Protein 3HNM (pdb70)

Foldseek 3Di:
DDPPPPDDFDQCPQKDFPDKDWFCCVDDCVVVVFQDPRQARPPWLQTKHWGNDVDDDADKIKIKMFGAKWWWFKKKFAQHDPVYVPLQQAFQAKWFKWFDAPVPDIGTFDIWGDPGRRDGMTMGTPGGMHGMMMTIRGDGDADPPGNIHMGRYMTTDGGGPDPD/DDDPPDDDWDQLPQKDFPDKDWFLCVDDCVSVVQLDPRQQRDPWLQGKHWTNDVDQDDDKIKIKMFGAKWFFFKKKFAAHDPPYVPLQAAFQAWWFKWFDAPVPDIGTWDIFGDDGRSGGMTMGTHRHMHGMMMTIRGDGDADPVGNIHMGRHITTDGGHDDPD/DDPPDWDFFDQCVQKDWPDKDWFCCVDDPVRVVFQDPVQQRPPWLQEKHWGNDVDDDDDKIKIKMFGAKFWFFKKKFAAHDPPYPPLQQAFQAWWFKWFDAPVPDIDTFTIFGADGRNGGMTMGGDGDIHGMMMTIGGDTDADPVGNIHMTRYMTTTGGHDDDD/DDPPPDDDWDQCPQKDWPDKDWFCCVDDCVSVPFQDPVQQRDPWLQRKTWGNDVDDDADKIKIKMFGAKWFFFKKKFAQHDPVYPCSQQAWQAWAFKWFAAPVPDIDTWGIFGDDGRNDGMDMGTDGGMGRMMMTIGNDTDADPVGNIHMGGYMTTDTGHDDDD

Structure (mmCIF, N/CA/C/O backbone):
data_3HNM
#
_entry.id   3HNM
#
_cell.length_a   141.520
_cell.length_b   141.520
_cell.length_c   232.366
_cell.angle_alpha   90.00
_cell.angle_beta   90.00
_cell.angle_gamma   90.00
#
_symmetry.space_group_name_H-M   'I 41 2 2'
#
loop_
_entity.id
_entity.type
_entity.pdbx_description
1 polymer 'Putative chitobiase'
2 non-polymer 'MAGNESIUM ION'
#
loop_
_atom_site.group_PDB
_atom_site.id
_atom_site.type_symbol
_atom_site.label_atom_id
_atom_site.label_alt_id
_atom_site.label_comp_id
_atom_site.label_asym_id
_atom_site.label_entity_id
_atom_site.label_seq_id
_atom_site.pdbx_PDB_ins_code
_atom_site.Cartn_x
_atom_site.Cartn_y
_atom_site.Cartn_z
_atom_site.occupancy
_atom_site.B_iso_or_equiv
_atom_site.auth_seq_id
_atom_site.auth_comp_id
_atom_site.auth_asym_id
_atom_site.auth_atom_id
_atom_site.pdbx_PDB_model_num
ATOM 1 N N . TYR A 1 4 ? 53.630 26.365 34.570 1.00 47.44 4 TYR A N 1
ATOM 2 C CA . TYR A 1 4 ? 52.441 25.713 35.196 1.00 50.16 4 TYR A CA 1
ATOM 3 C C . TYR A 1 4 ? 51.468 26.761 35.766 1.00 50.78 4 TYR A C 1
ATOM 4 O O . TYR A 1 4 ? 51.698 27.302 36.851 1.00 49.92 4 TYR A O 1
ATOM 13 N N . THR A 1 5 ? 50.377 27.030 35.049 1.00 52.11 5 THR A N 1
ATOM 14 C CA . THR A 1 5 ? 49.392 28.031 35.479 1.00 54.04 5 THR A CA 1
ATOM 15 C C . THR A 1 5 ? 48.075 27.421 36.019 1.00 55.46 5 THR A C 1
ATOM 16 O O . THR A 1 5 ? 47.829 26.223 35.840 1.00 57.31 5 THR A O 1
ATOM 20 N N . VAL A 1 6 ? 47.243 28.226 36.692 1.00 55.40 6 VAL A N 1
ATOM 21 C CA . VAL A 1 6 ? 45.965 27.724 37.237 1.00 55.86 6 VAL A CA 1
ATOM 22 C C . VAL A 1 6 ? 44.957 27.475 36.117 1.00 56.06 6 VAL A C 1
ATOM 23 O O . VAL A 1 6 ? 45.242 27.745 34.949 1.00 55.13 6 VAL A O 1
ATOM 27 N N . LYS A 1 7 ? 43.779 26.972 36.489 1.00 56.66 7 LYS A N 1
ATOM 28 C CA . LYS A 1 7 ? 42.720 26.662 35.526 1.00 57.54 7 LYS A CA 1
ATOM 29 C C . LYS A 1 7 ? 42.191 27.888 34.757 1.00 59.07 7 LYS A C 1
ATOM 30 O O . LYS A 1 7 ? 41.216 28.528 35.158 1.00 58.45 7 LYS A O 1
ATOM 36 N N . PHE A 1 8 ? 42.854 28.190 33.638 1.00 61.31 8 PHE A N 1
ATOM 37 C CA . PHE A 1 8 ? 42.505 29.301 32.752 1.00 62.25 8 PHE A CA 1
ATOM 38 C C . PHE A 1 8 ? 41.501 28.812 31.688 1.00 63.05 8 PHE A C 1
ATOM 39 O O . PHE A 1 8 ? 40.438 29.415 31.503 1.00 65.15 8 PHE A O 1
ATOM 47 N N . GLN A 1 9 ? 41.842 27.722 30.999 1.00 62.16 9 GLN A N 1
ATOM 48 C CA . GLN A 1 9 ? 40.983 27.129 29.964 1.00 61.84 9 GLN A CA 1
ATOM 49 C C . GLN A 1 9 ? 40.523 28.047 28.819 1.00 60.90 9 GLN A C 1
ATOM 50 O O . GLN A 1 9 ? 39.345 28.047 28.461 1.00 60.43 9 GLN A O 1
ATOM 56 N N . PRO A 1 10 ? 41.434 28.844 28.231 1.00 60.33 10 PRO A N 1
ATOM 57 C CA . PRO A 1 10 ? 40.987 29.711 27.135 1.00 59.63 10 PRO A CA 1
ATOM 58 C C . PRO A 1 10 ? 40.776 28.833 25.907 1.00 58.51 10 PRO A C 1
ATOM 59 O O . PRO A 1 10 ? 40.595 27.613 26.022 1.00 58.34 10 PRO A O 1
ATOM 63 N N . ASP A 1 11 ? 40.819 29.437 24.729 1.00 57.89 11 ASP A N 1
ATOM 64 C CA . ASP A 1 11 ? 40.617 28.658 23.518 1.00 57.68 11 ASP A CA 1
ATOM 65 C C . ASP A 1 11 ? 41.808 28.725 22.568 1.00 56.64 11 ASP A C 1
ATOM 66 O O . ASP A 1 11 ? 42.313 29.799 22.271 1.00 56.66 11 ASP A O 1
ATOM 71 N N . PRO A 1 12 ? 42.265 27.563 22.074 1.00 56.14 12 PRO A N 1
ATOM 72 C CA . PRO A 1 12 ? 43.397 27.412 21.148 1.00 55.34 12 PRO A CA 1
ATOM 73 C C . PRO A 1 12 ? 43.381 28.407 19.999 1.00 53.87 12 PRO A C 1
ATOM 74 O O . PRO A 1 12 ? 42.324 28.696 19.441 1.00 52.99 12 PRO A O 1
ATOM 78 N N . ILE A 1 13 ? 44.559 28.911 19.642 1.00 52.80 13 ILE A N 1
ATOM 79 C CA . ILE A 1 13 ? 44.690 29.861 18.542 1.00 53.36 13 ILE A CA 1
ATOM 80 C C . ILE A 1 13 ? 44.103 29.266 17.264 1.00 53.56 13 ILE A C 1
ATOM 81 O O . ILE A 1 13 ? 44.305 28.087 16.972 1.00 54.00 13 ILE A O 1
ATOM 86 N N . ASP A 1 14 ? 43.373 30.069 16.498 1.00 53.78 14 ASP A N 1
ATOM 87 C CA . ASP A 1 14 ? 42.815 29.545 15.261 1.00 54.86 14 ASP A CA 1
ATOM 88 C C . ASP A 1 14 ? 43.958 29.290 14.297 1.00 54.53 14 ASP A C 1
ATOM 89 O O . ASP A 1 14 ? 44.595 30.224 13.794 1.00 53.62 14 ASP A O 1
ATOM 94 N N . LYS A 1 15 ? 44.200 28.011 14.033 1.00 54.30 15 LYS A N 1
ATOM 95 C CA . LYS A 1 15 ? 45.283 27.586 13.153 1.00 53.93 15 LYS A CA 1
ATOM 96 C C . LYS A 1 15 ? 45.012 27.746 11.650 1.00 54.12 15 LYS A C 1
ATOM 97 O O . LYS A 1 15 ? 45.448 26.909 10.860 1.00 54.82 15 LYS A O 1
ATOM 103 N N . LYS A 1 16 ? 44.321 28.812 11.239 1.00 53.59 16 LYS A N 1
ATOM 104 C CA . LYS A 1 16 ? 44.034 28.980 9.808 1.00 53.47 16 LYS A CA 1
ATOM 105 C C . LYS A 1 16 ? 45.167 29.648 9.037 1.00 52.64 16 LYS A C 1
ATOM 106 O O . LYS A 1 16 ? 45.427 29.319 7.871 1.00 52.05 16 LYS A O 1
ATOM 112 N N . GLY A 1 17 ? 45.835 30.592 9.688 1.00 51.12 17 GLY A N 1
ATOM 113 C CA . GLY A 1 17 ? 46.959 31.255 9.058 1.00 49.39 17 GLY A CA 1
ATOM 114 C C . GLY A 1 17 ? 48.158 30.331 9.162 1.00 48.99 17 GLY A C 1
ATOM 115 O O . GLY A 1 17 ? 49.214 30.598 8.587 1.00 48.17 17 GLY A O 1
ATOM 116 N N . TRP A 1 18 ? 47.984 29.236 9.904 1.00 47.87 18 TRP A N 1
ATOM 117 C CA . TRP A 1 18 ? 49.040 28.244 10.111 1.00 47.06 18 TRP A CA 1
ATOM 118 C C . TRP A 1 18 ? 49.425 27.493 8.839 1.00 46.47 18 TRP A C 1
ATOM 119 O O . TRP A 1 18 ? 48.710 27.548 7.835 1.00 46.64 18 TRP A O 1
ATOM 130 N N . SER A 1 19 ? 50.552 26.782 8.899 1.00 44.48 19 SER A N 1
ATOM 131 C CA . SER A 1 19 ? 51.052 26.021 7.762 1.00 43.62 19 SER A CA 1
ATOM 132 C C . SER A 1 19 ? 52.412 25.366 8.039 1.00 42.28 19 SER A C 1
ATOM 133 O O . SER A 1 19 ? 53.399 26.066 8.250 1.00 43.65 19 SER A O 1
ATOM 136 N N . VAL A 1 20 ? 52.458 24.032 8.033 1.00 39.87 20 VAL A N 1
ATOM 137 C CA . VAL A 1 20 ? 53.694 23.302 8.289 1.00 37.48 20 VAL A CA 1
ATOM 138 C C . VAL A 1 20 ? 54.737 23.683 7.257 1.00 37.46 20 VAL A C 1
ATOM 139 O O . VAL A 1 20 ? 54.716 23.203 6.119 1.00 37.35 20 VAL A O 1
ATOM 143 N N . ILE A 1 21 ? 55.652 24.551 7.686 1.00 37.94 21 ILE A N 1
ATOM 144 C CA . ILE A 1 21 ? 56.719 25.077 6.846 1.00 36.86 21 ILE A CA 1
ATOM 145 C C . ILE A 1 21 ? 57.938 24.155 6.810 1.00 35.50 21 ILE A C 1
ATOM 146 O O . ILE A 1 21 ? 58.876 24.381 6.046 1.00 35.56 21 ILE A O 1
ATOM 151 N N . ASP A 1 22 ? 57.942 23.113 7.630 1.00 34.50 22 ASP A N 1
ATOM 152 C CA . ASP A 1 22 ? 59.064 22.188 7.592 1.00 33.77 22 ASP A CA 1
ATOM 153 C C . ASP A 1 22 ? 58.875 20.918 8.410 1.00 32.83 22 ASP A C 1
ATOM 154 O O . ASP A 1 22 ? 58.284 20.935 9.490 1.00 33.20 22 ASP A O 1
ATOM 159 N N . PHE A 1 23 ? 59.369 19.810 7.872 1.00 30.77 23 PHE A N 1
ATOM 160 C CA . PHE A 1 23 ? 59.282 18.532 8.558 1.00 30.54 23 PHE A CA 1
ATOM 161 C C . PHE A 1 23 ? 60.355 17.600 8.000 1.00 29.88 23 PHE A C 1
ATOM 162 O O . PHE A 1 23 ? 61.035 17.945 7.031 1.00 30.24 23 PHE A O 1
ATOM 170 N N . ASN A 1 24 ? 60.525 16.437 8.621 1.00 28.26 24 ASN A N 1
ATOM 171 C CA . ASN A 1 24 ? 61.533 15.489 8.162 1.00 27.69 24 ASN A CA 1
ATOM 172 C C . ASN A 1 24 ? 60.982 14.083 7.927 1.00 27.99 24 ASN A C 1
ATOM 173 O O . ASN A 1 24 ? 61.715 13.194 7.492 1.00 26.98 24 ASN A O 1
ATOM 178 N N . ASN A 1 25 ? 59.696 13.873 8.200 1.00 29.24 25 ASN A N 1
ATOM 179 C CA . ASN A 1 25 ? 59.127 12.540 8.016 1.00 30.90 25 ASN A CA 1
ATOM 180 C C . ASN A 1 25 ? 57.607 12.499 7.826 1.00 32.38 25 ASN A C 1
ATOM 181 O O . ASN A 1 25 ? 56.840 12.982 8.661 1.00 31.97 25 ASN A O 1
ATOM 186 N N . CYS A 1 26 ? 57.190 11.923 6.699 1.00 34.88 26 CYS A N 1
ATOM 187 C CA . CYS A 1 26 ? 55.771 11.750 6.358 1.00 35.64 26 CYS A CA 1
ATOM 188 C C . CYS A 1 26 ? 55.662 10.579 5.379 1.00 35.16 26 CYS A C 1
ATOM 189 O O . CYS A 1 26 ? 56.657 10.153 4.799 1.00 37.37 26 CYS A O 1
ATOM 192 N N . CYS A 1 27 ? 54.462 10.053 5.194 1.00 33.47 27 CYS A N 1
ATOM 193 C CA . CYS A 1 27 ? 54.279 8.940 4.279 1.00 32.84 27 CYS A CA 1
ATOM 194 C C . CYS A 1 27 ? 54.221 9.431 2.828 1.00 31.55 27 CYS A C 1
ATOM 195 O O . CYS A 1 27 ? 54.452 8.651 1.907 1.00 30.61 27 CYS A O 1
ATOM 198 N N . THR A 1 28 ? 53.920 10.723 2.645 1.00 31.05 28 THR A N 1
ATOM 199 C CA . THR A 1 28 ? 53.798 11.348 1.321 1.00 31.32 28 THR A CA 1
ATOM 200 C C . THR A 1 28 ? 55.119 11.428 0.553 1.00 33.87 28 THR A C 1
ATOM 201 O O . THR A 1 28 ? 55.140 11.602 -0.672 1.00 34.10 28 THR A O 1
ATOM 205 N N . GLN A 1 29 ? 56.228 11.300 1.266 1.00 35.76 29 GLN A N 1
ATOM 206 C CA . GLN A 1 29 ? 57.534 11.351 0.623 1.00 36.70 29 GLN A CA 1
ATOM 207 C C . GLN A 1 29 ? 57.596 10.373 -0.551 1.00 38.05 29 GLN A C 1
ATOM 208 O O . GLN A 1 29 ? 58.177 10.680 -1.592 1.00 38.38 29 GLN A O 1
ATOM 214 N N . ASP A 1 30 ? 56.982 9.204 -0.368 1.00 39.88 30 ASP A N 1
ATOM 215 C CA . ASP A 1 30 ? 56.966 8.156 -1.385 1.00 42.55 30 ASP A CA 1
ATOM 216 C C . ASP A 1 30 ? 55.862 8.307 -2.441 1.00 45.67 30 ASP A C 1
ATOM 217 O O . ASP A 1 30 ? 55.456 9.420 -2.790 1.00 46.30 30 ASP A O 1
ATOM 222 N N . GLY A 1 31 ? 55.388 7.168 -2.948 1.00 48.34 31 GLY A N 1
ATOM 223 C CA . GLY A 1 31 ? 54.341 7.152 -3.959 1.00 50.95 31 GLY A CA 1
ATOM 224 C C . GLY A 1 31 ? 53.312 8.255 -3.796 1.00 53.20 31 GLY A C 1
ATOM 225 O O . GLY A 1 31 ? 52.950 8.625 -2.678 1.00 53.39 31 GLY A O 1
ATOM 226 N N . GLY A 1 32 ? 52.852 8.799 -4.917 1.00 54.26 32 GLY A N 1
ATOM 227 C CA . GLY A 1 32 ? 51.855 9.846 -4.858 1.00 54.65 32 GLY A CA 1
ATOM 228 C C . GLY A 1 32 ? 50.511 9.296 -4.411 1.00 55.25 32 GLY A C 1
ATOM 229 O O . GLY A 1 32 ? 49.605 10.058 -4.061 1.00 55.50 32 GLY A O 1
ATOM 230 N N . TRP A 1 33 ? 50.359 7.975 -4.399 1.00 54.07 33 TRP A N 1
ATOM 231 C CA . TRP A 1 33 ? 49.075 7.436 -3.988 1.00 54.66 33 TRP A CA 1
ATOM 232 C C . TRP A 1 33 ? 48.765 7.700 -2.527 1.00 53.07 33 TRP A C 1
ATOM 233 O O . TRP A 1 33 ? 47.600 7.680 -2.130 1.00 54.47 33 TRP A O 1
ATOM 244 N N . TYR A 1 34 ? 49.808 7.926 -1.730 1.00 50.21 34 TYR A N 1
ATOM 245 C CA . TYR A 1 34 ? 49.645 8.232 -0.310 1.00 47.20 34 TYR A CA 1
ATOM 246 C C . TYR A 1 34 ? 49.074 9.640 -0.265 1.00 48.91 34 TYR A C 1
ATOM 247 O O . TYR A 1 34 ? 48.295 9.984 0.623 1.00 48.43 34 TYR A O 1
ATOM 256 N N . LEU A 1 35 ? 49.478 10.442 -1.247 1.00 51.49 35 LEU A N 1
ATOM 257 C CA . LEU A 1 35 ? 49.048 11.827 -1.364 1.00 55.01 35 LEU A CA 1
ATOM 258 C C . LEU A 1 35 ? 47.532 11.995 -1.323 1.00 57.44 35 LEU A C 1
ATOM 259 O O . LEU A 1 35 ? 47.001 12.818 -0.560 1.00 58.56 35 LEU A O 1
ATOM 264 N N . ASN A 1 36 ? 46.834 11.217 -2.142 1.00 58.10 36 ASN A N 1
ATOM 265 C CA . ASN A 1 36 ? 45.373 11.281 -2.210 1.00 59.12 36 ASN A CA 1
ATOM 266 C C . ASN A 1 36 ? 44.700 10.707 -0.961 1.00 58.96 36 ASN A C 1
ATOM 267 O O . ASN A 1 36 ? 43.474 10.624 -0.882 1.00 58.36 36 ASN A O 1
ATOM 280 N N . GLY A 1 38 ? 45.286 11.957 2.206 1.00 53.84 38 GLY A N 1
ATOM 281 C CA . GLY A 1 38 ? 45.153 12.966 3.238 1.00 50.87 38 GLY A CA 1
ATOM 282 C C . GLY A 1 38 ? 45.865 12.510 4.501 1.00 49.23 38 GLY A C 1
ATOM 283 O O . GLY A 1 38 ? 45.284 12.475 5.583 1.00 48.37 38 GLY A O 1
ATOM 284 N N . TRP A 1 39 ? 47.131 12.141 4.364 1.00 46.94 39 TRP A N 1
ATOM 285 C CA . TRP A 1 39 ? 47.884 11.693 5.512 1.00 45.90 39 TRP A CA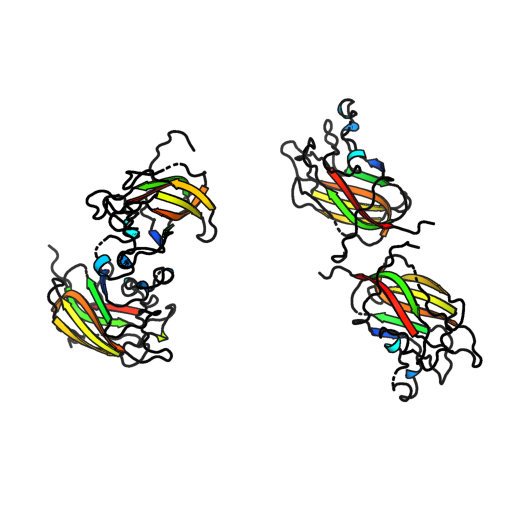 1
ATOM 286 C C . TRP A 1 39 ? 49.106 12.562 5.673 1.00 46.05 39 TRP A C 1
ATOM 287 O O . TRP A 1 39 ? 49.989 12.278 6.483 1.00 46.66 39 TRP A O 1
ATOM 298 N N . GLY A 1 40 ? 49.152 13.634 4.895 1.00 46.33 40 GLY A N 1
ATOM 299 C CA . GLY A 1 40 ? 50.293 14.533 4.945 1.00 45.39 40 GLY A CA 1
ATOM 300 C C . GLY A 1 40 ? 50.378 15.383 6.196 1.00 44.26 40 GLY A C 1
ATOM 301 O O . GLY A 1 40 ? 49.477 15.375 7.044 1.00 43.52 40 GLY A O 1
ATOM 302 N N . VAL A 1 41 ? 51.480 16.124 6.292 1.00 43.60 41 VAL A N 1
ATOM 303 C CA . VAL A 1 41 ? 51.727 17.010 7.419 1.00 41.99 41 VAL A CA 1
ATOM 304 C C . VAL A 1 41 ? 50.607 18.031 7.602 1.00 42.28 41 VAL A C 1
ATOM 305 O O . VAL A 1 41 ? 50.166 18.255 8.720 1.00 42.87 41 VAL A O 1
ATOM 309 N N . GLU A 1 42 ? 50.130 18.631 6.514 1.00 42.75 42 GLU A N 1
ATOM 310 C CA . GLU A 1 42 ? 49.056 19.625 6.603 1.00 43.45 42 GLU A CA 1
ATOM 311 C C . GLU A 1 42 ? 47.825 19.058 7.289 1.00 42.83 42 GLU A C 1
ATOM 312 O O . GLU A 1 42 ? 46.970 19.798 7.760 1.00 43.27 42 GLU A O 1
ATOM 318 N N . SER A 1 43 ? 47.749 17.738 7.351 1.00 41.92 43 SER A N 1
ATOM 319 C CA . SER A 1 43 ? 46.619 17.065 7.957 1.00 41.25 43 SER A CA 1
ATOM 320 C C . SER A 1 43 ? 46.740 17.099 9.459 1.00 40.82 43 SER A C 1
ATOM 321 O O . SER A 1 43 ? 46.043 16.382 10.166 1.00 40.67 43 SER A O 1
ATOM 324 N N . LEU A 1 44 ? 47.617 17.956 9.951 1.00 42.19 44 LEU A N 1
ATOM 325 C CA . LEU A 1 44 ? 47.872 18.022 11.389 1.00 44.63 44 LEU A CA 1
ATOM 326 C C . LEU A 1 44 ? 47.295 19.265 12.054 1.00 47.29 44 LEU A C 1
ATOM 327 O O . LEU A 1 44 ? 47.099 19.275 13.275 1.00 47.96 44 LEU A O 1
ATOM 332 N N . ILE A 1 45 ? 47.046 20.299 11.240 1.00 47.81 45 ILE A N 1
ATOM 333 C CA . ILE A 1 45 ? 46.474 21.571 11.690 1.00 47.92 45 ILE A CA 1
ATOM 334 C C . ILE A 1 45 ? 45.234 21.955 10.870 1.00 49.67 45 ILE A C 1
ATOM 335 O O . ILE A 1 45 ? 45.109 23.087 10.390 1.00 49.21 45 ILE A O 1
ATOM 340 N N . ASP A 1 46 ? 44.318 21.003 10.715 1.00 51.42 46 ASP A N 1
ATOM 341 C CA . ASP A 1 46 ? 43.084 21.252 9.974 1.00 54.17 46 ASP A CA 1
ATOM 342 C C . ASP A 1 46 ? 41.849 21.248 10.892 1.00 55.45 46 ASP A C 1
ATOM 343 O O . ASP A 1 46 ? 40.757 20.835 10.495 1.00 56.05 46 ASP A O 1
ATOM 348 N N . ASN A 1 47 ? 42.041 21.694 12.129 1.00 56.22 47 ASN A N 1
ATOM 349 C CA . ASN A 1 47 ? 40.961 21.780 13.116 1.00 56.23 47 ASN A CA 1
ATOM 350 C C . ASN A 1 47 ? 40.513 20.493 13.820 1.00 54.50 47 ASN A C 1
ATOM 351 O O . ASN A 1 47 ? 40.158 20.547 14.996 1.00 54.81 47 ASN A O 1
ATOM 356 N N . ASN A 1 48 ? 40.510 19.344 13.147 1.00 51.83 48 ASN A N 1
ATOM 357 C CA . ASN A 1 48 ? 40.077 18.141 13.860 1.00 52.09 48 ASN A CA 1
ATOM 358 C C . ASN A 1 48 ? 41.010 16.928 13.869 1.00 51.62 48 ASN A C 1
ATOM 359 O O . ASN A 1 48 ? 41.834 16.744 12.967 1.00 50.60 48 ASN A O 1
ATOM 364 N N . PRO A 1 49 ? 40.912 16.101 14.931 1.00 51.52 49 PRO A N 1
ATOM 365 C CA . PRO A 1 49 ? 41.734 14.893 15.074 1.00 51.83 49 PRO A CA 1
ATOM 366 C C . PRO A 1 49 ? 41.157 13.772 14.196 1.00 52.69 49 PRO A C 1
ATOM 367 O O . PRO A 1 49 ? 41.644 12.637 14.209 1.00 53.51 49 PRO A O 1
ATOM 371 N N . GLY A 1 50 ? 40.094 14.097 13.456 1.00 52.41 50 GLY A N 1
ATOM 372 C CA . GLY A 1 50 ? 39.463 13.124 12.571 1.00 50.47 50 GLY A CA 1
ATOM 373 C C . GLY A 1 50 ? 40.378 12.753 11.411 1.00 48.98 50 GLY A C 1
ATOM 374 O O . GLY A 1 50 ? 40.340 11.629 10.901 1.00 49.33 50 GLY A O 1
ATOM 375 N N . THR A 1 51 ? 41.185 13.724 10.990 1.00 46.24 51 THR A N 1
ATOM 376 C CA . THR A 1 51 ? 42.153 13.556 9.918 1.00 44.00 51 THR A CA 1
ATOM 377 C C . THR A 1 51 ? 43.469 13.330 10.644 1.00 43.07 51 THR A C 1
ATOM 378 O O . THR A 1 51 ? 43.682 13.891 11.727 1.00 43.66 51 THR A O 1
ATOM 382 N N . GLN A 1 52 ? 44.364 12.541 10.051 1.00 40.06 52 GLN A N 1
ATOM 383 C CA . GLN A 1 52 ? 45.644 12.239 10.701 1.00 36.18 52 GLN A CA 1
ATOM 384 C C . GLN A 1 52 ? 46.863 12.528 9.842 1.00 34.83 52 GLN A C 1
ATOM 385 O O . GLN A 1 52 ? 46.757 13.035 8.732 1.00 35.94 52 GLN A O 1
ATOM 391 N N . TRP A 1 53 ? 48.024 12.199 10.401 1.00 34.29 53 TRP A N 1
ATOM 392 C CA . TRP A 1 53 ? 49.321 12.339 9.742 1.00 32.21 53 TRP A CA 1
ATOM 393 C C . TRP A 1 53 ? 50.000 10.980 9.886 1.00 31.15 53 TRP A C 1
ATOM 394 O O . TRP A 1 53 ? 49.951 10.371 10.955 1.00 28.63 53 TRP A O 1
ATOM 405 N N . LEU A 1 54 ? 50.637 10.510 8.820 1.00 30.96 54 LEU A N 1
ATOM 406 C CA . LEU A 1 54 ? 51.306 9.224 8.872 1.00 31.56 54 LEU A CA 1
ATOM 407 C C . LEU A 1 54 ? 52.795 9.377 8.562 1.00 32.01 54 LEU A C 1
ATOM 408 O O . LEU A 1 54 ? 53.182 10.124 7.664 1.00 33.12 54 LEU A O 1
ATOM 413 N N . CYS A 1 55 ? 53.623 8.688 9.339 1.00 30.74 55 CYS A N 1
ATOM 414 C CA . CYS A 1 55 ? 55.071 8.721 9.156 1.00 31.12 55 CYS A CA 1
ATOM 415 C C . CYS A 1 55 ? 55.411 8.005 7.844 1.00 32.07 55 CYS A C 1
ATOM 416 O O . CYS A 1 55 ? 54.516 7.508 7.172 1.00 34.14 55 CYS A O 1
ATOM 419 N N . ARG A 1 56 ? 56.691 7.947 7.481 1.00 31.34 56 ARG A N 1
ATOM 420 C CA . ARG A 1 56 ? 57.080 7.256 6.259 1.00 30.61 56 ARG A CA 1
ATOM 421 C C . ARG A 1 56 ? 56.788 5.788 6.526 1.00 30.94 56 ARG A C 1
ATOM 422 O O . ARG A 1 56 ? 57.212 5.240 7.545 1.00 32.06 56 ARG A O 1
ATOM 430 N N . TRP A 1 57 ? 56.073 5.146 5.613 1.00 30.05 57 TRP A N 1
ATOM 431 C CA . TRP A 1 57 ? 55.695 3.770 5.835 1.00 29.28 57 TRP A CA 1
ATOM 432 C C . TRP A 1 57 ? 56.452 2.729 5.039 1.00 29.20 57 TRP A C 1
ATOM 433 O O . TRP A 1 57 ? 56.636 1.596 5.502 1.00 28.42 57 TRP A O 1
ATOM 444 N N . ASP A 1 58 ? 56.904 3.103 3.850 1.00 30.52 58 ASP A N 1
ATOM 445 C CA . ASP A 1 58 ? 57.623 2.154 2.999 1.00 31.92 58 ASP A CA 1
ATOM 446 C C . ASP A 1 58 ? 59.004 1.871 3.573 1.00 31.84 58 ASP A C 1
ATOM 447 O O . ASP A 1 58 ? 59.603 0.828 3.306 1.00 30.86 58 ASP A O 1
ATOM 452 N N . VAL A 1 59 ? 59.507 2.806 4.369 1.00 31.77 59 VAL A N 1
ATOM 453 C CA . VAL A 1 59 ? 60.817 2.642 4.979 1.00 31.10 59 VAL A CA 1
ATOM 454 C C . VAL A 1 59 ? 60.743 3.207 6.377 1.00 30.80 59 VAL A C 1
ATOM 455 O O . VAL A 1 59 ? 60.631 4.421 6.545 1.00 33.62 59 VAL A O 1
ATOM 459 N N . LYS A 1 60 ? 60.806 2.346 7.385 1.00 28.51 60 LYS A N 1
ATOM 460 C CA . LYS A 1 60 ? 60.734 2.838 8.754 1.00 24.86 60 LYS A CA 1
ATOM 461 C C . LYS A 1 60 ? 61.939 3.724 9.060 1.00 22.79 60 LYS A C 1
ATOM 462 O O . LYS A 1 60 ? 63.050 3.228 9.186 1.00 22.70 60 LYS A O 1
ATOM 468 N N . GLU A 1 61 ? 61.719 5.030 9.176 1.00 22.36 61 GLU A N 1
ATOM 469 C CA . GLU A 1 61 ? 62.803 5.970 9.485 1.00 21.75 61 GLU A CA 1
ATOM 470 C C . GLU A 1 61 ? 63.056 6.099 10.990 1.00 21.00 61 GLU A C 1
ATOM 471 O O . GLU A 1 61 ? 62.122 6.127 11.782 1.00 19.22 61 GLU A O 1
ATOM 477 N N . PRO A 1 62 ? 64.330 6.179 11.404 1.00 21.95 62 PRO A N 1
ATOM 478 C CA . PRO A 1 62 ? 64.662 6.305 12.828 1.00 21.85 62 PRO A CA 1
ATOM 479 C C . PRO A 1 62 ? 64.325 7.680 13.388 1.00 22.67 62 PRO A C 1
ATOM 480 O O . PRO A 1 62 ? 64.452 8.693 12.706 1.00 23.09 62 PRO A O 1
ATOM 484 N N . LEU A 1 63 ? 63.885 7.704 14.638 1.00 22.72 63 LEU A N 1
ATOM 485 C CA . LEU A 1 63 ? 63.512 8.951 15.292 1.00 21.71 63 LEU A CA 1
ATOM 486 C C . LEU A 1 63 ? 64.736 9.861 15.420 1.00 21.75 63 LEU A C 1
ATOM 487 O O . LEU A 1 63 ? 65.867 9.396 15.302 1.00 22.44 63 LEU A O 1
ATOM 492 N N . PRO A 1 64 ? 64.541 11.160 15.697 1.00 21.95 64 PRO A N 1
ATOM 493 C CA . PRO A 1 64 ? 63.308 11.910 15.904 1.00 22.36 64 PRO A CA 1
ATOM 494 C C . PRO A 1 64 ? 62.684 12.542 14.678 1.00 23.45 64 PRO A C 1
ATOM 495 O O . PRO A 1 64 ? 63.361 12.876 13.701 1.00 23.68 64 PRO A O 1
ATOM 499 N N . TYR A 1 65 ? 61.373 12.735 14.789 1.00 24.59 65 TYR A N 1
ATOM 500 C CA . TYR A 1 65 ? 60.536 13.348 13.768 1.00 24.24 65 TYR A CA 1
ATOM 501 C C . TYR A 1 65 ? 60.192 14.730 14.285 1.00 23.66 65 TYR A C 1
ATOM 502 O O . TYR A 1 65 ? 59.835 14.875 15.451 1.00 23.81 65 TYR A O 1
ATOM 511 N N . TYR A 1 66 ? 60.279 15.741 13.432 1.00 23.44 66 TYR A N 1
ATOM 512 C CA . TYR A 1 66 ? 59.982 17.092 13.879 1.00 23.46 66 TYR A CA 1
ATOM 513 C C . TYR A 1 66 ? 59.152 17.843 12.866 1.00 26.01 66 TYR A C 1
ATOM 514 O O . TYR A 1 66 ? 59.071 17.461 11.706 1.00 28.26 66 TYR A O 1
ATOM 523 N N . PHE A 1 67 ? 58.536 18.923 13.313 1.00 28.29 67 PHE A N 1
ATOM 524 C CA . PHE A 1 67 ? 57.692 19.711 12.446 1.00 30.09 67 PHE A CA 1
ATOM 525 C C . PHE A 1 67 ? 57.872 21.150 12.839 1.00 31.64 67 PHE A C 1
ATOM 526 O O . PHE A 1 67 ? 58.090 21.434 14.006 1.00 32.75 67 PHE A O 1
ATOM 534 N N . VAL A 1 68 ? 57.758 22.056 11.881 1.00 33.36 68 VAL A N 1
ATOM 535 C CA . VAL A 1 68 ? 57.920 23.471 12.170 1.00 35.38 68 VAL A CA 1
ATOM 536 C C . VAL A 1 68 ? 56.685 24.214 11.698 1.00 35.85 68 VAL A C 1
ATOM 537 O O . VAL A 1 68 ? 56.554 24.529 10.519 1.00 36.88 68 VAL A O 1
ATOM 541 N N . PHE A 1 69 ? 55.776 24.493 12.619 1.00 36.58 69 PHE A N 1
ATOM 542 C CA . PHE A 1 69 ? 54.538 25.180 12.273 1.00 37.02 69 PHE A CA 1
ATOM 543 C C . PHE A 1 69 ? 54.698 26.679 12.191 1.00 37.63 69 PHE A C 1
ATOM 544 O O . PHE A 1 69 ? 55.300 27.283 13.065 1.00 38.55 69 PHE A O 1
ATOM 552 N N . ASP A 1 70 ? 54.156 27.287 11.144 1.00 39.57 70 ASP A N 1
ATOM 553 C CA . ASP A 1 70 ? 54.234 28.740 11.008 1.00 41.18 70 ASP A CA 1
ATOM 554 C C . ASP A 1 70 ? 52.862 29.351 11.317 1.00 41.98 70 ASP A C 1
ATOM 555 O O . ASP A 1 70 ? 51.987 29.372 10.457 1.00 40.64 70 ASP A O 1
ATOM 568 N N . GLY A 1 72 ? 51.857 32.177 11.305 1.00 47.06 72 GLY A N 1
ATOM 569 C CA . GLY A 1 72 ? 51.557 33.364 10.522 1.00 48.41 72 GLY A CA 1
ATOM 570 C C . GLY A 1 72 ? 51.999 34.657 11.176 1.00 49.85 72 GLY A C 1
ATOM 571 O O . GLY A 1 72 ? 52.802 35.412 10.620 1.00 50.64 72 GLY A O 1
ATOM 572 N N . LYS A 1 73 ? 51.472 34.917 12.366 1.00 49.40 73 LYS A N 1
ATOM 573 C CA . LYS A 1 73 ? 51.811 36.126 13.092 1.00 48.80 73 LYS A CA 1
ATOM 574 C C . LYS A 1 73 ? 52.495 35.770 14.415 1.00 48.42 73 LYS A C 1
ATOM 575 O O . LYS A 1 73 ? 52.812 34.608 14.645 1.00 49.59 73 LYS A O 1
ATOM 581 N N . GLU A 1 74 ? 52.737 36.763 15.273 1.00 46.57 74 GLU A N 1
ATOM 582 C CA . GLU A 1 74 ? 53.393 36.531 16.558 1.00 43.82 74 GLU A CA 1
ATOM 583 C C . GLU A 1 74 ? 52.388 36.293 17.667 1.00 43.03 74 GLU A C 1
ATOM 584 O O . GLU A 1 74 ? 51.295 36.840 17.646 1.00 42.91 74 GLU A O 1
ATOM 590 N N . TYR A 1 75 ? 52.766 35.481 18.644 1.00 43.60 75 TYR A N 1
ATOM 591 C CA . TYR A 1 75 ? 51.893 35.169 19.772 1.00 43.41 75 TYR A CA 1
ATOM 592 C C . TYR A 1 75 ? 52.728 34.999 21.044 1.00 44.90 75 TYR A C 1
ATOM 593 O O . TYR A 1 75 ? 53.961 35.048 21.009 1.00 44.93 75 TYR A O 1
ATOM 602 N N . THR A 1 76 ? 52.059 34.783 22.169 1.00 45.41 76 THR A N 1
ATOM 603 C CA . THR A 1 76 ? 52.764 34.552 23.431 1.00 46.43 76 THR A CA 1
ATOM 604 C C . THR A 1 76 ? 52.200 33.236 23.979 1.00 47.44 76 THR A C 1
ATOM 605 O O . THR A 1 76 ? 51.245 33.244 24.747 1.00 48.71 76 THR A O 1
ATOM 609 N N . LEU A 1 77 ? 52.790 32.109 23.582 1.00 46.96 77 LEU A N 1
ATOM 610 C CA . LEU A 1 77 ? 52.292 30.792 23.999 1.00 46.78 77 LEU A CA 1
ATOM 611 C C . LEU A 1 77 ? 52.201 30.538 25.500 1.00 47.41 77 LEU A C 1
ATOM 612 O O . LEU A 1 77 ? 53.168 30.732 26.232 1.00 47.62 77 LEU A O 1
ATOM 617 N N . PHE A 1 78 ? 51.033 30.087 25.949 1.00 47.90 78 PHE A N 1
ATOM 618 C CA . PHE A 1 78 ? 50.828 29.769 27.360 1.00 48.91 78 PHE A CA 1
ATOM 619 C C . PHE A 1 78 ? 50.898 28.259 27.490 1.00 48.18 78 PHE A C 1
ATOM 620 O O . PHE A 1 78 ? 51.498 27.734 28.422 1.00 48.37 78 PHE A O 1
ATOM 628 N N . ARG A 1 79 ? 50.258 27.565 26.551 1.00 48.21 79 ARG A N 1
ATOM 629 C CA . ARG A 1 79 ? 50.253 26.106 26.541 1.00 48.43 79 ARG A CA 1
ATOM 630 C C . ARG A 1 79 ? 50.460 25.578 25.135 1.00 46.98 79 ARG A C 1
ATOM 631 O O . ARG A 1 79 ? 50.459 26.339 24.168 1.00 46.48 79 ARG A O 1
ATOM 639 N N . PHE A 1 80 ? 50.640 24.262 25.048 1.00 46.13 80 PHE A N 1
ATOM 640 C CA . PHE A 1 80 ? 50.844 23.552 23.789 1.00 43.83 80 PHE A CA 1
ATOM 641 C C . PHE A 1 80 ? 50.503 22.088 24.029 1.00 42.37 80 PHE A C 1
ATOM 642 O O . PHE A 1 80 ? 50.707 21.564 25.121 1.00 42.24 80 PHE A O 1
ATOM 650 N N . GLY A 1 81 ? 49.976 21.426 23.011 1.00 41.16 81 GLY A N 1
ATOM 651 C CA . GLY A 1 81 ? 49.638 20.026 23.170 1.00 39.59 81 GLY A CA 1
ATOM 652 C C . GLY A 1 81 ? 49.260 19.409 21.847 1.00 38.68 81 GLY A C 1
ATOM 653 O O . GLY A 1 81 ? 49.261 20.081 20.822 1.00 38.38 81 GLY A O 1
ATOM 654 N N . PHE A 1 82 ? 48.936 18.127 21.860 1.00 38.50 82 PHE A N 1
ATOM 655 C CA . PHE A 1 82 ? 48.545 17.445 20.633 1.00 39.13 82 PHE A CA 1
ATOM 656 C C . PHE A 1 82 ? 47.479 16.411 20.958 1.00 39.70 82 PHE A C 1
ATOM 657 O O . PHE A 1 82 ? 47.114 16.234 22.121 1.00 40.26 82 PHE A O 1
ATOM 665 N N . ALA A 1 83 ? 46.973 15.736 19.936 1.00 39.12 83 ALA A N 1
ATOM 666 C CA . ALA A 1 83 ? 45.956 14.714 20.144 1.00 40.56 83 ALA A CA 1
ATOM 667 C C . ALA A 1 83 ? 46.110 13.529 19.179 1.00 41.15 83 ALA A C 1
ATOM 668 O O . ALA A 1 83 ? 45.945 13.671 17.966 1.00 42.23 83 ALA A O 1
ATOM 670 N N . ASN A 1 84 ? 46.427 12.362 19.724 1.00 38.80 84 ASN A N 1
ATOM 671 C CA . ASN A 1 84 ? 46.575 11.176 18.912 1.00 38.66 84 ASN A CA 1
ATOM 672 C C . ASN A 1 84 ? 45.395 11.030 17.947 1.00 39.85 84 ASN A C 1
ATOM 673 O O . ASN A 1 84 ? 44.338 11.646 18.134 1.00 39.74 84 ASN A O 1
ATOM 678 N N . PRO A 1 85 ? 45.571 10.229 16.882 1.00 40.47 85 PRO A N 1
ATOM 679 C CA . PRO A 1 85 ? 44.514 10.018 15.894 1.00 40.80 85 PRO A CA 1
ATOM 680 C C . PRO A 1 85 ? 43.265 9.440 16.515 1.00 40.38 85 PRO A C 1
ATOM 681 O O . PRO A 1 85 ? 43.327 8.727 17.518 1.00 39.88 85 PRO A O 1
ATOM 685 N N . VAL A 1 86 ? 42.135 9.752 15.897 1.00 41.38 86 VAL A N 1
ATOM 686 C CA . VAL A 1 86 ? 40.838 9.281 16.354 1.00 43.36 86 VAL A CA 1
ATOM 687 C C . VAL A 1 86 ? 39.928 9.005 15.161 1.00 44.64 86 VAL A C 1
ATOM 688 O O . VAL A 1 86 ? 39.868 9.807 14.218 1.00 44.47 86 VAL A O 1
ATOM 692 N N . ALA A 1 87 ? 39.209 7.883 15.216 1.00 45.80 87 ALA A N 1
ATOM 693 C CA . ALA A 1 87 ? 38.287 7.475 14.144 1.00 45.97 87 ALA A CA 1
ATOM 694 C C . ALA A 1 87 ? 37.529 8.657 13.523 1.00 45.80 87 ALA A C 1
ATOM 695 O O . ALA A 1 87 ? 37.149 9.602 14.223 1.00 46.48 87 ALA A O 1
ATOM 697 N N . PRO A 1 88 ? 37.280 8.612 12.201 1.00 45.59 88 PRO A N 1
ATOM 698 C CA . PRO A 1 88 ? 37.618 7.578 11.217 1.00 45.39 88 PRO A CA 1
ATOM 699 C C . PRO A 1 88 ? 39.068 7.607 10.735 1.00 45.30 88 PRO A C 1
ATOM 700 O O . PRO A 1 88 ? 39.333 7.368 9.551 1.00 45.10 88 PRO A O 1
ATOM 704 N N . ALA A 1 89 ? 40.000 7.920 11.630 1.00 44.84 89 ALA A N 1
ATOM 705 C CA . ALA A 1 89 ? 41.410 7.963 11.260 1.00 43.46 89 ALA A CA 1
ATOM 706 C C . ALA A 1 89 ? 41.839 6.540 10.959 1.00 42.67 89 ALA A C 1
ATOM 707 O O . ALA A 1 89 ? 41.586 5.624 11.743 1.00 43.00 89 ALA A O 1
ATOM 709 N N . ALA A 1 90 ? 42.492 6.349 9.822 1.00 41.15 90 ALA A N 1
ATOM 710 C CA . ALA A 1 90 ? 42.915 5.009 9.430 1.00 40.15 90 ALA A CA 1
ATOM 711 C C . ALA A 1 90 ? 44.020 4.395 10.296 1.00 39.97 90 ALA A C 1
ATOM 712 O O . ALA A 1 90 ? 44.348 3.221 10.138 1.00 40.46 90 ALA A O 1
ATOM 714 N N . HIS A 1 91 ? 44.591 5.174 11.209 1.00 39.79 91 HIS A N 1
ATOM 715 C CA . HIS A 1 91 ? 45.667 4.656 12.040 1.00 40.01 91 HIS A CA 1
ATOM 716 C C . HIS A 1 91 ? 45.653 5.122 13.494 1.00 40.82 91 HIS A C 1
ATOM 717 O O . HIS A 1 91 ? 46.564 5.832 13.923 1.00 41.51 91 HIS A O 1
ATOM 724 N N . VAL A 1 92 ? 44.634 4.724 14.252 1.00 40.02 92 VAL A N 1
ATOM 725 C CA . VAL A 1 92 ? 44.560 5.113 15.657 1.00 37.45 92 VAL A CA 1
ATOM 726 C C . VAL A 1 92 ? 45.545 4.262 16.459 1.00 37.29 92 VAL A C 1
ATOM 727 O O . VAL A 1 92 ? 46.032 4.687 17.511 1.00 38.26 92 VAL A O 1
ATOM 731 N N . TRP A 1 93 ? 45.846 3.065 15.958 1.00 35.57 93 TRP A N 1
ATOM 732 C CA . TRP A 1 93 ? 46.791 2.185 16.643 1.00 35.68 93 TRP A CA 1
ATOM 733 C C . TRP A 1 93 ? 48.221 2.705 16.428 1.00 36.09 93 TRP A C 1
ATOM 734 O O . TRP A 1 93 ? 49.149 2.337 17.156 1.00 35.36 93 TRP A O 1
ATOM 745 N N . ALA A 1 94 ? 48.390 3.585 15.443 1.00 36.09 94 ALA A N 1
ATOM 746 C CA . ALA A 1 94 ? 49.705 4.134 15.125 1.00 35.82 94 ALA A CA 1
ATOM 747 C C . ALA A 1 94 ? 50.140 5.297 16.015 1.00 34.59 94 ALA A C 1
ATOM 748 O O . ALA A 1 94 ? 51.328 5.594 16.093 1.00 33.91 94 ALA A O 1
ATOM 750 N N . GLY A 1 95 ? 49.184 5.946 16.679 1.00 33.65 95 GLY A N 1
ATOM 751 C CA . GLY A 1 95 ? 49.515 7.056 17.559 1.00 33.01 95 GLY A CA 1
ATOM 752 C C . GLY A 1 95 ? 50.292 6.508 18.734 1.00 32.08 95 GLY A C 1
ATOM 753 O O . GLY A 1 95 ? 49.715 6.085 19.731 1.00 32.77 95 GLY A O 1
ATOM 754 N N . THR A 1 96 ? 51.613 6.522 18.623 1.00 30.94 96 THR A N 1
ATOM 755 C CA . THR A 1 96 ? 52.446 5.963 19.666 1.00 29.01 96 THR A CA 1
ATOM 756 C C . THR A 1 96 ? 53.452 6.929 20.265 1.00 27.13 96 THR A C 1
ATOM 757 O O . THR A 1 96 ? 54.443 6.510 20.866 1.00 26.67 96 THR A O 1
ATOM 761 N N . SER A 1 97 ? 53.197 8.224 20.110 1.00 25.62 97 SER A N 1
ATOM 762 C CA . SER A 1 97 ? 54.097 9.242 20.654 1.00 23.80 97 SER A CA 1
ATOM 763 C C . SER A 1 97 ? 54.275 8.969 22.144 1.00 24.44 97 SER A C 1
ATOM 764 O O . SER A 1 97 ? 53.297 8.870 22.883 1.00 24.49 97 SER A O 1
ATOM 767 N N . LYS A 1 98 ? 55.529 8.855 22.574 1.00 24.84 98 LYS A N 1
ATOM 768 C CA . LYS A 1 98 ? 55.850 8.550 23.961 1.00 24.67 98 LYS A CA 1
ATOM 769 C C . LYS A 1 98 ? 56.645 9.621 24.706 1.00 26.44 98 LYS A C 1
ATOM 770 O O . LYS A 1 98 ? 56.417 9.858 25.890 1.00 28.19 98 LYS A O 1
ATOM 776 N N . ALA A 1 99 ? 57.581 10.265 24.026 1.00 26.78 99 ALA A N 1
ATOM 777 C CA . ALA A 1 99 ? 58.379 11.300 24.656 1.00 26.79 99 ALA A CA 1
ATOM 778 C C . ALA A 1 99 ? 58.840 12.268 23.591 1.00 28.35 99 ALA A C 1
ATOM 779 O O . ALA A 1 99 ? 58.860 11.941 22.404 1.00 29.88 99 ALA A O 1
ATOM 781 N N . GLY A 1 100 ? 59.210 13.466 24.021 1.00 29.57 100 GLY A N 1
ATOM 782 C CA . GLY A 1 100 ? 59.660 14.480 23.085 1.00 30.16 100 GLY A CA 1
ATOM 783 C C . GLY A 1 100 ? 59.570 15.865 23.695 1.00 30.29 100 GLY A C 1
ATOM 784 O O . GLY A 1 100 ? 59.358 15.998 24.895 1.00 32.18 100 GLY A O 1
ATOM 785 N N . TYR A 1 101 ? 59.710 16.890 22.862 1.00 29.50 101 TYR A N 1
ATOM 786 C CA . TYR A 1 101 ? 59.674 18.257 23.330 1.00 28.23 101 TYR A CA 1
ATOM 787 C C . TYR A 1 101 ? 59.198 19.197 22.229 1.00 28.78 101 TYR A C 1
ATOM 788 O O . TYR A 1 101 ? 59.007 18.772 21.096 1.00 30.19 101 TYR A O 1
ATOM 797 N N . VAL A 1 102 ? 59.004 20.469 22.570 1.00 29.49 102 VAL A N 1
ATOM 798 C CA . VAL A 1 102 ? 58.542 21.476 21.615 1.00 30.40 102 VAL A CA 1
ATOM 799 C C . VAL A 1 102 ? 59.366 22.738 21.838 1.00 31.42 102 VAL A C 1
ATOM 800 O O . VAL A 1 102 ? 59.537 23.158 22.978 1.00 32.88 102 VAL A O 1
ATOM 804 N N . GLU A 1 103 ? 59.900 23.317 20.765 1.00 32.38 103 GLU A N 1
ATOM 805 C CA . GLU A 1 103 ? 60.708 24.538 20.866 1.00 33.93 103 GLU A CA 1
ATOM 806 C C . GLU A 1 103 ? 59.841 25.690 20.351 1.00 34.02 103 GLU A C 1
ATOM 807 O O . GLU A 1 103 ? 58.703 25.453 19.962 1.00 34.16 103 GLU A O 1
ATOM 813 N N . ALA A 1 104 ? 60.361 26.923 20.368 1.00 34.35 104 ALA A N 1
ATOM 814 C CA . ALA A 1 104 ? 59.628 28.109 19.885 1.00 33.91 104 ALA A CA 1
ATOM 815 C C . ALA A 1 104 ? 60.637 29.129 19.384 1.00 34.75 104 ALA A C 1
ATOM 816 O O . ALA A 1 104 ? 61.725 29.267 19.943 1.00 34.42 104 ALA A O 1
ATOM 818 N N . SER A 1 105 ? 60.269 29.827 18.318 1.00 36.05 105 SER A N 1
ATOM 819 C CA . SER A 1 105 ? 61.141 30.817 17.700 1.00 39.43 105 SER A CA 1
ATOM 820 C C . SER A 1 105 ? 60.329 31.979 17.203 1.00 40.90 105 SER A C 1
ATOM 821 O O . SER A 1 105 ? 59.114 31.877 17.062 1.00 41.53 105 SER A O 1
ATOM 824 N N . ILE A 1 106 ? 61.009 33.078 16.906 1.00 41.63 106 ILE A N 1
ATOM 825 C CA . ILE A 1 106 ? 60.338 34.268 16.413 1.00 42.66 106 ILE A CA 1
ATOM 826 C C . ILE A 1 106 ? 60.854 34.643 15.015 1.00 42.56 106 ILE A C 1
ATOM 827 O O . ILE A 1 106 ? 60.292 35.511 14.348 1.00 41.99 106 ILE A O 1
ATOM 832 N N . ASP A 1 107 ? 61.910 33.965 14.573 1.00 42.48 107 ASP A N 1
ATOM 833 C CA . ASP A 1 107 ? 62.514 34.236 13.267 1.00 43.69 107 ASP A CA 1
ATOM 834 C C . ASP A 1 107 ? 62.862 32.974 12.476 1.00 42.90 107 ASP A C 1
ATOM 835 O O . ASP A 1 107 ? 63.524 33.040 11.434 1.00 42.10 107 ASP A O 1
ATOM 840 N N . ASN A 1 108 ? 62.426 31.829 12.989 1.00 41.84 108 ASN A N 1
ATOM 841 C CA . ASN A 1 108 ? 62.694 30.537 12.366 1.00 41.85 108 ASN A CA 1
ATOM 842 C C . ASN A 1 108 ? 64.198 30.276 12.264 1.00 40.85 108 ASN A C 1
ATOM 843 O O . ASN A 1 108 ? 64.643 29.440 11.486 1.00 40.19 108 ASN A O 1
ATOM 848 N N . GLU A 1 109 ? 64.974 31.002 13.058 1.00 41.73 109 GLU A N 1
ATOM 849 C CA . GLU A 1 109 ? 66.414 30.821 13.073 1.00 42.55 109 GLU A CA 1
ATOM 850 C C . GLU A 1 109 ? 66.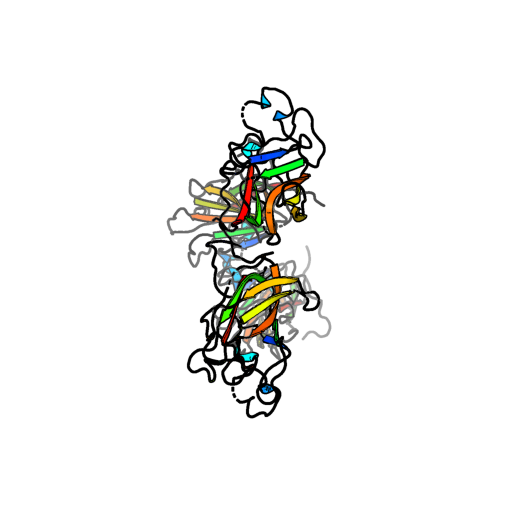883 30.492 14.493 1.00 40.91 109 GLU A C 1
ATOM 851 O O . GLU A 1 109 ? 67.645 29.539 14.711 1.00 39.58 109 GLU A O 1
ATOM 857 N N . ASN A 1 110 ? 66.403 31.271 15.458 1.00 38.73 110 ASN A N 1
ATOM 858 C CA . ASN A 1 110 ? 66.760 31.076 16.858 1.00 36.84 110 ASN A CA 1
ATOM 859 C C . ASN A 1 110 ? 65.616 30.440 17.603 1.00 34.91 110 ASN A C 1
ATOM 860 O O . ASN A 1 110 ? 64.507 30.949 17.594 1.00 35.77 110 ASN A O 1
ATOM 865 N N . TRP A 1 111 ? 65.897 29.334 18.269 1.00 32.50 111 TRP A N 1
ATOM 866 C CA . TRP A 1 111 ? 64.866 28.624 18.983 1.00 32.00 111 TRP A CA 1
ATOM 867 C C . TRP A 1 111 ? 65.153 28.551 20.467 1.00 32.39 111 TRP A C 1
ATOM 868 O O . TRP A 1 111 ? 66.302 28.667 20.880 1.00 32.77 111 TRP A O 1
ATOM 879 N N . VAL A 1 112 ? 64.105 28.356 21.264 1.00 32.87 112 VAL A N 1
ATOM 880 C CA . VAL A 1 112 ? 64.250 28.212 22.714 1.00 34.33 112 VAL A CA 1
ATOM 881 C C . VAL A 1 112 ? 63.308 27.115 23.192 1.00 35.58 112 VAL A C 1
ATOM 882 O O . VAL A 1 112 ? 62.125 27.160 22.866 1.00 36.40 112 VAL A O 1
ATOM 886 N N . LYS A 1 113 ? 63.807 26.146 23.968 1.00 35.89 113 LYS A N 1
ATOM 887 C CA . LYS A 1 113 ? 62.946 25.044 24.452 1.00 36.39 113 LYS A CA 1
ATOM 888 C C . LYS A 1 113 ? 61.832 25.522 25.381 1.00 35.56 113 LYS A C 1
ATOM 889 O O . LYS A 1 113 ? 62.021 26.429 26.172 1.00 35.76 113 LYS A O 1
ATOM 895 N N . LEU A 1 114 ? 60.671 24.894 25.271 1.00 35.68 114 LEU A N 1
ATOM 896 C CA . LEU A 1 114 ? 59.537 25.256 26.091 1.00 35.95 114 LEU A CA 1
ATOM 897 C C . LEU A 1 114 ? 59.234 24.204 27.141 1.00 38.27 114 LEU A C 1
ATOM 898 O O . LEU A 1 114 ? 59.109 24.508 28.332 1.00 40.10 114 LEU A O 1
ATOM 903 N N . LYS A 1 115 ? 59.127 22.954 26.709 1.00 38.72 115 LYS A N 1
ATOM 904 C CA . LYS A 1 115 ? 58.818 21.875 27.634 1.00 38.04 115 LYS A CA 1
ATOM 905 C C . LYS A 1 115 ? 59.202 20.522 27.059 1.00 36.83 115 LYS A C 1
ATOM 906 O O . LYS A 1 115 ? 59.596 20.407 25.904 1.00 35.96 115 LYS A O 1
ATOM 912 N N . ASP A 1 116 ? 59.088 19.506 27.897 1.00 36.87 116 ASP A N 1
ATOM 913 C CA . ASP A 1 116 ? 59.396 18.150 27.516 1.00 37.10 116 ASP A CA 1
ATOM 914 C C . ASP A 1 116 ? 58.200 17.273 27.857 1.00 37.90 116 ASP A C 1
ATOM 915 O O . ASP A 1 116 ? 58.084 16.764 28.972 1.00 38.87 116 ASP A O 1
ATOM 920 N N . TRP A 1 117 ? 57.310 17.102 26.889 1.00 36.22 117 TRP A N 1
ATOM 921 C CA . TRP A 1 117 ? 56.112 16.303 27.069 1.00 35.23 117 TRP A CA 1
ATOM 922 C C . TRP A 1 117 ? 56.402 14.796 27.100 1.00 34.22 117 TRP A C 1
ATOM 923 O O . TRP A 1 117 ? 57.488 14.359 26.736 1.00 34.47 117 TRP A O 1
ATOM 934 N N . THR A 1 118 ? 55.420 14.016 27.547 1.00 34.07 118 THR A N 1
ATOM 935 C CA . THR A 1 118 ? 55.506 12.555 27.614 1.00 34.02 118 THR A CA 1
ATOM 936 C C . THR A 1 118 ? 54.097 11.982 27.655 1.00 36.01 118 THR A C 1
ATOM 937 O O . THR A 1 118 ? 53.314 12.340 28.525 1.00 38.08 118 THR A O 1
ATOM 941 N N . SER A 1 119 ? 53.770 11.102 26.713 1.00 37.54 119 SER A N 1
ATOM 942 C CA . SER A 1 119 ? 52.451 10.476 26.676 1.00 37.72 119 SER A CA 1
ATOM 943 C C . SER A 1 119 ? 52.584 9.150 27.439 1.00 38.37 119 SER A C 1
ATOM 944 O O . SER A 1 119 ? 53.569 8.421 27.279 1.00 38.35 119 SER A O 1
ATOM 947 N N . PRO A 1 120 ? 51.599 8.834 28.291 1.00 38.93 120 PRO A N 1
ATOM 948 C CA . PRO A 1 120 ? 51.534 7.625 29.124 1.00 39.16 120 PRO A CA 1
ATOM 949 C C . PRO A 1 120 ? 51.164 6.322 28.412 1.00 38.59 120 PRO A C 1
ATOM 950 O O . PRO A 1 120 ? 51.528 5.242 28.881 1.00 39.52 120 PRO A O 1
ATOM 954 N N . LYS A 1 121 ? 50.444 6.414 27.293 1.00 37.25 121 LYS A N 1
ATOM 955 C CA . LYS A 1 121 ? 50.035 5.218 26.554 1.00 35.78 121 LYS A CA 1
ATOM 956 C C . LYS A 1 121 ? 49.819 5.438 25.059 1.00 35.65 121 LYS A C 1
ATOM 957 O O . LYS A 1 121 ? 49.747 6.571 24.568 1.00 36.06 121 LYS A O 1
ATOM 963 N N . ILE A 1 122 ? 49.704 4.334 24.335 1.00 34.28 122 ILE A N 1
ATOM 964 C CA . ILE A 1 122 ? 49.450 4.395 22.906 1.00 33.90 122 ILE A CA 1
ATOM 965 C C . ILE A 1 122 ? 48.059 5.012 22.715 1.00 34.93 122 ILE A C 1
ATOM 966 O O . ILE A 1 122 ? 47.152 4.776 23.515 1.00 33.25 122 ILE A O 1
ATOM 971 N N . GLY A 1 123 ? 47.895 5.820 21.676 1.00 37.02 123 GLY A N 1
ATOM 972 C CA . GLY A 1 123 ? 46.600 6.432 21.425 1.00 41.02 123 GLY A CA 1
ATOM 973 C C . GLY A 1 123 ? 45.977 7.141 22.619 1.00 43.94 123 GLY A C 1
ATOM 974 O O . GLY A 1 123 ? 4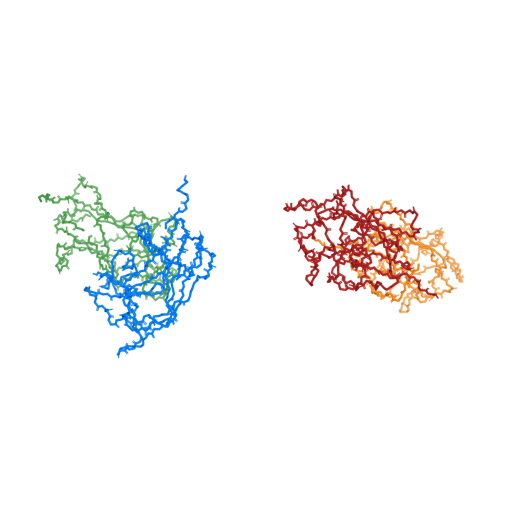4.842 6.859 23.017 1.00 44.83 123 GLY A O 1
ATOM 975 N N . GLU A 1 124 ? 46.739 8.063 23.203 1.00 45.92 124 GLU A N 1
ATOM 976 C CA . GLU A 1 124 ? 46.297 8.857 24.352 1.00 45.00 124 GLU A CA 1
ATOM 977 C C . GLU A 1 124 ? 45.481 10.002 23.797 1.00 43.76 124 GLU A C 1
ATOM 978 O O . GLU A 1 124 ? 45.950 10.755 22.966 1.00 42.60 124 GLU A O 1
ATOM 984 N N . PRO A 1 125 ? 44.247 10.155 24.262 1.00 44.39 125 PRO A N 1
ATOM 985 C CA . PRO A 1 125 ? 43.340 11.210 23.814 1.00 45.02 125 PRO A CA 1
ATOM 986 C C . PRO A 1 125 ? 44.015 12.549 23.504 1.00 45.55 125 PRO A C 1
ATOM 987 O O . PRO A 1 125 ? 44.174 12.926 22.331 1.00 45.54 125 PRO A O 1
ATOM 991 N N . ASN A 1 126 ? 44.396 13.281 24.547 1.00 43.97 126 ASN A N 1
ATOM 992 C CA . ASN A 1 126 ? 45.066 14.566 24.351 1.00 41.94 126 ASN A CA 1
ATOM 993 C C . ASN A 1 126 ? 46.239 14.633 25.304 1.00 42.31 126 ASN A C 1
ATOM 994 O O . ASN A 1 126 ? 46.252 13.956 26.329 1.00 42.72 126 ASN A O 1
ATOM 999 N N . VAL A 1 127 ? 47.235 15.433 24.942 1.00 43.24 127 VAL A N 1
ATOM 1000 C CA . VAL A 1 127 ? 48.421 15.630 25.768 1.00 43.61 127 VAL A CA 1
ATOM 1001 C C . VAL A 1 127 ? 48.825 17.088 25.656 1.00 45.02 127 VAL A C 1
ATOM 1002 O O . VAL A 1 127 ? 49.438 17.498 24.672 1.00 44.69 127 VAL A O 1
ATOM 1006 N N . ASN A 1 128 ? 48.442 17.865 26.667 1.00 47.14 128 ASN A N 1
ATOM 1007 C CA . ASN A 1 128 ? 48.739 19.294 26.729 1.00 47.62 128 ASN A CA 1
ATOM 1008 C C . ASN A 1 128 ? 49.782 19.525 27.824 1.00 48.20 128 ASN A C 1
ATOM 1009 O O . ASN A 1 128 ? 49.905 18.729 28.758 1.00 47.96 128 ASN A O 1
ATOM 1022 N N . ASP A 1 130 ? 51.947 22.819 30.165 1.00 46.76 130 ASP A N 1
ATOM 1023 C CA . ASP A 1 130 ? 52.084 24.234 30.451 1.00 45.90 130 ASP A CA 1
ATOM 1024 C C . ASP A 1 130 ? 53.479 24.678 30.009 1.00 44.75 130 ASP A C 1
ATOM 1025 O O . ASP A 1 130 ? 54.494 24.202 30.520 1.00 44.20 130 ASP A O 1
ATOM 1030 N N . VAL A 1 131 ? 53.506 25.591 29.044 1.00 43.50 131 VAL A N 1
ATOM 1031 C CA . VAL A 1 131 ? 54.739 26.115 28.472 1.00 43.24 131 VAL A CA 1
ATOM 1032 C C . VAL A 1 131 ? 55.057 27.534 28.955 1.00 42.51 131 VAL A C 1
ATOM 1033 O O . VAL A 1 131 ? 54.216 28.427 28.861 1.00 44.42 131 VAL A O 1
ATOM 1037 N N . PRO A 1 132 ? 56.288 27.766 29.452 1.00 41.28 132 PRO A N 1
ATOM 1038 C CA . PRO A 1 132 ? 56.718 29.081 29.946 1.00 40.74 132 PRO A CA 1
ATOM 1039 C C . PRO A 1 132 ? 56.341 30.243 29.028 1.00 40.78 132 PRO A C 1
ATOM 1040 O O . PRO A 1 132 ? 56.717 30.259 27.859 1.00 40.21 132 PRO A O 1
ATOM 1044 N N . ALA A 1 133 ? 55.612 31.217 29.569 1.00 42.74 133 ALA A N 1
ATOM 1045 C CA . ALA A 1 133 ? 55.182 32.391 28.801 1.00 44.38 133 ALA A CA 1
ATOM 1046 C C . ALA A 1 133 ? 56.290 32.891 27.876 1.00 45.35 133 ALA A C 1
ATOM 1047 O O . ALA A 1 133 ? 57.212 33.582 28.316 1.00 45.77 133 ALA A O 1
ATOM 1049 N N . THR A 1 134 ? 56.186 32.536 26.595 1.00 45.22 134 THR A N 1
ATOM 1050 C CA . THR A 1 134 ? 57.170 32.939 25.598 1.00 45.11 134 THR A CA 1
ATOM 1051 C C . THR A 1 134 ? 56.553 33.445 24.287 1.00 45.67 134 THR A C 1
ATOM 1052 O O . THR A 1 134 ? 55.509 32.959 23.828 1.00 44.36 134 THR A O 1
ATOM 1056 N N . GLN A 1 135 ? 57.214 34.449 23.710 1.00 45.96 135 GLN A N 1
ATOM 1057 C CA . GLN A 1 135 ? 56.801 35.063 22.456 1.00 46.75 135 GLN A CA 1
ATOM 1058 C C . GLN A 1 135 ? 57.291 34.212 21.305 1.00 45.63 135 GLN A C 1
ATOM 1059 O O . GLN A 1 135 ? 58.469 33.856 21.250 1.00 45.42 135 GLN A O 1
ATOM 1065 N N . ALA A 1 136 ? 56.388 33.897 20.380 1.00 44.03 136 ALA A N 1
ATOM 1066 C CA . ALA A 1 136 ? 56.749 33.076 19.234 1.00 42.80 136 ALA A CA 1
ATOM 1067 C C . ALA A 1 136 ? 55.874 33.255 17.997 1.00 41.63 136 ALA A C 1
ATOM 1068 O O . ALA A 1 136 ? 54.733 33.705 18.077 1.00 41.02 136 ALA A O 1
ATOM 1070 N N . ARG A 1 137 ? 56.453 32.898 16.853 1.00 41.47 137 ARG A N 1
ATOM 1071 C CA . ARG A 1 137 ? 55.807 32.945 15.546 1.00 40.66 137 ARG A CA 1
ATOM 1072 C C . ARG A 1 137 ? 55.806 31.519 15.013 1.00 40.08 137 ARG A C 1
ATOM 1073 O O . ARG A 1 137 ? 54.808 31.042 14.472 1.00 40.49 137 ARG A O 1
ATOM 1081 N N . TYR A 1 138 ? 56.944 30.848 15.175 1.00 38.33 138 TYR A N 1
ATOM 1082 C CA . TYR A 1 138 ? 57.122 29.469 14.717 1.00 38.12 138 TYR A CA 1
ATOM 1083 C C . TYR A 1 138 ? 57.221 28.481 15.876 1.00 36.39 138 TYR A C 1
ATOM 1084 O O . TYR A 1 138 ? 57.773 28.800 16.918 1.00 38.45 138 TYR A O 1
ATOM 1093 N N . ILE A 1 139 ? 56.689 27.284 15.687 1.00 33.07 139 ILE A N 1
ATOM 1094 C CA . ILE A 1 139 ? 56.740 26.261 16.712 1.00 30.64 139 ILE A CA 1
ATOM 1095 C C . ILE A 1 139 ? 57.460 25.063 16.134 1.00 31.30 139 ILE A C 1
ATOM 1096 O O . ILE A 1 139 ? 57.422 24.832 14.922 1.00 33.72 139 ILE A O 1
ATOM 1101 N N . ARG A 1 140 ? 58.122 24.297 16.989 1.00 28.26 140 ARG A N 1
ATOM 1102 C CA . ARG A 1 140 ? 58.832 23.131 16.514 1.00 24.61 140 ARG A CA 1
ATOM 1103 C C . ARG A 1 140 ? 58.520 21.963 17.423 1.00 23.77 140 ARG A C 1
ATOM 1104 O O . ARG A 1 140 ? 58.961 21.921 18.563 1.00 25.20 140 ARG A O 1
ATOM 1112 N N . PHE A 1 141 ? 57.731 21.026 16.915 1.00 21.94 141 PHE A N 1
ATOM 1113 C CA . PHE A 1 141 ? 57.339 19.856 17.678 1.00 19.81 141 PHE A CA 1
ATOM 1114 C C . PHE A 1 141 ? 58.324 18.739 17.316 1.00 20.02 141 PHE A C 1
ATOM 1115 O O . PHE A 1 141 ? 58.780 18.657 16.175 1.00 19.15 141 PHE A O 1
ATOM 1123 N N . VAL A 1 142 ? 58.681 17.900 18.285 1.00 20.11 142 VAL A N 1
ATOM 1124 C CA . VAL A 1 142 ? 59.648 16.830 18.029 1.00 20.23 142 VAL A CA 1
ATOM 1125 C C . VAL A 1 142 ? 59.309 15.540 18.778 1.00 23.08 142 VAL A C 1
ATOM 1126 O O . VAL A 1 142 ? 59.172 15.554 19.994 1.00 23.91 142 VAL A O 1
ATOM 1130 N N . ILE A 1 143 ? 59.158 14.434 18.048 1.00 24.67 143 ILE A N 1
ATOM 1131 C CA . ILE A 1 143 ? 58.863 13.139 18.664 1.00 25.77 143 ILE A CA 1
ATOM 1132 C C . ILE A 1 143 ? 60.226 12.495 18.840 1.00 28.31 143 ILE A C 1
ATOM 1133 O O . ILE A 1 143 ? 60.979 12.370 17.869 1.00 28.83 143 ILE A O 1
ATOM 1138 N N . THR A 1 144 ? 60.558 12.091 20.060 1.00 30.87 144 THR A N 1
ATOM 1139 C CA . THR A 1 144 ? 61.859 11.469 20.288 1.00 31.42 144 THR A CA 1
ATOM 1140 C C . THR A 1 144 ? 61.746 9.990 20.609 1.00 33.29 144 THR A C 1
ATOM 1141 O O . THR A 1 144 ? 62.640 9.221 20.277 1.00 34.88 144 THR A O 1
ATOM 1145 N N . ASP A 1 145 ? 60.668 9.578 21.262 1.00 33.37 145 ASP A N 1
ATOM 1146 C CA . ASP A 1 145 ? 60.523 8.163 21.509 1.00 34.34 145 ASP A CA 1
ATOM 1147 C C . ASP A 1 145 ? 59.106 7.752 21.194 1.00 34.30 145 ASP A C 1
ATOM 1148 O O . ASP A 1 145 ? 58.176 8.523 21.385 1.00 34.56 145 ASP A O 1
ATOM 1153 N N . THR A 1 146 ? 58.956 6.529 20.698 1.00 34.26 146 THR A N 1
ATOM 1154 C CA . THR A 1 146 ? 57.666 5.998 20.287 1.00 33.61 146 THR A CA 1
ATOM 1155 C C . THR A 1 146 ? 57.352 4.664 20.969 1.00 34.04 146 THR A C 1
ATOM 1156 O O . THR A 1 146 ? 58.250 3.868 21.232 1.00 35.58 146 THR A O 1
ATOM 1160 N N . TYR A 1 147 ? 56.082 4.430 21.287 1.00 33.77 147 TYR A N 1
ATOM 1161 C CA . TYR A 1 147 ? 55.688 3.160 21.891 1.00 33.50 147 TYR A CA 1
ATOM 1162 C C . TYR A 1 147 ? 55.723 2.153 20.760 1.00 33.00 147 TYR A C 1
ATOM 1163 O O . TYR A 1 147 ? 55.202 2.413 19.679 1.00 33.40 147 TYR A O 1
ATOM 1172 N N . PRO A 1 148 ? 56.330 0.988 20.996 1.00 31.82 148 PRO A N 1
ATOM 1173 C CA . PRO A 1 148 ? 56.444 -0.078 19.997 1.00 31.61 148 PRO A CA 1
ATOM 1174 C C . PRO A 1 148 ? 55.074 -0.586 19.585 1.00 29.97 148 PRO A C 1
ATOM 1175 O O . PRO A 1 148 ? 54.120 -0.464 20.345 1.00 31.25 148 PRO A O 1
ATOM 1179 N N . THR A 1 149 ? 54.979 -1.160 18.387 1.00 28.65 149 THR A N 1
ATOM 1180 C CA . THR A 1 149 ? 53.718 -1.693 17.861 1.00 27.09 149 THR A CA 1
ATOM 1181 C C . THR A 1 149 ? 53.849 -3.159 17.430 1.00 27.92 149 THR A C 1
ATOM 1182 O O . THR A 1 149 ? 54.938 -3.736 17.471 1.00 29.29 149 THR A O 1
ATOM 1186 N N . TYR A 1 150 ? 52.748 -3.776 17.015 1.00 27.94 150 TYR A N 1
ATOM 1187 C CA . TYR A 1 150 ? 52.831 -5.164 16.563 1.00 28.88 150 TYR A CA 1
ATOM 1188 C C . TYR A 1 150 ? 53.688 -5.158 15.310 1.00 28.70 150 TYR A C 1
ATOM 1189 O O . TYR A 1 150 ? 54.298 -6.161 14.952 1.00 30.82 150 TYR A O 1
ATOM 1198 N N . ASP A 1 151 ? 53.735 -4.013 14.645 1.00 27.20 151 ASP A N 1
ATOM 1199 C CA . ASP A 1 151 ? 54.524 -3.903 13.437 1.00 26.97 151 ASP A CA 1
ATOM 1200 C C . ASP A 1 151 ? 55.692 -2.949 13.624 1.00 26.87 151 ASP A C 1
ATOM 1201 O O . ASP A 1 151 ? 55.963 -2.109 12.772 1.00 26.26 151 ASP A O 1
ATOM 1206 N N . GLY A 1 152 ? 56.384 -3.102 14.747 1.00 27.20 152 GLY A N 1
ATOM 1207 C CA . GLY A 1 152 ? 57.523 -2.263 15.033 1.00 27.34 152 GLY A CA 1
ATOM 1208 C C . GLY A 1 152 ? 57.179 -0.791 15.120 1.00 27.42 152 GLY A C 1
ATOM 1209 O O . GLY A 1 152 ? 56.014 -0.420 15.263 1.00 26.94 152 GLY A O 1
ATOM 1210 N N . LEU A 1 153 ? 58.214 0.042 15.015 1.00 27.67 153 LEU A N 1
ATOM 1211 C CA . LEU A 1 153 ? 58.099 1.497 15.076 1.00 26.93 153 LEU A CA 1
ATOM 1212 C C . LEU A 1 153 ? 57.201 2.119 14.003 1.00 27.70 153 LEU A C 1
ATOM 1213 O O . LEU A 1 153 ? 57.635 2.368 12.875 1.00 27.45 153 LEU A O 1
ATOM 1218 N N . ARG A 1 154 ? 55.947 2.371 14.357 1.00 29.34 154 ARG A N 1
ATOM 1219 C CA . ARG A 1 154 ? 54.985 3.011 13.449 1.00 29.57 154 ARG A CA 1
ATOM 1220 C C . ARG A 1 154 ? 54.471 4.203 14.230 1.00 28.28 154 ARG A C 1
ATOM 1221 O O . ARG A 1 154 ? 54.493 4.190 15.455 1.00 29.39 154 ARG A O 1
ATOM 1229 N N . VAL A 1 155 ? 54.028 5.243 13.549 1.00 26.52 155 VAL A N 1
ATOM 1230 C CA . VAL A 1 155 ? 53.513 6.377 14.295 1.00 26.51 155 VAL A CA 1
ATOM 1231 C C . VAL A 1 155 ? 52.664 7.319 13.450 1.00 26.14 155 VAL A C 1
ATOM 1232 O O . VAL A 1 155 ? 53.021 7.658 12.317 1.00 25.20 155 VAL A O 1
ATOM 1236 N N . SER A 1 156 ? 51.498 7.669 13.993 1.00 25.68 156 SER A N 1
ATOM 1237 C CA . SER A 1 156 ? 50.588 8.590 13.336 1.00 28.07 156 SER A CA 1
ATOM 1238 C C . SER A 1 156 ? 50.122 9.605 14.373 1.00 30.25 156 SER A C 1
ATOM 1239 O O . SER A 1 156 ? 49.973 9.277 15.550 1.00 30.75 156 SER A O 1
ATOM 1242 N N . LEU A 1 157 ? 49.920 10.844 13.927 1.00 33.47 157 LEU A N 1
ATOM 1243 C CA . LEU A 1 157 ? 49.505 11.941 14.797 1.00 34.41 157 LEU A CA 1
ATOM 1244 C C . LEU A 1 157 ? 48.163 12.533 14.396 1.00 36.76 157 LEU A C 1
ATOM 1245 O O . LEU A 1 157 ? 47.902 12.754 13.213 1.00 37.68 157 LEU A O 1
ATOM 1250 N N . GLY A 1 158 ? 47.322 12.812 15.387 1.00 38.12 158 GLY A N 1
ATOM 1251 C CA . GLY A 1 158 ? 46.023 13.392 15.101 1.00 38.84 158 GLY A CA 1
ATOM 1252 C C . GLY A 1 158 ? 46.094 14.887 14.834 1.00 40.27 158 GLY A C 1
ATOM 1253 O O . GLY A 1 158 ? 45.758 15.345 13.739 1.00 40.45 158 GLY A O 1
ATOM 1254 N N . GLU A 1 159 ? 46.540 15.650 15.829 1.00 40.65 159 GLU A N 1
ATOM 1255 C CA . GLU A 1 159 ? 46.636 17.095 15.684 1.00 42.35 159 GLU A CA 1
ATOM 1256 C C . GLU A 1 159 ? 47.386 17.812 16.822 1.00 43.21 159 GLU A C 1
ATOM 1257 O O . GLU A 1 159 ? 47.530 17.278 17.927 1.00 42.86 159 GLU A O 1
ATOM 1263 N N . VAL A 1 160 ? 47.840 19.036 16.540 1.00 43.74 160 VAL A N 1
ATOM 1264 C CA . VAL A 1 160 ? 48.594 19.861 17.493 1.00 43.27 160 VAL A CA 1
ATOM 1265 C C . VAL A 1 160 ? 47.908 21.205 17.822 1.00 44.93 160 VAL A C 1
ATOM 1266 O O . VAL A 1 160 ? 47.613 21.992 16.927 1.00 46.00 160 VAL A O 1
ATOM 1270 N N . TYR A 1 161 ? 47.668 21.463 19.108 1.00 46.73 161 TYR A N 1
ATOM 1271 C CA . TYR A 1 161 ? 47.015 22.698 19.570 1.00 47.57 161 TYR A CA 1
ATOM 1272 C C . TYR A 1 161 ? 48.024 23.660 20.200 1.00 48.33 161 TYR A C 1
ATOM 1273 O O . TYR A 1 161 ? 49.067 23.233 20.705 1.00 48.39 161 TYR A O 1
ATOM 1282 N N . ALA A 1 162 ? 47.703 24.953 20.185 1.00 48.83 162 ALA A N 1
ATOM 1283 C CA . ALA A 1 162 ? 48.578 25.967 20.774 1.00 49.00 162 ALA A CA 1
ATOM 1284 C C . ALA A 1 162 ? 47.771 27.141 21.309 1.00 49.92 162 ALA A C 1
ATOM 1285 O O . ALA A 1 162 ? 46.970 27.724 20.579 1.00 52.00 162 ALA A O 1
ATOM 1287 N N . TRP A 1 163 ? 47.978 27.478 22.582 1.00 50.30 163 TRP A N 1
ATOM 1288 C CA . TRP A 1 163 ? 47.271 28.594 23.233 1.00 49.50 163 TRP A CA 1
ATOM 1289 C C . TRP A 1 163 ? 48.191 29.800 23.351 1.00 48.16 163 TRP A C 1
ATOM 1290 O O . TRP A 1 163 ? 49.407 29.664 23.297 1.00 48.23 163 TRP A O 1
ATOM 1301 N N . GLY A 1 164 ? 47.618 30.985 23.515 1.00 48.37 164 GLY A N 1
ATOM 1302 C CA . GLY A 1 164 ? 48.455 32.169 23.646 1.00 48.85 164 GLY A CA 1
ATOM 1303 C C . GLY A 1 164 ? 47.813 33.485 23.238 1.00 48.92 164 GLY A C 1
ATOM 1304 O O . GLY A 1 164 ? 46.811 33.504 22.534 1.00 48.10 164 GLY A O 1
ATOM 1305 N N . LEU A 1 165 ? 48.389 34.593 23.688 1.00 49.96 165 LEU A N 1
ATOM 1306 C CA . LEU A 1 165 ? 47.870 35.911 23.348 1.00 52.59 165 LEU A CA 1
ATOM 1307 C C . LEU A 1 165 ? 48.454 36.343 22.011 1.00 53.72 165 LEU A C 1
ATOM 1308 O O . LEU A 1 165 ? 49.609 36.023 21.696 1.00 55.08 165 LEU A O 1
ATOM 1313 N N . GLU A 1 166 ? 47.666 37.075 21.228 1.00 53.34 166 GLU A N 1
ATOM 1314 C CA . GLU A 1 166 ? 48.138 37.552 19.934 1.00 53.64 166 GLU A CA 1
ATOM 1315 C C . GLU A 1 166 ? 48.733 38.947 20.057 1.00 54.69 166 GLU A C 1
ATOM 1316 O O . GLU A 1 166 ? 48.069 39.863 20.532 1.00 54.85 166 GLU A O 1
ATOM 1322 N N . HIS A 1 167 ? 49.978 39.114 19.620 1.00 55.31 167 HIS A N 1
ATOM 1323 C CA . HIS A 1 167 ? 50.630 40.418 19.700 1.00 57.41 167 HIS A CA 1
ATOM 1324 C C . HIS A 1 167 ? 49.913 41.501 18.883 1.00 59.03 167 HIS A C 1
ATOM 1325 O O . HIS A 1 167 ? 49.150 41.190 17.966 1.00 59.16 167 HIS A O 1
ATOM 1332 N N . HIS A 1 168 ? 50.161 42.767 19.232 1.00 61.03 168 HIS A N 1
ATOM 1333 C CA . HIS A 1 168 ? 49.539 43.907 18.560 1.00 62.32 168 HIS A CA 1
ATOM 1334 C C . HIS A 1 168 ? 49.469 43.674 17.067 1.00 62.77 168 HIS A C 1
ATOM 1335 O O . HIS A 1 168 ? 50.484 43.382 16.419 1.00 61.13 168 HIS A O 1
ATOM 1342 N N . HIS A 1 169 ? 48.254 43.812 16.538 1.00 65.07 169 HIS A N 1
ATOM 1343 C CA . HIS A 1 169 ? 47.982 43.633 15.114 1.00 66.84 169 HIS A CA 1
ATOM 1344 C C . HIS A 1 169 ? 48.938 44.522 14.302 1.00 68.62 169 HIS A C 1
ATOM 1345 O O . HIS A 1 169 ? 49.427 44.122 13.239 1.00 69.32 169 HIS A O 1
ATOM 1352 N N . HIS A 1 170 ? 49.209 45.719 14.823 1.00 69.94 170 HIS A N 1
ATOM 1353 C CA . HIS A 1 170 ? 50.111 46.674 14.177 1.00 71.04 170 HIS A CA 1
ATOM 1354 C C . HIS A 1 170 ? 49.843 46.855 12.673 1.00 71.19 170 HIS A C 1
ATOM 1355 O O . HIS A 1 170 ? 49.841 47.978 12.154 1.00 71.36 170 HIS A O 1
ATOM 1362 N N . TYR B 1 4 ? 116.055 53.813 37.739 1.00 59.83 4 TYR B N 1
ATOM 1363 C CA . TYR B 1 4 ? 116.444 52.406 38.050 1.00 61.40 4 TYR B CA 1
ATOM 1364 C C . TYR B 1 4 ? 115.227 51.513 38.318 1.00 61.91 4 TYR B C 1
ATOM 1365 O O . TYR B 1 4 ? 114.252 51.927 38.961 1.00 61.01 4 TYR B O 1
ATOM 1374 N N . THR B 1 5 ? 115.291 50.280 37.823 1.00 61.72 5 THR B N 1
ATOM 1375 C CA . THR B 1 5 ? 114.197 49.331 38.012 1.00 62.77 5 THR B CA 1
ATOM 1376 C C . THR B 1 5 ? 114.726 48.128 38.820 1.00 62.32 5 THR B C 1
ATOM 1377 O O . THR B 1 5 ? 115.622 48.303 39.645 1.00 62.71 5 THR B O 1
ATOM 1381 N N . VAL B 1 6 ? 114.191 46.927 38.609 1.00 61.92 6 VAL B N 1
ATOM 1382 C CA . VAL B 1 6 ? 114.647 45.767 39.375 1.00 62.16 6 VAL B CA 1
ATOM 1383 C C . VAL B 1 6 ? 114.812 44.485 38.557 1.00 63.65 6 VAL B C 1
ATOM 1384 O O . VAL B 1 6 ? 115.100 44.527 37.357 1.00 63.84 6 VAL B O 1
ATOM 1388 N N . LYS B 1 7 ? 114.622 43.349 39.235 1.00 64.05 7 LYS B N 1
ATOM 1389 C CA . LYS B 1 7 ? 114.732 42.007 38.653 1.00 63.43 7 LYS B CA 1
ATOM 1390 C C . LYS B 1 7 ? 113.873 41.770 37.404 1.00 64.71 7 LYS B C 1
ATOM 1391 O O . LYS B 1 7 ? 114.010 40.726 36.757 1.00 65.62 7 LYS B O 1
ATOM 1397 N N . PHE B 1 8 ? 112.995 42.719 37.066 1.00 65.16 8 PHE B N 1
ATOM 1398 C CA . PHE B 1 8 ? 112.136 42.589 35.880 1.00 66.00 8 PHE B CA 1
ATOM 1399 C C . PHE B 1 8 ? 112.864 41.758 34.804 1.00 66.55 8 PHE B C 1
ATOM 1400 O O . PHE B 1 8 ? 112.597 40.559 34.639 1.00 67.21 8 PHE B O 1
ATOM 1408 N N . GLN B 1 9 ? 113.791 42.407 34.096 1.00 67.08 9 GLN B N 1
ATOM 1409 C CA . GLN B 1 9 ? 114.610 41.783 33.044 1.00 67.02 9 GLN B CA 1
ATOM 1410 C C . GLN B 1 9 ? 113.834 40.909 32.032 1.00 66.40 9 GLN B C 1
ATOM 1411 O O . GLN B 1 9 ? 113.812 39.671 32.142 1.00 65.71 9 GLN B O 1
ATOM 1417 N N . PRO B 1 10 ? 113.176 41.549 31.040 1.00 65.39 10 PRO B N 1
ATOM 1418 C CA . PRO B 1 10 ? 112.414 40.812 30.028 1.00 64.55 10 PRO B CA 1
ATOM 1419 C C . PRO B 1 10 ? 113.406 40.338 28.955 1.00 64.05 10 PRO B C 1
ATOM 1420 O O . PRO B 1 10 ? 114.531 39.932 29.277 1.00 62.76 10 PRO B O 1
ATOM 1424 N N . ASP B 1 11 ? 113.010 40.393 27.687 1.00 64.17 11 ASP B N 1
ATOM 1425 C CA . ASP B 1 11 ? 113.915 39.967 26.617 1.00 64.87 11 ASP B CA 1
ATOM 1426 C C . ASP B 1 11 ? 113.914 40.981 25.464 1.00 63.53 11 ASP B C 1
ATOM 1427 O O . ASP B 1 11 ? 112.861 41.511 25.089 1.00 63.77 11 ASP B O 1
ATOM 1432 N N . PRO B 1 12 ? 115.108 41.271 24.903 1.00 62.17 12 PRO B N 1
ATOM 1433 C CA . PRO B 1 12 ? 115.337 42.205 23.795 1.00 60.44 12 PRO B CA 1
ATOM 1434 C C . PRO B 1 12 ? 114.273 42.178 22.700 1.00 58.75 12 PRO B C 1
ATOM 1435 O O . PRO B 1 12 ? 113.710 41.128 22.359 1.00 58.21 12 PRO B O 1
ATOM 1439 N N . ILE B 1 13 ? 114.010 43.353 22.150 1.00 56.04 13 ILE B N 1
ATOM 1440 C CA . ILE B 1 13 ? 113.046 43.478 21.081 1.00 54.06 13 ILE B CA 1
ATOM 1441 C C . ILE B 1 13 ? 113.607 42.711 19.895 1.00 55.46 13 ILE B C 1
ATOM 1442 O O . ILE B 1 13 ? 114.814 42.471 19.812 1.00 55.75 13 ILE B O 1
ATOM 1447 N N . ASP B 1 14 ? 112.735 42.330 18.973 1.00 56.48 14 ASP B N 1
ATOM 1448 C CA . ASP B 1 14 ? 113.186 41.609 17.800 1.00 56.62 14 ASP B CA 1
ATOM 1449 C C . ASP B 1 14 ? 113.543 42.627 16.721 1.00 56.71 14 ASP B C 1
ATOM 1450 O O . ASP B 1 14 ? 112.681 43.333 16.176 1.00 55.60 14 ASP B O 1
ATOM 1455 N N . LYS B 1 15 ? 114.842 42.695 16.445 1.00 57.38 15 LYS B N 1
ATOM 1456 C CA . LYS B 1 15 ? 115.401 43.611 15.458 1.00 58.66 15 LYS B CA 1
ATOM 1457 C C . LYS B 1 15 ? 115.129 43.166 14.018 1.00 59.04 15 LYS B C 1
ATOM 1458 O O . LYS B 1 15 ? 116.058 43.001 13.227 1.00 59.71 15 LYS B O 1
ATOM 1464 N N . LYS B 1 16 ? 113.860 42.968 13.679 1.00 58.74 16 LYS B N 1
ATOM 1465 C CA . LYS B 1 16 ? 113.511 42.561 12.324 1.00 59.19 16 LYS B CA 1
ATOM 1466 C C . LYS B 1 16 ? 113.041 43.777 11.531 1.00 58.75 16 LYS B C 1
ATOM 1467 O O . LYS B 1 16 ? 113.652 44.139 10.522 1.00 58.28 16 LYS B O 1
ATOM 1473 N N . GLY B 1 17 ? 111.976 44.421 12.012 1.00 57.44 17 GLY B N 1
ATOM 1474 C CA . GLY B 1 17 ? 111.422 45.592 11.344 1.00 54.60 17 GLY B CA 1
ATOM 1475 C C . GLY B 1 17 ? 112.230 46.854 11.567 1.00 53.05 17 GLY B C 1
ATOM 1476 O O . GLY B 1 17 ? 111.806 47.951 11.203 1.00 53.31 17 GLY B O 1
ATOM 1477 N N . TRP B 1 18 ? 113.401 46.687 12.172 1.00 50.31 18 TRP B N 1
ATOM 1478 C CA . TRP B 1 18 ? 114.302 47.790 12.447 1.00 46.53 18 TRP B CA 1
ATOM 1479 C C . TRP B 1 18 ? 114.981 48.261 11.185 1.00 44.61 18 TRP B C 1
ATOM 1480 O O . TRP B 1 18 ? 114.921 47.582 10.162 1.00 45.46 18 TRP B O 1
ATOM 1491 N N . SER B 1 19 ? 115.623 49.425 11.264 1.00 41.68 19 SER B N 1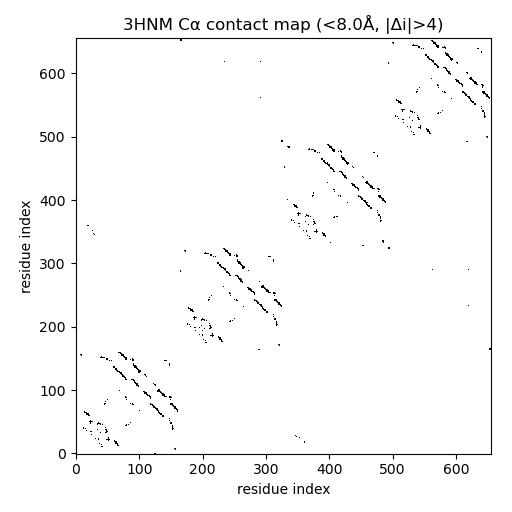
ATOM 1492 C CA . SER B 1 19 ? 116.362 49.993 10.134 1.00 39.48 19 SER B CA 1
ATOM 1493 C C . SER B 1 19 ? 117.020 51.322 10.482 1.00 37.62 19 SER B C 1
ATOM 1494 O O . SER B 1 19 ? 116.339 52.270 10.856 1.00 39.61 19 SER B O 1
ATOM 1497 N N . VAL B 1 20 ? 118.342 51.400 10.369 1.00 34.70 20 VAL B N 1
ATOM 1498 C CA . VAL B 1 20 ? 119.013 52.658 10.670 1.00 33.03 20 VAL B CA 1
ATOM 1499 C C . VAL B 1 20 ? 118.541 53.722 9.674 1.00 32.74 20 VAL B C 1
ATOM 1500 O O . VAL B 1 20 ? 118.978 53.759 8.526 1.00 30.27 20 VAL B O 1
ATOM 1504 N N . ILE B 1 21 ? 117.637 54.579 10.143 1.00 33.81 21 ILE B N 1
ATOM 1505 C CA . ILE B 1 21 ? 117.046 55.634 9.343 1.00 35.82 21 ILE B CA 1
ATOM 1506 C C . ILE B 1 21 ? 117.916 56.882 9.211 1.00 36.02 21 ILE B C 1
ATOM 1507 O O . ILE B 1 21 ? 117.648 57.747 8.377 1.00 35.36 21 ILE B O 1
ATOM 1512 N N . ASP B 1 22 ? 118.961 56.993 10.023 1.00 36.52 22 ASP B N 1
ATOM 1513 C CA . ASP B 1 22 ? 119.858 58.146 9.913 1.00 36.49 22 ASP B CA 1
ATOM 1514 C C . ASP B 1 22 ? 121.084 58.094 10.808 1.00 34.95 22 ASP B C 1
ATOM 1515 O O . ASP B 1 22 ? 121.064 57.470 11.867 1.00 35.38 22 ASP B O 1
ATOM 1520 N N . PHE B 1 23 ? 122.147 58.757 10.370 1.00 32.20 23 PHE B N 1
ATOM 1521 C CA . PHE B 1 23 ? 123.374 58.801 11.139 1.00 32.08 23 PHE B CA 1
ATOM 1522 C C . PHE B 1 23 ? 124.344 59.828 10.579 1.00 32.15 23 PHE B C 1
ATOM 1523 O O . PHE B 1 23 ? 124.015 60.550 9.632 1.00 31.22 23 PHE B O 1
ATOM 1531 N N . ASN B 1 24 ? 125.539 59.893 11.165 1.00 31.39 24 ASN B N 1
ATOM 1532 C CA . ASN B 1 24 ? 126.515 60.876 10.731 1.00 31.48 24 ASN B CA 1
ATOM 1533 C C . ASN B 1 24 ? 127.929 60.369 10.492 1.00 32.62 24 ASN B C 1
ATOM 1534 O O . ASN B 1 24 ? 128.792 61.113 10.012 1.00 34.43 24 ASN B O 1
ATOM 1539 N N . ASN B 1 25 ? 128.177 59.100 10.784 1.00 32.67 25 ASN B N 1
ATOM 1540 C CA . ASN B 1 25 ? 129.522 58.595 10.590 1.00 32.00 25 ASN B CA 1
ATOM 1541 C C . ASN B 1 25 ? 129.596 57.098 10.380 1.00 31.18 25 ASN B C 1
ATOM 1542 O O . ASN B 1 25 ? 129.019 56.314 11.132 1.00 30.68 25 ASN B O 1
ATOM 1547 N N . CYS B 1 26 ? 130.296 56.729 9.311 1.00 31.80 26 CYS B N 1
ATOM 1548 C CA . CYS B 1 26 ? 130.532 55.340 8.934 1.00 31.12 26 CYS B CA 1
ATOM 1549 C C . CYS B 1 26 ? 131.651 55.300 7.894 1.00 31.58 26 CYS B C 1
ATOM 1550 O O . CYS B 1 26 ? 131.876 56.270 7.173 1.00 33.39 26 CYS B O 1
ATOM 1553 N N . CYS B 1 27 ? 132.349 54.174 7.829 1.00 31.08 27 CYS B N 1
ATOM 1554 C CA . CYS B 1 27 ? 133.436 53.980 6.882 1.00 31.07 27 CYS B CA 1
ATOM 1555 C C . CYS B 1 27 ? 132.875 53.781 5.474 1.00 30.98 27 CYS B C 1
ATOM 1556 O O . CYS B 1 27 ? 133.595 53.915 4.491 1.00 30.90 27 CYS B O 1
ATOM 1559 N N . THR B 1 28 ? 131.590 53.454 5.385 1.00 31.35 28 THR B N 1
ATOM 1560 C CA . THR B 1 28 ? 130.963 53.229 4.097 1.00 32.82 28 THR B CA 1
ATOM 1561 C C . THR B 1 28 ? 130.797 54.523 3.317 1.00 35.08 28 THR B C 1
ATOM 1562 O O . THR B 1 28 ? 130.432 54.499 2.146 1.00 35.45 28 THR B O 1
ATOM 1566 N N . GLN B 1 29 ? 131.062 55.657 3.956 1.00 37.88 29 GLN B N 1
ATOM 1567 C CA . GLN B 1 29 ? 130.917 56.954 3.290 1.00 39.26 29 GLN B CA 1
ATOM 1568 C C . GLN B 1 29 ? 131.875 57.116 2.116 1.00 40.87 29 GLN B C 1
ATOM 1569 O O . GLN B 1 29 ? 131.522 57.735 1.111 1.00 41.30 29 GLN B O 1
ATOM 1575 N N . ASP B 1 30 ? 133.083 56.569 2.256 1.00 42.46 30 ASP B N 1
ATOM 1576 C CA . ASP B 1 30 ? 134.112 56.650 1.213 1.00 45.77 30 ASP B CA 1
ATOM 1577 C C . ASP B 1 30 ? 133.992 55.490 0.186 1.00 47.72 30 ASP B C 1
ATOM 1578 O O . ASP B 1 30 ? 132.884 55.061 -0.172 1.00 47.97 30 ASP B O 1
ATOM 1583 N N . GLY B 1 31 ? 135.141 54.994 -0.276 1.00 49.65 31 GLY B N 1
ATOM 1584 C CA . GLY B 1 31 ? 135.181 53.893 -1.237 1.00 51.11 31 GLY B CA 1
ATOM 1585 C C . GLY B 1 31 ? 134.107 52.821 -1.083 1.00 51.64 31 GLY B C 1
ATOM 1586 O O . GLY B 1 31 ? 133.635 52.542 0.020 1.00 51.60 31 GLY B O 1
ATOM 1587 N N . GLY B 1 32 ? 133.709 52.224 -2.201 1.00 52.09 32 GLY B N 1
ATOM 1588 C CA . GLY B 1 32 ? 132.697 51.189 -2.157 1.00 51.62 32 GLY B CA 1
ATOM 1589 C C . GLY B 1 32 ? 133.286 49.885 -1.663 1.00 51.88 32 GLY B C 1
ATOM 1590 O O . GLY B 1 32 ? 132.553 48.933 -1.379 1.00 51.36 32 GLY B O 1
ATOM 1591 N N . TRP B 1 33 ? 134.614 49.839 -1.552 1.00 52.33 33 TRP B N 1
ATOM 1592 C CA . TRP B 1 33 ? 135.272 48.623 -1.091 1.00 52.23 33 TRP B CA 1
ATOM 1593 C C . TRP B 1 33 ? 135.033 48.434 0.391 1.00 51.22 33 TRP B C 1
ATOM 1594 O O . TRP B 1 33 ? 135.361 47.388 0.955 1.00 52.07 33 TRP B O 1
ATOM 1605 N N . TYR B 1 34 ? 134.484 49.463 1.024 1.00 48.20 34 TYR B N 1
ATOM 1606 C CA . TYR B 1 34 ? 134.148 49.382 2.436 1.00 46.66 34 TYR B CA 1
ATOM 1607 C C . TYR B 1 34 ? 132.734 48.832 2.459 1.00 47.87 34 TYR B C 1
ATOM 1608 O O . TYR B 1 34 ? 132.357 48.077 3.352 1.00 47.18 34 TYR B O 1
ATOM 1617 N N . LEU B 1 35 ? 131.965 49.223 1.446 1.00 50.56 35 LEU B N 1
ATOM 1618 C CA . LEU B 1 35 ? 130.569 48.827 1.321 1.00 53.00 35 LEU B CA 1
ATOM 1619 C C . LEU B 1 35 ? 130.394 47.322 1.197 1.00 54.08 35 LEU B C 1
ATOM 1620 O O . LEU B 1 35 ? 129.343 46.777 1.553 1.00 53.41 35 LEU B O 1
ATOM 1625 N N . ASN B 1 36 ? 131.421 46.642 0.700 1.00 55.22 36 ASN B N 1
ATOM 1626 C CA . ASN B 1 36 ? 131.341 45.195 0.568 1.00 56.37 36 ASN B CA 1
ATOM 1627 C C . ASN B 1 36 ? 132.136 44.467 1.642 1.00 57.65 36 ASN B C 1
ATOM 1628 O O . ASN B 1 36 ? 132.820 43.489 1.351 1.00 58.49 36 ASN B O 1
ATOM 1641 N N . GLY B 1 38 ? 130.603 44.709 5.159 1.00 55.60 38 GLY B N 1
ATOM 1642 C CA . GLY B 1 38 ? 129.639 44.520 6.225 1.00 53.15 38 GLY B CA 1
ATOM 1643 C C . GLY B 1 38 ? 129.794 45.553 7.325 1.00 52.18 38 GLY B C 1
ATOM 1644 O O . GLY B 1 38 ? 129.034 45.569 8.289 1.00 52.65 38 GLY B O 1
ATOM 1645 N N . TRP B 1 39 ? 130.779 46.426 7.172 1.00 49.91 39 TRP B N 1
ATOM 1646 C CA . TRP B 1 39 ? 131.046 47.459 8.151 1.00 48.06 39 TRP B CA 1
ATOM 1647 C C . TRP B 1 39 ? 130.019 48.588 8.107 1.00 48.67 39 TRP B C 1
ATOM 1648 O O . TRP B 1 39 ? 130.227 49.653 8.694 1.00 49.58 39 TRP B O 1
ATOM 1659 N N . GLY B 1 40 ? 128.914 48.362 7.407 1.00 48.63 40 GLY B N 1
ATOM 1660 C CA . GLY B 1 40 ? 127.885 49.384 7.317 1.00 48.48 40 GLY B CA 1
ATOM 1661 C C . GLY B 1 40 ? 127.116 49.577 8.620 1.00 47.78 40 GLY B C 1
ATOM 1662 O O . GLY B 1 40 ? 127.163 48.712 9.502 1.00 48.03 40 GLY B O 1
ATOM 1663 N N . VAL B 1 41 ? 126.414 50.703 8.758 1.00 45.89 41 VAL B N 1
ATOM 1664 C CA . VAL B 1 41 ? 125.643 50.948 9.972 1.00 44.35 41 VAL B CA 1
ATOM 1665 C C . VAL B 1 41 ? 124.515 49.955 10.088 1.00 44.02 41 VAL B C 1
ATOM 1666 O O . VAL B 1 41 ? 123.808 49.962 11.086 1.00 44.31 41 VAL B O 1
ATOM 1670 N N . GLU B 1 42 ? 124.324 49.122 9.067 1.00 43.67 42 GLU B N 1
ATOM 1671 C CA . GLU B 1 42 ? 123.257 48.122 9.115 1.00 44.14 42 GLU B CA 1
ATOM 1672 C C . GLU B 1 42 ? 123.738 46.909 9.898 1.00 42.86 42 GLU B C 1
ATOM 1673 O O . GLU B 1 42 ? 122.985 45.973 10.137 1.00 42.34 42 GLU B O 1
ATOM 1679 N N . SER B 1 43 ? 124.992 46.956 10.326 1.00 42.13 43 SER B N 1
ATOM 1680 C CA . SER B 1 43 ? 125.580 45.864 11.076 1.00 43.75 43 SER B CA 1
ATOM 1681 C C . SER B 1 43 ? 125.200 45.827 12.550 1.00 44.74 43 SER B C 1
ATOM 1682 O O . SER B 1 43 ? 125.296 44.778 13.195 1.00 43.25 43 SER B O 1
ATOM 1685 N N . LEU B 1 44 ? 124.783 46.975 13.081 1.00 45.84 44 LEU B N 1
ATOM 1686 C CA . LEU B 1 44 ? 124.395 47.092 14.492 1.00 46.65 44 LEU B CA 1
ATOM 1687 C C . LEU B 1 44 ? 123.061 46.447 14.832 1.00 47.71 44 LEU B C 1
ATOM 1688 O O . LEU B 1 44 ? 122.660 46.453 15.997 1.00 46.70 44 LEU B O 1
ATOM 1693 N N . ILE B 1 45 ? 122.372 45.908 13.826 1.00 49.01 45 ILE B N 1
ATOM 1694 C CA . ILE B 1 45 ? 121.070 45.291 14.055 1.00 50.84 45 ILE B CA 1
ATOM 1695 C C . ILE B 1 45 ? 120.824 43.938 13.387 1.00 53.38 45 ILE B C 1
ATOM 1696 O O . ILE B 1 45 ? 119.764 43.726 12.792 1.00 54.08 45 ILE B O 1
ATOM 1701 N N . ASP B 1 46 ? 121.782 43.019 13.498 1.00 54.94 46 ASP B N 1
ATOM 1702 C CA . ASP B 1 46 ? 121.636 41.691 12.889 1.00 56.19 46 ASP B CA 1
ATOM 1703 C C . ASP B 1 46 ? 121.880 40.544 13.872 1.00 56.86 46 ASP B C 1
ATOM 1704 O O . ASP B 1 46 ? 122.554 39.565 13.549 1.00 56.49 46 ASP B O 1
ATOM 1709 N N . ASN B 1 47 ? 121.325 40.692 15.073 1.00 57.34 47 ASN B N 1
ATOM 1710 C CA . ASN B 1 47 ? 121.423 39.704 16.147 1.00 58.53 47 ASN B CA 1
ATOM 1711 C C . ASN B 1 47 ? 122.791 39.394 16.768 1.00 58.39 47 ASN B C 1
ATOM 1712 O O . ASN B 1 47 ? 122.916 39.400 17.995 1.00 58.07 47 ASN B O 1
ATOM 1717 N N . ASN B 1 48 ? 123.808 39.109 15.954 1.00 57.94 48 ASN B N 1
ATOM 1718 C CA . ASN B 1 48 ? 125.127 38.778 16.512 1.00 58.31 48 ASN B CA 1
ATOM 1719 C C . ASN B 1 48 ? 126.136 39.935 16.564 1.00 57.76 48 ASN B C 1
ATOM 1720 O O . ASN B 1 48 ? 126.123 40.826 15.719 1.00 57.00 48 ASN B O 1
ATOM 1725 N N . PRO B 1 49 ? 127.003 39.947 17.595 1.00 57.71 49 PRO B N 1
ATOM 1726 C CA . PRO B 1 49 ? 128.020 40.992 17.761 1.00 57.57 49 PRO B CA 1
ATOM 1727 C C . PRO B 1 49 ? 129.207 40.723 16.829 1.00 57.26 49 PRO B C 1
ATOM 1728 O O . PRO B 1 49 ? 130.147 41.520 16.739 1.00 58.22 49 PRO B O 1
ATOM 1732 N N . GLY B 1 50 ? 129.158 39.585 16.143 1.00 55.95 50 GLY B N 1
ATOM 1733 C CA . GLY B 1 50 ? 130.225 39.224 15.224 1.00 53.52 50 GLY B CA 1
ATOM 1734 C C . GLY B 1 50 ? 130.438 40.291 14.176 1.00 51.27 50 GLY B C 1
ATOM 1735 O O . GLY B 1 50 ? 131.542 40.792 14.030 1.00 51.22 50 GLY B O 1
ATOM 1736 N N . THR B 1 51 ? 129.381 40.617 13.439 1.00 49.85 51 THR B N 1
ATOM 1737 C CA . THR B 1 51 ? 129.426 41.650 12.408 1.00 48.80 51 THR B CA 1
ATOM 1738 C C . THR B 1 51 ? 129.558 42.990 13.145 1.00 48.25 51 THR B C 1
ATOM 1739 O O . THR B 1 51 ? 128.869 43.215 14.137 1.00 48.86 51 THR B O 1
ATOM 1743 N N . GLN B 1 52 ? 130.413 43.884 12.653 1.00 46.02 52 GLN B N 1
ATOM 1744 C CA . GLN B 1 52 ? 130.634 45.167 13.321 1.00 43.38 52 GLN B CA 1
ATOM 1745 C C . GLN B 1 52 ? 130.400 46.389 12.428 1.00 41.95 52 GLN B C 1
ATOM 1746 O O . GLN B 1 52 ? 130.277 46.277 11.214 1.00 43.75 52 GLN B O 1
ATOM 1752 N N . TRP B 1 53 ? 130.354 47.560 13.052 1.00 38.43 53 TRP B N 1
ATOM 1753 C CA . TRP B 1 53 ? 130.207 48.819 12.341 1.00 34.51 53 TRP B CA 1
ATOM 1754 C C . TRP B 1 53 ? 131.549 49.512 12.492 1.00 33.65 53 TRP B C 1
ATOM 1755 O O . TRP B 1 53 ? 132.146 49.452 13.565 1.00 32.25 53 TRP B O 1
ATOM 1766 N N . LEU B 1 54 ? 132.024 50.188 11.449 1.00 33.64 54 LEU B N 1
ATOM 1767 C CA . LEU B 1 54 ? 133.312 50.878 11.552 1.00 33.83 54 LEU B CA 1
ATOM 1768 C C . LEU B 1 54 ? 133.161 52.364 11.273 1.00 33.54 54 LEU B C 1
ATOM 1769 O O . LEU B 1 54 ? 132.385 52.751 10.415 1.00 34.56 54 LEU B O 1
ATOM 1774 N N . CYS B 1 55 ? 133.888 53.201 12.000 1.00 31.89 55 CYS B N 1
ATOM 1775 C CA . CYS B 1 55 ? 133.776 54.643 11.782 1.00 33.62 55 CYS B CA 1
ATOM 1776 C C . CYS B 1 55 ? 134.466 55.056 10.482 1.00 35.20 55 CYS B C 1
ATOM 1777 O O . CYS B 1 55 ? 135.240 54.288 9.920 1.00 35.49 55 CYS B O 1
ATOM 1780 N N . ARG B 1 56 ? 134.192 56.262 9.996 1.00 35.61 56 ARG B N 1
ATOM 1781 C CA . ARG B 1 56 ? 134.851 56.698 8.779 1.00 37.25 56 ARG B CA 1
ATOM 1782 C C . ARG B 1 56 ? 136.337 56.485 9.052 1.00 38.16 56 ARG B C 1
ATOM 1783 O O . ARG B 1 56 ? 136.858 56.947 10.077 1.00 39.00 56 ARG B O 1
ATOM 1791 N N . TRP B 1 57 ? 137.023 55.785 8.152 1.00 37.81 57 TRP B N 1
ATOM 1792 C CA . TRP B 1 57 ? 138.433 55.483 8.387 1.00 37.74 57 TRP B CA 1
ATOM 1793 C C . TRP B 1 57 ? 139.437 56.320 7.610 1.00 36.53 57 TRP B C 1
ATOM 1794 O O . TRP B 1 57 ? 140.549 56.553 8.089 1.00 37.10 57 TRP B O 1
ATOM 1805 N N . ASP B 1 58 ? 139.054 56.770 6.420 1.00 35.67 58 ASP B N 1
ATOM 1806 C CA . ASP B 1 58 ? 139.947 57.579 5.599 1.00 34.47 58 ASP B CA 1
ATOM 1807 C C . ASP B 1 58 ? 140.141 58.964 6.234 1.00 33.65 58 ASP B C 1
ATOM 1808 O O . ASP B 1 58 ? 141.234 59.533 6.228 1.00 32.73 58 ASP B O 1
ATOM 1813 N N . VAL B 1 59 ? 139.072 59.499 6.797 1.00 33.55 59 VAL B N 1
ATOM 1814 C CA . VAL B 1 59 ? 139.130 60.810 7.418 1.00 34.15 59 VAL B CA 1
ATOM 1815 C C . VAL B 1 59 ? 138.599 60.708 8.843 1.00 33.77 59 VAL B C 1
ATOM 1816 O O . VAL B 1 59 ? 137.394 60.587 9.044 1.00 35.40 59 VAL B O 1
ATOM 1820 N N . LY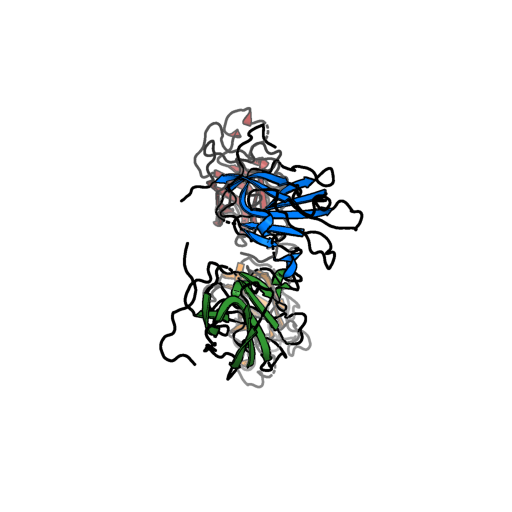S B 1 60 ? 139.484 60.754 9.834 1.00 31.60 60 LYS B N 1
ATOM 1821 C CA . LYS B 1 60 ? 139.020 60.652 11.213 1.00 29.47 60 LYS B CA 1
ATOM 1822 C C . LYS B 1 60 ? 138.109 61.829 11.576 1.00 27.58 60 LYS B C 1
ATOM 1823 O O . LYS B 1 60 ? 138.589 62.924 11.862 1.00 26.23 60 LYS B O 1
ATOM 1829 N N . GLU B 1 61 ? 136.797 61.605 11.572 1.00 26.22 61 GLU B N 1
ATOM 1830 C CA . GLU B 1 61 ? 135.852 62.669 11.908 1.00 26.16 61 GLU B CA 1
ATOM 1831 C C . GLU B 1 61 ? 135.772 62.858 13.439 1.00 24.52 61 GLU B C 1
ATOM 1832 O O . GLU B 1 61 ? 135.881 61.897 14.199 1.00 25.45 61 GLU B O 1
ATOM 1838 N N . PRO B 1 62 ? 135.620 64.105 13.912 1.00 22.51 62 PRO B N 1
ATOM 1839 C CA . PRO B 1 62 ? 135.534 64.349 15.349 1.00 22.42 62 PRO B CA 1
ATOM 1840 C C . PRO B 1 62 ? 134.180 63.957 15.896 1.00 23.54 62 PRO B C 1
ATOM 1841 O O . PRO B 1 62 ? 133.150 64.086 15.216 1.00 23.44 62 PRO B O 1
ATOM 1845 N N . LEU B 1 63 ? 134.192 63.481 17.140 1.00 24.91 63 LEU B N 1
ATOM 1846 C CA . LEU B 1 63 ? 132.965 63.058 17.831 1.00 24.76 63 LEU B CA 1
ATOM 1847 C C . LEU B 1 63 ? 132.029 64.264 17.934 1.00 24.81 63 LEU B C 1
ATOM 1848 O O . LEU B 1 63 ? 132.469 65.406 17.799 1.00 27.02 63 LEU B O 1
ATOM 1853 N N . PRO B 1 64 ? 130.741 64.034 18.204 1.00 22.71 64 PRO B N 1
ATOM 1854 C CA . PRO B 1 64 ? 130.063 62.765 18.428 1.00 22.60 64 PRO B CA 1
ATOM 1855 C C . PRO B 1 64 ? 129.494 62.069 17.203 1.00 22.98 64 PRO B C 1
ATOM 1856 O O . PRO B 1 64 ? 129.239 62.685 16.175 1.00 23.27 64 PRO B O 1
ATOM 1860 N N . TYR B 1 65 ? 129.264 60.772 17.348 1.00 23.38 65 TYR B N 1
ATOM 1861 C CA . TYR B 1 65 ? 128.662 59.960 16.306 1.00 24.29 65 TYR B CA 1
ATOM 1862 C C . TYR B 1 65 ? 127.269 59.622 16.806 1.00 26.09 65 TYR B C 1
ATOM 1863 O O . TYR B 1 65 ? 127.098 59.297 17.981 1.00 28.19 65 TYR B O 1
ATOM 1872 N N . TYR B 1 66 ? 126.265 59.692 15.944 1.00 26.44 66 TYR B N 1
ATOM 1873 C CA . TYR B 1 66 ? 124.927 59.344 16.394 1.00 25.93 66 TYR B CA 1
ATOM 1874 C C . TYR B 1 66 ? 124.301 58.394 15.411 1.00 26.97 66 TYR B C 1
ATOM 1875 O O . TYR B 1 66 ? 124.731 58.300 14.271 1.00 28.74 66 TYR B O 1
ATOM 1884 N N . PHE B 1 67 ? 123.296 57.667 15.862 1.00 27.54 67 PHE B N 1
ATOM 1885 C CA . PHE B 1 67 ? 122.620 56.725 14.997 1.00 28.55 67 PHE B CA 1
ATOM 1886 C C . PHE B 1 67 ? 121.142 56.811 15.306 1.00 30.01 67 PHE B C 1
ATOM 1887 O O . PHE B 1 67 ? 120.752 56.777 16.466 1.00 31.46 67 PHE B O 1
ATOM 1895 N N . VAL B 1 68 ? 120.306 56.920 14.290 1.00 29.78 68 VAL B N 1
ATOM 1896 C CA . VAL B 1 68 ? 118.891 56.957 14.570 1.00 31.08 68 VAL B CA 1
ATOM 1897 C C . VAL B 1 68 ? 118.263 55.660 14.090 1.00 33.29 68 VAL B C 1
ATOM 1898 O O . VAL B 1 68 ? 118.256 55.374 12.900 1.00 34.39 68 VAL B O 1
ATOM 1902 N N . PHE B 1 69 ? 117.753 54.868 15.024 1.00 34.59 69 PHE B N 1
ATOM 1903 C CA . PHE B 1 69 ? 117.118 53.592 14.703 1.00 35.48 69 PHE B CA 1
ATOM 1904 C C . PHE B 1 69 ? 115.592 53.731 14.511 1.00 36.61 69 PHE B C 1
ATOM 1905 O O . PHE B 1 69 ? 114.975 54.655 15.033 1.00 37.65 69 PHE B O 1
ATOM 1913 N N . ASP B 1 70 ? 114.986 52.814 13.766 1.00 37.16 70 ASP B N 1
ATOM 1914 C CA . ASP B 1 70 ? 113.543 52.836 13.558 1.00 38.33 70 ASP B CA 1
ATOM 1915 C C . ASP B 1 70 ? 113.039 51.421 13.797 1.00 41.27 70 ASP B C 1
ATOM 1916 O O . ASP B 1 70 ? 113.148 50.559 12.926 1.00 41.85 70 ASP B O 1
ATOM 1929 N N . GLY B 1 72 ? 110.335 50.181 13.589 1.00 47.31 72 GLY B N 1
ATOM 1930 C CA . GLY B 1 72 ? 109.158 49.847 12.805 1.00 48.79 72 GLY B CA 1
ATOM 1931 C C . GLY B 1 72 ? 107.842 50.191 13.484 1.00 49.77 72 GLY B C 1
ATOM 1932 O O . GLY B 1 72 ? 106.975 50.816 12.879 1.00 49.63 72 GLY B O 1
ATOM 1933 N N . LYS B 1 73 ? 107.706 49.780 14.742 1.00 50.17 73 LYS B N 1
ATOM 1934 C CA . LYS B 1 73 ? 106.506 50.005 15.539 1.00 50.77 73 LYS B CA 1
ATOM 1935 C C . LYS B 1 73 ? 106.862 50.650 16.880 1.00 50.65 73 LYS B C 1
ATOM 1936 O O . LYS B 1 73 ? 108.041 50.820 17.195 1.00 52.13 73 LYS B O 1
ATOM 1942 N N . GLU B 1 74 ? 105.854 50.996 17.679 1.00 49.09 74 GLU B N 1
ATOM 1943 C CA . GLU B 1 74 ? 106.112 51.641 18.966 1.00 46.24 74 GLU B CA 1
ATOM 1944 C C . GLU B 1 74 ? 106.279 50.699 20.136 1.00 43.83 74 GLU B C 1
ATOM 1945 O O . GLU B 1 74 ? 105.697 49.629 20.167 1.00 42.83 74 GLU B O 1
ATOM 1951 N N . TYR B 1 75 ? 107.082 51.115 21.102 1.00 43.49 75 TYR B N 1
ATOM 1952 C CA . TYR B 1 75 ? 107.344 50.305 22.281 1.00 45.13 75 TYR B CA 1
ATOM 1953 C C . TYR B 1 75 ? 107.465 51.200 23.500 1.00 46.94 75 TYR B C 1
ATOM 1954 O O . TYR B 1 75 ? 107.413 52.428 23.393 1.00 46.87 75 TYR B O 1
ATOM 1963 N N . THR B 1 76 ? 107.629 50.563 24.658 1.00 48.31 76 THR B N 1
ATOM 1964 C CA . THR B 1 76 ? 107.828 51.272 25.917 1.00 49.49 76 THR B CA 1
ATOM 1965 C C . THR B 1 76 ? 109.181 50.825 26.447 1.00 50.83 76 THR B C 1
ATOM 1966 O O . THR B 1 76 ? 109.285 49.933 27.290 1.00 52.33 76 THR B O 1
ATOM 1970 N N . LEU B 1 77 ? 110.222 51.449 25.912 1.00 50.82 77 LEU B N 1
ATOM 1971 C CA . LEU B 1 77 ? 111.588 51.158 26.296 1.00 50.66 77 LEU B CA 1
ATOM 1972 C C . LEU B 1 77 ? 111.782 51.169 27.816 1.00 51.66 77 LEU B C 1
ATOM 1973 O O . LEU B 1 77 ? 111.328 52.086 28.510 1.00 51.37 77 LEU B O 1
ATOM 1978 N N . PHE B 1 78 ? 112.454 50.134 28.314 1.00 52.36 78 PHE B N 1
ATOM 1979 C CA . PHE B 1 78 ? 112.764 49.989 29.733 1.00 53.59 78 PHE B CA 1
ATOM 1980 C C . PHE B 1 78 ? 114.267 50.110 29.885 1.00 53.48 78 PHE B C 1
ATOM 1981 O O . PHE B 1 78 ? 114.776 51.064 30.466 1.00 53.07 78 PHE B O 1
ATOM 1989 N N . ARG B 1 79 ? 114.972 49.122 29.349 1.00 53.71 79 ARG B N 1
ATOM 1990 C CA . ARG B 1 79 ? 116.424 49.103 29.415 1.00 54.51 79 ARG B CA 1
ATOM 1991 C C . ARG B 1 79 ? 117.023 49.212 28.000 1.00 53.28 79 ARG B C 1
ATOM 1992 O O . ARG B 1 79 ? 116.395 48.801 27.021 1.00 52.75 79 ARG B O 1
ATOM 2000 N N . PHE B 1 80 ? 118.225 49.783 27.902 1.00 52.93 80 PHE B N 1
ATOM 2001 C CA . PHE B 1 80 ? 118.929 49.947 26.622 1.00 52.33 80 PHE B CA 1
ATOM 2002 C C . PHE B 1 80 ? 120.422 49.684 26.767 1.00 52.26 80 PHE B C 1
ATOM 2003 O O . PHE B 1 80 ? 121.020 49.997 27.796 1.00 53.34 80 PHE B O 1
ATOM 2011 N N . GLY B 1 81 ? 121.031 49.130 25.728 1.00 51.04 81 GLY B N 1
ATOM 2012 C CA . GLY B 1 81 ? 122.458 48.867 25.796 1.00 49.78 81 GLY B CA 1
ATOM 2013 C C . GLY B 1 81 ? 123.069 48.545 24.453 1.00 47.97 81 GLY B C 1
ATOM 2014 O O . GLY B 1 81 ? 122.416 48.677 23.419 1.00 47.91 81 GLY B O 1
ATOM 2015 N N . PHE B 1 82 ? 124.330 48.125 24.470 1.00 46.29 82 PHE B N 1
ATOM 2016 C CA . PHE B 1 82 ? 125.035 47.767 23.238 1.00 44.90 82 PHE B CA 1
ATOM 2017 C C . PHE B 1 82 ? 126.121 46.749 23.496 1.00 43.61 82 PHE B C 1
ATOM 2018 O O . PHE B 1 82 ? 126.324 46.328 24.630 1.00 43.78 82 PHE B O 1
ATOM 2026 N N . ALA B 1 83 ? 126.805 46.349 22.433 1.00 42.39 83 ALA B N 1
ATOM 2027 C CA . ALA B 1 83 ? 127.886 45.383 22.539 1.00 43.02 83 ALA B CA 1
ATOM 2028 C C . ALA B 1 83 ? 129.063 45.744 21.615 1.00 43.25 83 ALA B C 1
ATOM 2029 O O . ALA B 1 83 ? 128.877 46.188 20.480 1.00 43.39 83 ALA B O 1
ATOM 2031 N N . ASN B 1 84 ? 130.277 45.561 22.117 1.00 41.79 84 ASN B N 1
ATOM 2032 C CA . ASN B 1 84 ? 131.458 45.851 21.334 1.00 41.63 84 ASN B CA 1
ATOM 2033 C C . ASN B 1 84 ? 131.696 44.722 20.336 1.00 41.26 84 ASN B C 1
ATOM 2034 O O . ASN B 1 84 ? 131.161 43.618 20.474 1.00 39.72 84 ASN B O 1
ATOM 2039 N N . PRO B 1 85 ? 132.480 44.996 19.289 1.00 41.84 85 PRO B N 1
ATOM 2040 C CA . PRO B 1 85 ? 132.757 43.965 18.289 1.00 43.03 85 PRO B CA 1
ATOM 2041 C C . PRO B 1 85 ? 133.389 42.772 18.975 1.00 43.63 85 PRO B C 1
ATOM 2042 O O . PRO B 1 85 ? 134.021 42.912 20.028 1.00 44.29 85 PRO B O 1
ATOM 2046 N N . VAL B 1 86 ? 133.208 41.605 18.364 1.00 43.49 86 VAL B N 1
ATOM 2047 C CA . VAL B 1 86 ? 133.736 40.346 18.874 1.00 42.86 86 VAL B CA 1
ATOM 2048 C C . VAL B 1 86 ? 134.133 39.486 17.683 1.00 43.53 86 VAL B C 1
ATOM 2049 O O . VAL B 1 86 ? 133.519 39.579 16.619 1.00 44.11 86 VAL B O 1
ATOM 2053 N N . ALA B 1 87 ? 135.158 38.658 17.863 1.00 44.42 87 ALA B N 1
ATOM 2054 C CA . ALA B 1 87 ? 135.637 37.761 16.806 1.00 45.67 87 ALA B CA 1
ATOM 2055 C C . ALA B 1 87 ? 134.458 37.091 16.090 1.00 46.05 87 ALA B C 1
ATOM 2056 O O . ALA B 1 87 ? 133.521 36.621 16.742 1.00 46.68 87 ALA B O 1
ATOM 2058 N N . PRO B 1 88 ? 134.511 36.982 14.747 1.00 45.84 88 PRO B N 1
ATOM 2059 C CA . PRO B 1 88 ? 135.557 37.431 13.826 1.00 45.78 88 PRO B CA 1
ATOM 2060 C C . PRO B 1 88 ? 135.433 38.864 13.300 1.00 46.10 88 PRO B C 1
ATOM 2061 O O . PRO B 1 88 ? 135.760 39.131 12.136 1.00 46.06 88 PRO B O 1
ATOM 2065 N N . ALA B 1 89 ? 134.955 39.783 14.129 1.00 46.40 89 ALA B N 1
ATOM 2066 C CA . ALA B 1 89 ? 134.813 41.172 13.698 1.00 45.91 89 ALA B CA 1
ATOM 2067 C C . ALA B 1 89 ? 136.167 41.742 13.312 1.00 45.48 89 ALA B C 1
ATOM 2068 O O . ALA B 1 89 ? 137.137 41.647 14.076 1.00 46.27 89 ALA B O 1
ATOM 2070 N N . ALA B 1 90 ? 136.234 42.349 12.133 1.00 43.72 90 ALA B N 1
ATOM 2071 C CA . ALA B 1 90 ? 137.496 42.917 11.649 1.00 41.61 90 ALA B CA 1
ATOM 2072 C C . ALA B 1 90 ? 138.200 43.889 12.604 1.00 41.09 90 ALA B C 1
ATOM 2073 O O . ALA B 1 90 ? 139.379 44.166 12.415 1.00 40.97 90 ALA B O 1
ATOM 2075 N N . HIS B 1 91 ? 137.500 44.396 13.624 1.00 40.50 91 HIS B N 1
ATOM 2076 C CA . HIS B 1 91 ? 138.117 45.338 14.558 1.00 40.09 91 HIS B CA 1
ATOM 2077 C C . HIS B 1 91 ? 137.682 45.241 16.012 1.00 39.08 91 HIS B C 1
ATOM 2078 O O . HIS B 1 91 ? 137.075 46.169 16.538 1.00 39.39 91 HIS B O 1
ATOM 2085 N N . VAL B 1 92 ? 137.999 44.143 16.682 1.00 38.31 92 VAL B N 1
ATOM 2086 C CA . VAL B 1 92 ? 137.590 44.030 18.074 1.00 37.21 92 VAL B CA 1
ATOM 2087 C C . VAL B 1 92 ? 138.420 44.939 18.958 1.00 37.09 92 VAL B C 1
ATOM 2088 O O . VAL B 1 92 ? 138.106 45.108 20.133 1.00 37.87 92 VAL B O 1
ATOM 2092 N N . TRP B 1 93 ? 139.475 45.525 18.393 1.00 36.29 93 TRP B N 1
ATOM 2093 C CA . TRP B 1 93 ? 140.361 46.418 19.149 1.00 35.90 93 TRP B CA 1
ATOM 2094 C C . TRP B 1 93 ? 139.862 47.857 19.067 1.00 35.97 93 TRP B C 1
ATOM 2095 O O . TRP B 1 93 ? 140.278 48.719 19.844 1.00 35.13 93 TRP B O 1
ATOM 2106 N N . ALA B 1 94 ? 138.960 48.096 18.119 1.00 35.78 94 ALA B N 1
ATOM 2107 C CA . ALA B 1 94 ? 138.410 49.416 17.880 1.00 35.25 94 ALA B CA 1
ATOM 2108 C C . ALA B 1 94 ? 137.291 49.807 18.836 1.00 35.59 94 ALA B C 1
ATOM 2109 O O . ALA B 1 94 ? 137.245 50.953 19.271 1.00 37.07 94 ALA B O 1
ATOM 2111 N N . GLY B 1 95 ? 136.401 48.869 19.166 1.00 34.66 95 GLY B N 1
ATOM 2112 C CA . GLY B 1 95 ? 135.300 49.155 20.090 1.00 32.82 95 GLY B CA 1
ATOM 2113 C C . GLY B 1 95 ? 135.811 49.869 21.332 1.00 31.02 95 GLY B C 1
ATOM 2114 O O . GLY B 1 95 ? 136.177 49.241 22.329 1.00 30.23 95 GLY B O 1
ATOM 2115 N N . THR B 1 96 ? 135.798 51.198 21.269 1.00 28.96 96 THR B N 1
ATOM 2116 C CA . THR B 1 96 ? 136.342 52.031 22.330 1.00 26.86 96 THR B CA 1
ATOM 2117 C C . THR B 1 96 ? 135.415 53.079 22.938 1.00 27.00 96 THR B C 1
ATOM 2118 O O . THR B 1 96 ? 135.881 54.049 23.561 1.00 26.17 96 THR B O 1
ATOM 2122 N N . SER B 1 97 ? 134.106 52.872 22.766 1.00 26.94 97 SER B N 1
ATOM 2123 C CA . SER B 1 97 ? 133.089 53.788 23.297 1.00 27.13 97 SER B CA 1
ATOM 2124 C C . SER B 1 97 ? 133.303 53.962 24.802 1.00 28.80 97 SER B C 1
ATOM 2125 O O . SER B 1 97 ? 133.238 52.998 25.561 1.00 29.63 97 SER B O 1
ATOM 2128 N N . LYS B 1 98 ? 133.558 55.200 25.218 1.00 30.80 98 LYS B N 1
ATOM 2129 C CA . LYS B 1 98 ? 133.813 55.515 26.622 1.00 32.08 98 LYS B CA 1
ATOM 2130 C C . LYS B 1 98 ? 132.647 56.173 27.350 1.00 33.42 98 LYS B C 1
ATOM 2131 O O . LYS B 1 98 ? 132.411 55.909 28.529 1.00 33.82 98 LYS B O 1
ATOM 2137 N N . ALA B 1 99 ? 131.928 57.036 26.644 1.00 33.02 99 ALA B N 1
ATOM 2138 C CA . ALA B 1 99 ? 130.815 57.750 27.227 1.00 31.39 99 ALA B CA 1
ATOM 2139 C C . ALA B 1 99 ? 129.856 58.230 26.158 1.00 32.23 99 ALA B C 1
ATOM 2140 O O . ALA B 1 99 ? 130.252 58.487 25.023 1.00 33.34 99 ALA B O 1
ATOM 2142 N N . GLY B 1 100 ? 128.587 58.352 26.526 1.00 33.06 100 GLY B N 1
ATOM 2143 C CA . GLY B 1 100 ? 127.588 58.831 25.587 1.00 32.99 100 GLY B CA 1
ATOM 2144 C C . GLY B 1 100 ? 126.201 58.630 26.161 1.00 32.99 100 GLY B C 1
ATOM 2145 O O . GLY B 1 100 ? 126.065 58.057 27.236 1.00 34.37 100 GLY B O 1
ATOM 2146 N N . TYR B 1 101 ? 125.174 59.082 25.451 1.00 31.70 101 TYR B N 1
ATOM 2147 C CA . TYR B 1 101 ? 123.810 58.934 25.925 1.00 28.94 101 TYR B CA 1
ATOM 2148 C C . TYR B 1 101 ? 122.905 58.359 24.846 1.00 29.30 101 TYR B C 1
ATOM 2149 O O . TYR B 1 101 ? 123.376 57.929 23.794 1.00 29.23 101 TYR B O 1
ATOM 2158 N N . VAL B 1 102 ? 121.601 58.359 25.118 1.00 29.76 102 VAL B N 1
ATOM 2159 C CA . VAL B 1 102 ? 120.612 57.817 24.193 1.00 30.61 102 VAL B CA 1
ATOM 2160 C C . VAL B 1 102 ? 119.270 58.496 24.373 1.00 31.37 102 VAL B C 1
ATOM 2161 O O . VAL B 1 102 ? 118.799 58.619 25.483 1.00 33.19 102 VAL B O 1
ATOM 2165 N N . GLU B 1 103 ? 118.660 58.933 23.274 1.00 32.29 103 GLU B N 1
ATOM 2166 C CA . GLU B 1 103 ? 117.369 59.600 23.337 1.00 31.18 103 GLU B CA 1
ATOM 2167 C C . GLU B 1 103 ? 116.293 58.682 22.761 1.00 31.15 103 GLU B C 1
ATOM 2168 O O . GLU B 1 103 ? 116.604 57.590 22.291 1.00 31.02 103 GLU B O 1
ATOM 2174 N N . ALA B 1 104 ? 115.035 59.120 22.817 1.00 31.58 104 ALA B N 1
ATOM 2175 C CA . ALA B 1 104 ? 113.910 58.354 22.292 1.00 31.61 104 ALA B CA 1
ATOM 2176 C C . ALA B 1 104 ? 112.845 59.318 21.798 1.00 32.89 104 ALA B C 1
ATOM 2177 O O . ALA B 1 104 ? 112.741 60.443 22.288 1.00 33.03 104 ALA B O 1
ATOM 2179 N N . SER B 1 105 ? 112.072 58.865 20.814 1.00 34.30 105 SER B N 1
ATOM 2180 C CA . SER B 1 105 ? 111.019 59.666 20.193 1.00 36.29 105 SER B CA 1
ATOM 2181 C C . SER B 1 105 ? 109.931 58.774 19.661 1.00 37.83 105 SER B C 1
ATOM 2182 O O . SER B 1 105 ? 110.080 57.558 19.604 1.00 38.03 105 SER B O 1
ATOM 2185 N N . ILE B 1 106 ? 108.839 59.391 19.244 1.00 40.44 106 ILE B N 1
ATOM 2186 C CA . ILE B 1 106 ? 107.713 58.639 18.718 1.00 42.48 106 ILE B CA 1
ATOM 2187 C C . ILE B 1 106 ? 107.273 59.219 17.359 1.00 43.29 106 ILE B C 1
ATOM 2188 O O . ILE B 1 106 ? 106.494 58.600 16.631 1.00 43.08 106 ILE B O 1
ATOM 2193 N N . ASP B 1 107 ? 107.807 60.397 17.025 1.00 43.25 107 ASP B N 1
ATOM 2194 C CA . ASP B 1 107 ? 107.506 61.083 15.769 1.00 43.58 107 ASP B CA 1
ATOM 2195 C C . ASP B 1 107 ? 108.770 61.478 14.991 1.00 41.89 107 ASP B C 1
ATOM 2196 O O . ASP B 1 107 ? 108.698 62.168 13.966 1.00 40.63 107 ASP B O 1
ATOM 2201 N N . ASN B 1 108 ? 109.922 61.051 15.499 1.00 40.63 108 ASN B N 1
ATOM 2202 C CA . ASN B 1 108 ? 111.207 61.323 14.864 1.00 40.39 108 ASN B CA 1
ATOM 2203 C C . ASN B 1 108 ? 111.484 62.817 14.740 1.00 41.32 108 ASN B C 1
ATOM 2204 O O . ASN B 1 108 ? 112.354 63.248 13.979 1.00 41.39 108 ASN B O 1
ATOM 2209 N N . GLU B 1 109 ? 110.740 63.620 15.481 1.00 42.64 109 GLU B N 1
ATOM 2210 C CA . GLU B 1 109 ? 110.986 65.045 15.424 1.00 43.71 109 GLU B CA 1
ATOM 2211 C C . GLU B 1 109 ? 111.213 65.601 16.825 1.00 42.04 109 GLU B C 1
ATOM 2212 O O . GLU B 1 109 ? 112.013 66.513 17.015 1.00 41.84 109 GLU B O 1
ATOM 2218 N N . ASN B 1 110 ? 110.522 65.040 17.808 1.00 39.80 110 ASN B N 1
ATOM 2219 C CA . ASN B 1 110 ? 110.692 65.485 19.181 1.00 38.41 110 ASN B CA 1
ATOM 2220 C C . ASN B 1 110 ? 111.346 64.391 19.957 1.00 37.58 110 ASN B C 1
ATOM 2221 O O . ASN B 1 110 ? 110.780 63.315 20.120 1.00 37.86 110 ASN B O 1
ATOM 2226 N N . TRP B 1 111 ? 112.536 64.669 20.460 1.00 35.45 111 TRP B N 1
ATOM 2227 C CA . TRP B 1 111 ? 113.254 63.659 21.198 1.00 34.78 111 TRP B CA 1
ATOM 2228 C C . TRP B 1 111 ? 113.276 63.905 22.688 1.00 34.50 111 TRP B C 1
ATOM 2229 O O . TRP B 1 111 ? 113.235 65.046 23.126 1.00 33.93 111 TRP B O 1
ATOM 2240 N N . VAL B 1 112 ? 113.336 62.819 23.456 1.00 34.61 112 VAL B N 1
ATOM 2241 C CA . VAL B 1 112 ? 113.397 62.883 24.915 1.00 36.19 112 VAL B CA 1
ATOM 2242 C C . VAL B 1 112 ? 114.587 62.082 25.441 1.00 36.64 112 VAL B C 1
ATOM 2243 O O . VAL B 1 112 ? 114.591 60.851 25.384 1.00 36.91 112 VAL B O 1
ATOM 2247 N N . LYS B 1 113 ? 115.588 62.781 25.968 1.00 36.53 113 LYS B N 1
ATOM 2248 C CA . LYS B 1 113 ? 116.797 62.135 26.497 1.00 36.50 113 LYS B CA 1
ATOM 2249 C C . LYS B 1 113 ? 116.400 61.047 27.515 1.00 35.39 113 LYS B C 1
ATOM 2250 O O . LYS B 1 113 ? 115.628 61.313 28.411 1.00 36.25 113 LYS B O 1
ATOM 2256 N N . LEU B 1 114 ? 116.923 59.837 27.356 1.00 35.12 114 LEU B N 1
ATOM 2257 C CA . LEU B 1 114 ? 116.623 58.724 28.239 1.00 37.27 114 LEU B CA 1
ATOM 2258 C C . LEU B 1 114 ? 117.657 58.417 29.318 1.00 40.38 114 LEU B C 1
ATOM 2259 O O . LEU B 1 114 ? 117.295 58.087 30.441 1.00 42.86 114 LEU B O 1
ATOM 2264 N N . LYS B 1 115 ? 118.942 58.472 28.986 1.00 42.49 115 LYS B N 1
ATOM 2265 C CA . LYS B 1 115 ? 119.988 58.178 29.966 1.00 43.39 115 LYS B CA 1
ATOM 2266 C C . LYS B 1 115 ? 121.384 58.401 29.385 1.00 42.78 115 LYS B C 1
ATOM 2267 O O . LYS B 1 115 ? 121.603 58.233 28.187 1.00 43.64 115 LYS B O 1
ATOM 2273 N N . ASP B 1 116 ? 122.314 58.797 30.248 1.00 42.33 116 ASP B N 1
ATOM 2274 C CA . ASP B 1 116 ? 123.700 59.035 29.866 1.00 40.71 116 ASP B CA 1
ATOM 2275 C C . ASP B 1 116 ? 124.490 57.807 30.291 1.00 41.36 116 ASP B C 1
ATOM 2276 O O . ASP B 1 116 ? 124.628 57.534 31.486 1.00 42.91 116 ASP B O 1
ATOM 2281 N N . TRP B 1 117 ? 125.019 57.072 29.318 1.00 40.54 117 TRP B N 1
ATOM 2282 C CA . TRP B 1 117 ? 125.790 55.865 29.600 1.00 38.68 117 TRP B CA 1
ATOM 2283 C C . TRP B 1 117 ? 127.289 56.120 29.559 1.00 37.19 117 TRP B C 1
ATOM 2284 O O . TRP B 1 117 ? 127.736 57.181 29.128 1.00 37.19 117 TRP B O 1
ATOM 2295 N N . THR B 1 118 ? 128.053 55.133 30.021 1.00 35.79 118 THR B N 1
ATOM 2296 C CA . THR B 1 118 ? 129.517 55.189 30.025 1.00 34.92 118 THR B CA 1
ATOM 2297 C C . THR B 1 118 ? 130.053 53.759 29.993 1.00 36.47 118 THR B C 1
ATOM 2298 O O . THR B 1 118 ? 129.352 52.820 30.374 1.00 36.53 118 THR B O 1
ATOM 2302 N N . SER B 1 119 ? 131.287 53.598 29.520 1.00 37.38 119 SER B N 1
ATOM 2303 C CA . SER B 1 119 ? 131.928 52.287 29.464 1.00 38.87 119 SER B CA 1
ATOM 2304 C C . SER B 1 119 ? 133.292 52.364 30.164 1.00 40.44 119 SER B C 1
ATOM 2305 O O . SER B 1 119 ? 134.052 53.313 29.975 1.00 41.53 119 SER B O 1
ATOM 2308 N N . PRO B 1 120 ? 133.612 51.367 30.994 1.00 41.08 120 PRO B N 1
ATOM 2309 C CA . PRO B 1 120 ? 134.877 51.314 31.733 1.00 41.75 120 PRO B CA 1
ATOM 2310 C C . PRO B 1 120 ? 136.153 50.984 30.956 1.00 42.23 120 PRO B C 1
ATOM 2311 O O . PRO B 1 120 ? 137.196 51.588 31.201 1.00 43.67 120 PRO B O 1
ATOM 2315 N N . LYS B 1 121 ? 136.081 50.020 30.043 1.00 42.85 121 LYS B N 1
ATOM 2316 C CA . LYS B 1 121 ? 137.254 49.619 29.276 1.00 42.08 121 LYS B CA 1
ATOM 2317 C C . LYS B 1 121 ? 136.981 49.338 27.800 1.00 42.01 121 LYS B C 1
ATOM 2318 O O . LYS B 1 121 ? 135.843 49.109 27.381 1.00 43.21 121 LYS B O 1
ATOM 2324 N N . ILE B 1 122 ? 138.052 49.344 27.019 1.00 40.89 122 ILE B N 1
ATOM 2325 C CA . ILE B 1 122 ? 137.962 49.080 25.599 1.00 38.61 122 ILE B CA 1
ATOM 2326 C C . ILE B 1 122 ? 137.545 47.635 25.431 1.00 39.37 122 ILE B C 1
ATOM 2327 O O . ILE B 1 122 ? 137.924 46.785 26.232 1.00 38.36 122 ILE B O 1
ATOM 2332 N N . GLY B 1 123 ? 136.759 47.354 24.398 1.00 40.82 123 GLY B N 1
ATOM 2333 C CA . GLY B 1 123 ? 136.322 45.988 24.167 1.00 42.42 123 GLY B CA 1
ATOM 2334 C C . GLY B 1 123 ? 135.300 45.468 25.168 1.00 44.05 123 GLY B C 1
ATOM 2335 O O . GLY B 1 123 ? 134.982 44.279 25.157 1.00 44.04 123 GLY B O 1
ATOM 2336 N N . GLU B 1 124 ? 134.792 46.350 26.032 1.00 45.03 124 GLU B N 1
ATOM 2337 C CA . GLU B 1 124 ? 133.786 45.993 27.037 1.00 45.30 124 GLU B CA 1
ATOM 2338 C C . GLU B 1 124 ? 132.678 45.172 26.366 1.00 44.86 124 GLU B C 1
ATOM 2339 O O . GLU B 1 124 ? 131.951 45.679 25.521 1.00 45.18 124 GLU B O 1
ATOM 2345 N N . PRO B 1 125 ? 132.530 43.896 26.745 1.00 44.32 125 PRO B N 1
ATOM 2346 C CA . PRO B 1 125 ? 131.522 42.990 26.183 1.00 43.94 125 PRO B CA 1
ATOM 2347 C C . PRO B 1 125 ? 130.141 43.590 25.940 1.00 43.86 125 PRO B C 1
ATOM 2348 O O . PRO B 1 125 ? 129.677 43.665 24.795 1.00 42.32 125 PRO B O 1
ATOM 2352 N N . ASN B 1 126 ? 129.482 43.990 27.026 1.00 44.25 126 ASN B N 1
ATOM 2353 C CA . ASN B 1 126 ? 128.144 44.593 26.972 1.00 44.55 126 ASN B CA 1
ATOM 2354 C C . ASN B 1 126 ? 128.045 45.771 27.925 1.00 45.27 126 ASN B C 1
ATOM 2355 O O . ASN B 1 126 ? 128.744 45.824 28.933 1.00 46.40 126 ASN B O 1
ATOM 2360 N N . VAL B 1 127 ? 127.172 46.713 27.589 1.00 46.09 127 VAL B N 1
ATOM 2361 C CA . VAL B 1 127 ? 126.936 47.895 28.408 1.00 47.56 127 VAL B CA 1
ATOM 2362 C C . VAL B 1 127 ? 125.458 48.203 28.286 1.00 49.17 127 VAL B C 1
ATOM 2363 O O . VAL B 1 127 ? 125.011 48.761 27.280 1.00 49.11 127 VAL B O 1
ATOM 2367 N N . ASN B 1 128 ? 124.713 47.809 29.321 1.00 50.03 128 ASN B N 1
ATOM 2368 C CA . ASN B 1 128 ? 123.261 47.980 29.396 1.00 49.78 128 ASN B CA 1
ATOM 2369 C C . ASN B 1 128 ? 122.901 49.002 30.480 1.00 51.28 128 ASN B C 1
ATOM 2370 O O . ASN B 1 128 ? 123.663 49.205 31.426 1.00 49.88 128 ASN B O 1
ATOM 2383 N N . ASP B 1 130 ? 119.248 50.842 32.623 1.00 54.69 130 ASP B N 1
ATOM 2384 C CA . ASP B 1 130 ? 117.807 50.968 32.800 1.00 52.07 130 ASP B CA 1
ATOM 2385 C C . ASP B 1 130 ? 117.442 52.369 32.380 1.00 50.67 130 ASP B C 1
ATOM 2386 O O . ASP B 1 130 ? 118.245 53.297 32.505 1.00 49.55 130 ASP B O 1
ATOM 2391 N N . VAL B 1 131 ? 116.221 52.523 31.898 1.00 49.16 131 VAL B N 1
ATOM 2392 C CA . VAL B 1 131 ? 115.757 53.818 31.434 1.00 48.95 131 VAL B CA 1
ATOM 2393 C C . VAL B 1 131 ? 114.266 54.064 31.767 1.00 48.47 131 VAL B C 1
ATOM 2394 O O . VAL B 1 131 ? 113.492 53.124 31.956 1.00 49.13 131 VAL B O 1
ATOM 2398 N N . PRO B 1 132 ? 113.858 55.336 31.873 1.00 47.43 132 PRO B N 1
ATOM 2399 C CA . PRO B 1 132 ? 112.467 55.688 32.178 1.00 47.14 132 PRO B CA 1
ATOM 2400 C C . PRO B 1 132 ? 111.462 55.112 31.180 1.00 47.64 132 PRO B C 1
ATOM 2401 O O . PRO B 1 132 ? 111.385 55.579 30.045 1.00 47.53 132 PRO B O 1
ATOM 2405 N N . ALA B 1 133 ? 110.691 54.112 31.607 1.00 48.10 133 ALA B N 1
ATOM 2406 C CA . ALA B 1 133 ? 109.677 53.493 30.746 1.00 47.87 133 ALA B CA 1
ATOM 2407 C C . ALA B 1 133 ? 109.040 54.536 29.826 1.00 47.55 133 ALA B C 1
ATOM 2408 O O . ALA B 1 133 ? 108.007 55.113 30.172 1.00 48.43 133 ALA B O 1
ATOM 2410 N N . THR B 1 134 ? 109.653 54.773 28.662 1.00 46.39 134 THR B N 1
ATOM 2411 C CA . THR B 1 134 ? 109.134 55.754 27.701 1.00 45.98 134 THR B CA 1
ATOM 2412 C C . THR B 1 134 ? 108.612 55.101 26.423 1.00 45.70 134 THR B C 1
ATOM 2413 O O . THR B 1 134 ? 109.098 54.049 26.009 1.00 45.54 134 THR B O 1
ATOM 2417 N N . GLN B 1 135 ? 107.602 55.721 25.817 1.00 45.76 135 GLN B N 1
ATOM 2418 C CA . GLN B 1 135 ? 107.006 55.212 24.585 1.00 46.22 135 GLN B CA 1
ATOM 2419 C C . GLN B 1 135 ? 107.847 55.679 23.415 1.00 45.92 135 GLN B C 1
ATOM 2420 O O . GLN B 1 135 ? 107.981 56.884 23.184 1.00 45.98 135 GLN B O 1
ATOM 2426 N N . ALA B 1 136 ? 108.408 54.733 22.670 1.00 45.33 136 ALA B N 1
ATOM 2427 C CA . ALA B 1 136 ? 109.233 55.098 21.536 1.00 45.63 136 ALA B CA 1
ATOM 2428 C C . ALA B 1 136 ? 109.037 54.257 20.285 1.00 45.98 136 ALA B C 1
ATOM 2429 O O . ALA B 1 136 ? 108.507 53.146 20.328 1.00 46.18 136 ALA B O 1
ATOM 2431 N N . ARG B 1 137 ? 109.475 54.830 19.169 1.00 46.74 137 ARG B N 1
ATOM 2432 C CA . ARG B 1 137 ? 109.426 54.212 17.848 1.00 45.93 137 ARG B CA 1
ATOM 2433 C C . ARG B 1 137 ? 110.787 54.421 17.191 1.00 43.75 137 ARG B C 1
ATOM 2434 O O . ARG B 1 137 ? 111.161 53.697 16.274 1.00 44.62 137 ARG B O 1
ATOM 2442 N N . TYR B 1 138 ? 111.513 55.428 17.666 1.00 40.96 138 TYR B N 1
ATOM 2443 C CA . TYR B 1 138 ? 112.832 55.755 17.138 1.00 39.18 138 TYR B CA 1
ATOM 2444 C C . TYR B 1 138 ? 113.831 55.907 18.287 1.00 36.80 138 TYR B C 1
ATOM 2445 O O . TYR B 1 138 ? 113.595 56.684 19.203 1.00 36.94 138 TYR B O 1
ATOM 2454 N N . ILE B 1 139 ? 114.931 55.156 18.251 1.00 34.53 139 ILE B N 1
ATOM 2455 C CA . ILE B 1 139 ? 115.956 55.256 19.292 1.00 33.16 139 ILE B CA 1
ATOM 2456 C C . ILE B 1 139 ? 117.146 55.997 18.689 1.00 32.03 139 ILE B C 1
ATOM 2457 O O . ILE B 1 139 ? 117.523 55.717 17.552 1.00 34.54 139 ILE B O 1
ATOM 2462 N N . ARG B 1 140 ? 117.726 56.948 19.419 1.00 28.75 140 ARG B N 1
ATOM 2463 C CA . ARG B 1 140 ? 118.890 57.663 18.898 1.00 25.86 140 ARG B CA 1
ATOM 2464 C C . ARG B 1 140 ? 120.098 57.495 19.793 1.00 25.62 140 ARG B C 1
ATOM 2465 O O . ARG B 1 140 ? 120.187 58.126 20.834 1.00 26.26 140 ARG B O 1
ATOM 2473 N N . PHE B 1 141 ? 121.038 56.657 19.370 1.00 25.10 141 PHE B N 1
ATOM 2474 C CA . PHE B 1 141 ? 122.244 56.418 20.141 1.00 24.34 141 PHE B CA 1
ATOM 2475 C C . PHE B 1 141 ? 123.265 57.519 19.815 1.00 25.09 141 PHE B C 1
ATOM 2476 O O . PHE B 1 141 ? 123.296 58.034 18.696 1.00 25.68 141 PHE B O 1
ATOM 2484 N N . VAL B 1 142 ? 124.077 57.911 20.793 1.00 23.73 142 VAL B N 1
ATOM 2485 C CA . VAL B 1 142 ? 125.063 58.969 20.556 1.00 21.92 142 VAL B CA 1
ATOM 2486 C C . VAL B 1 142 ? 126.375 58.713 21.305 1.00 23.09 142 VAL B C 1
ATOM 2487 O O . VAL B 1 142 ? 126.416 58.763 22.530 1.00 23.18 142 VAL B O 1
ATOM 2491 N N . ILE B 1 143 ? 127.442 58.418 20.568 1.00 24.02 143 ILE B N 1
ATOM 2492 C CA . ILE B 1 143 ? 128.750 58.196 21.183 1.00 24.78 143 ILE B CA 1
ATOM 2493 C C . ILE B 1 143 ? 129.301 59.589 21.462 1.00 27.79 143 ILE B C 1
ATOM 2494 O O . ILE B 1 143 ? 129.361 60.425 20.560 1.00 28.19 143 ILE B O 1
ATOM 2499 N N . THR B 1 144 ? 129.693 59.851 22.704 1.00 30.86 144 THR B N 1
ATOM 2500 C CA . THR B 1 144 ? 130.206 61.175 23.058 1.00 32.81 144 THR B CA 1
ATOM 2501 C C . THR B 1 144 ? 131.698 61.210 23.350 1.00 34.28 144 THR B C 1
ATOM 2502 O O . THR B 1 144 ? 132.367 62.197 23.057 1.00 35.66 144 THR B O 1
ATOM 2506 N N . ASP B 1 145 ? 132.214 60.152 23.955 1.00 34.41 145 ASP B N 1
ATOM 2507 C CA . ASP B 1 145 ? 133.630 60.107 24.250 1.00 35.82 145 ASP B CA 1
ATOM 2508 C C . ASP B 1 145 ? 134.124 58.716 23.882 1.00 36.17 145 ASP B C 1
ATOM 2509 O O . ASP B 1 145 ? 133.393 57.732 24.007 1.00 35.56 145 ASP B O 1
ATOM 2514 N N . THR B 1 146 ? 135.364 58.639 23.417 1.00 36.22 146 THR B N 1
ATOM 2515 C CA . THR B 1 146 ? 135.938 57.375 22.986 1.00 35.73 146 THR B CA 1
ATOM 2516 C C . THR B 1 146 ? 137.286 57.155 23.640 1.00 35.45 146 THR B C 1
ATOM 2517 O O . THR B 1 146 ? 137.978 58.117 23.947 1.00 35.59 146 THR B O 1
ATOM 2521 N N . TYR B 1 147 ? 137.655 55.895 23.871 1.00 35.93 147 TYR B N 1
ATOM 2522 C CA . TYR B 1 147 ? 138.972 55.601 24.444 1.00 36.00 147 TYR B CA 1
ATOM 2523 C C . TYR B 1 147 ? 139.985 55.637 23.304 1.00 34.47 147 TYR B C 1
ATOM 2524 O O . TYR B 1 147 ? 139.781 55.022 22.260 1.00 32.84 147 TYR B O 1
ATOM 2533 N N . PRO B 1 148 ? 141.094 56.361 23.494 1.00 33.42 148 PRO B N 1
ATOM 2534 C CA . PRO B 1 148 ? 142.172 56.510 22.511 1.00 33.08 148 PRO B CA 1
ATOM 2535 C C . PRO B 1 148 ? 142.831 55.174 22.250 1.00 31.72 148 PRO B C 1
ATOM 2536 O O . PRO B 1 148 ? 142.958 54.381 23.168 1.00 33.77 148 PRO B O 1
ATOM 2540 N N . THR B 1 149 ? 143.225 54.923 21.003 1.00 29.45 149 THR B N 1
ATOM 2541 C CA . THR B 1 149 ? 143.870 53.668 20.620 1.00 28.23 149 THR B CA 1
ATOM 2542 C C . THR B 1 149 ? 145.286 54.015 20.181 1.00 28.88 149 THR B C 1
ATOM 2543 O O . THR B 1 149 ? 145.676 55.182 20.269 1.00 29.08 149 THR B O 1
ATOM 2547 N N . TYR B 1 150 ? 146.054 53.023 19.719 1.00 29.44 150 TYR B N 1
ATOM 2548 C CA . TYR B 1 150 ? 147.428 53.269 19.257 1.00 29.82 150 TYR B CA 1
ATOM 2549 C C . TYR B 1 150 ? 147.359 54.085 17.978 1.00 30.09 150 TYR B C 1
ATOM 2550 O O . TYR B 1 150 ? 148.308 54.771 17.604 1.00 32.06 150 TYR B O 1
ATOM 2559 N N . ASP B 1 151 ? 146.225 54.014 17.305 1.00 28.53 151 ASP B N 1
ATOM 2560 C CA . ASP B 1 151 ? 146.079 54.769 16.090 1.00 28.48 151 ASP B CA 1
ATOM 2561 C C . ASP B 1 151 ? 145.131 55.952 16.283 1.00 28.69 151 ASP B C 1
ATOM 2562 O O . ASP B 1 151 ? 144.500 56.413 15.335 1.00 29.19 151 ASP B O 1
ATOM 2567 N N . GLY B 1 152 ? 145.041 56.437 17.522 1.00 27.43 152 GLY B N 1
ATOM 2568 C CA . GLY B 1 152 ? 144.198 57.579 17.834 1.00 26.91 152 GLY B CA 1
ATOM 2569 C C . GLY B 1 152 ? 142.700 57.337 17.897 1.00 26.89 152 GLY B C 1
ATOM 2570 O O . GLY B 1 152 ? 142.258 56.257 18.268 1.00 26.60 152 GLY B O 1
ATOM 2571 N N . LEU B 1 153 ? 141.911 58.343 17.526 1.00 28.02 153 LEU B N 1
ATOM 2572 C CA . LEU B 1 153 ? 140.455 58.227 17.561 1.00 29.51 153 LEU B CA 1
ATOM 2573 C C . LEU B 1 153 ? 139.856 57.239 16.572 1.00 30.79 153 LEU B C 1
ATOM 2574 O O . LEU B 1 153 ? 139.481 57.593 15.446 1.00 30.56 153 LEU B O 1
ATOM 2579 N N . ARG B 1 154 ? 139.760 55.990 17.008 1.00 32.47 154 ARG B N 1
ATOM 2580 C CA . ARG B 1 154 ? 139.175 54.934 16.191 1.00 33.20 154 ARG B CA 1
ATOM 2581 C C . ARG B 1 154 ? 138.019 54.371 17.002 1.00 32.21 154 ARG B C 1
ATOM 2582 O O . ARG B 1 154 ? 137.968 54.546 18.217 1.00 32.72 154 ARG B O 1
ATOM 2590 N N . VAL B 1 155 ? 137.088 53.708 16.336 1.00 30.24 155 VAL B N 1
ATOM 2591 C CA . VAL B 1 155 ? 135.953 53.162 17.044 1.00 30.17 155 VAL B CA 1
ATOM 2592 C C . VAL B 1 155 ? 135.083 52.273 16.173 1.00 31.15 155 VAL B C 1
ATOM 2593 O O . VAL B 1 155 ? 134.780 52.606 15.024 1.00 31.51 155 VAL B O 1
ATOM 2597 N N . SER B 1 156 ? 134.723 51.115 16.718 1.00 30.31 156 SER B N 1
ATOM 2598 C CA . SER B 1 156 ? 133.864 50.164 16.016 1.00 32.93 156 SER B CA 1
ATOM 2599 C C . SER B 1 156 ? 132.774 49.728 16.983 1.00 34.25 156 SER B C 1
ATOM 2600 O O . SER B 1 156 ? 132.937 49.850 18.190 1.00 35.82 156 SER B O 1
ATOM 2603 N N . LEU B 1 157 ? 131.662 49.226 16.464 1.00 35.67 157 LEU B N 1
ATOM 2604 C CA . LEU B 1 157 ? 130.572 48.817 17.333 1.00 36.68 157 LEU B CA 1
ATOM 2605 C C . LEU B 1 157 ? 130.021 47.454 16.959 1.00 39.13 157 LEU B C 1
ATOM 2606 O O . LEU B 1 157 ? 129.831 47.140 15.778 1.00 39.81 157 LEU B O 1
ATOM 2611 N N . GLY B 1 158 ? 129.752 46.646 17.977 1.00 40.48 158 GLY B N 1
ATOM 2612 C CA . GLY B 1 158 ? 129.222 45.321 17.728 1.00 41.46 158 GLY B CA 1
ATOM 2613 C C . GLY B 1 158 ? 127.743 45.378 17.422 1.00 42.56 158 GLY B C 1
ATOM 2614 O O . GLY B 1 158 ? 127.319 45.070 16.309 1.00 43.10 158 GLY B O 1
ATOM 2615 N N . GLU B 1 159 ? 126.951 45.790 18.406 1.00 43.66 159 GLU B N 1
ATOM 2616 C CA . GLU B 1 159 ? 125.516 45.857 18.208 1.00 45.48 159 GLU B CA 1
ATOM 2617 C C . GLU B 1 159 ? 124.770 46.617 19.307 1.00 46.04 159 GLU B C 1
ATOM 2618 O O . GLU B 1 159 ? 125.299 46.863 20.393 1.00 44.41 159 GLU B O 1
ATOM 2624 N N . VAL B 1 160 ? 123.526 46.975 19.003 1.00 46.96 160 VAL B N 1
ATOM 2625 C CA . VAL B 1 160 ? 122.685 47.730 19.917 1.00 47.60 160 VAL B CA 1
ATOM 2626 C C . VAL B 1 160 ? 121.427 46.945 20.319 1.00 49.87 160 VAL B C 1
ATOM 2627 O O . VAL B 1 160 ? 120.565 46.640 19.490 1.00 49.97 160 VAL B O 1
ATOM 2631 N N . TYR B 1 161 ? 121.331 46.616 21.605 1.00 51.58 161 TYR B N 1
ATOM 2632 C CA . TYR B 1 161 ? 120.193 45.867 22.127 1.00 53.63 161 TYR B CA 1
ATOM 2633 C C . TYR B 1 161 ? 119.180 46.778 22.818 1.00 55.51 161 TYR B C 1
ATOM 2634 O O . TYR B 1 161 ? 119.552 47.701 23.552 1.00 56.23 161 TYR B O 1
ATOM 2643 N N . ALA B 1 162 ? 117.898 46.514 22.577 1.00 56.56 162 ALA B N 1
ATOM 2644 C CA . ALA B 1 162 ? 116.824 47.297 23.184 1.00 57.64 162 ALA B CA 1
ATOM 2645 C C . ALA B 1 162 ? 115.789 46.410 23.887 1.00 59.19 162 ALA B C 1
ATOM 2646 O O . ALA B 1 162 ? 115.318 45.411 23.334 1.00 60.46 162 ALA B O 1
ATOM 2648 N N . TRP B 1 163 ? 115.436 46.786 25.110 1.00 58.62 163 TRP B N 1
ATOM 2649 C CA . TRP B 1 163 ? 114.465 46.029 25.889 1.00 58.25 163 TRP B CA 1
ATOM 2650 C C . TRP B 1 163 ? 113.195 46.834 26.087 1.00 56.29 163 TRP B C 1
ATOM 2651 O O . TRP B 1 163 ? 113.242 48.023 26.394 1.00 55.37 163 TRP B O 1
ATOM 2662 N N . GLY B 1 164 ? 112.054 46.187 25.913 1.00 54.89 164 GLY B N 1
ATOM 2663 C CA . GLY B 1 164 ? 110.818 46.913 26.083 1.00 54.26 164 GLY B CA 1
ATOM 2664 C C . GLY B 1 164 ? 109.584 46.077 25.850 1.00 54.00 164 GLY B C 1
ATOM 2665 O O . GLY B 1 164 ? 109.671 44.907 25.472 1.00 53.08 164 GLY B O 1
ATOM 2666 N N . LEU B 1 165 ? 108.433 46.712 26.064 1.00 54.40 165 LEU B N 1
ATOM 2667 C CA . LEU B 1 165 ? 107.106 46.107 25.925 1.00 54.51 165 LEU B CA 1
ATOM 2668 C C . LEU B 1 165 ? 106.417 46.558 24.639 1.00 54.23 165 LEU B C 1
ATOM 2669 O O . LEU B 1 165 ? 106.427 47.746 24.298 1.00 53.58 165 LEU B O 1
ATOM 2674 N N . GLU B 1 166 ? 105.802 45.611 23.938 1.00 54.26 166 GLU B N 1
ATOM 2675 C CA . GLU B 1 166 ? 105.123 45.941 22.690 1.00 56.62 166 GLU B CA 1
ATOM 2676 C C . GLU B 1 166 ? 103.766 46.614 22.870 1.00 57.81 166 GLU B C 1
ATOM 2677 O O . GLU B 1 166 ? 102.924 46.136 23.629 1.00 57.56 166 GLU B O 1
ATOM 2683 N N . HIS B 1 167 ? 103.550 47.718 22.161 1.00 58.36 167 HIS B N 1
ATOM 2684 C CA . HIS B 1 167 ? 102.276 48.403 22.270 1.00 59.70 167 HIS B CA 1
ATOM 2685 C C . HIS B 1 167 ? 101.159 47.629 21.607 1.00 61.85 167 HIS B C 1
ATOM 2686 O O . HIS B 1 167 ? 101.397 46.741 20.776 1.00 61.95 167 HIS B O 1
ATOM 2693 N N . HIS B 1 168 ? 99.937 47.989 22.002 1.00 64.48 168 HIS B N 1
ATOM 2694 C CA . HIS B 1 168 ? 98.711 47.391 21.497 1.00 65.31 168 HIS B CA 1
ATOM 2695 C C . HIS B 1 168 ? 98.797 47.192 19.999 1.00 65.08 168 HIS B C 1
ATOM 2696 O O . HIS B 1 168 ? 98.941 48.150 19.230 1.00 63.40 168 HIS B O 1
ATOM 2703 N N . HIS B 1 169 ? 98.714 45.932 19.595 1.00 66.92 169 HIS B N 1
ATOM 2704 C CA . HIS B 1 169 ? 98.752 45.575 18.187 1.00 68.67 169 HIS B CA 1
ATOM 2705 C C . HIS B 1 169 ? 97.606 46.345 17.496 1.00 69.80 169 HIS B C 1
ATOM 2706 O O . HIS B 1 169 ? 97.813 46.993 16.469 1.00 69.85 169 HIS B O 1
ATOM 2713 N N . HIS B 1 170 ? 96.411 46.281 18.093 1.00 70.64 170 HIS B N 1
ATOM 2714 C CA . HIS B 1 170 ? 95.192 46.946 17.596 1.00 71.57 170 HIS B CA 1
ATOM 2715 C C . HIS B 1 170 ? 94.809 46.419 16.204 1.00 71.66 170 HIS B C 1
ATOM 2716 O O . HIS B 1 170 ? 93.684 46.615 15.733 1.00 71.65 170 HIS B O 1
ATOM 2723 N N . TYR C 1 4 ? 44.438 20.925 -34.588 1.00 58.07 4 TYR C N 1
ATOM 2724 C CA . TYR C 1 4 ? 44.781 22.166 -35.346 1.00 59.64 4 TYR C CA 1
ATOM 2725 C C . TYR C 1 4 ? 43.650 23.191 -35.555 1.00 60.30 4 TYR C C 1
ATOM 2726 O O . TYR C 1 4 ? 43.474 23.719 -36.659 1.00 60.04 4 TYR C O 1
ATOM 2735 N N . THR C 1 5 ? 42.887 23.464 -34.499 1.00 60.85 5 THR C N 1
ATOM 2736 C CA . THR C 1 5 ? 41.807 24.452 -34.544 1.00 61.73 5 THR C CA 1
ATOM 2737 C C . THR C 1 5 ? 42.473 25.828 -34.752 1.00 64.28 5 THR C C 1
ATOM 2738 O O . THR C 1 5 ? 43.267 26.249 -33.906 1.00 66.44 5 THR C O 1
ATOM 2742 N N . VAL C 1 6 ? 42.167 26.533 -35.848 1.00 64.93 6 VAL C N 1
ATOM 2743 C CA . VAL C 1 6 ? 42.786 27.852 -36.111 1.00 64.29 6 VAL C CA 1
ATOM 2744 C C . VAL C 1 6 ? 42.512 28.886 -34.990 1.00 64.78 6 VAL C C 1
ATOM 2745 O O . VAL C 1 6 ? 41.860 28.581 -33.976 1.00 64.50 6 VAL C O 1
ATOM 2749 N N . LYS C 1 7 ? 43.030 30.101 -35.179 1.00 64.86 7 LYS C N 1
ATOM 2750 C CA . LYS C 1 7 ? 42.859 31.205 -34.227 1.00 65.38 7 LYS C CA 1
ATOM 2751 C C . LYS C 1 7 ? 41.456 31.219 -33.599 1.00 66.28 7 LYS C C 1
ATOM 2752 O O . LYS C 1 7 ? 40.499 31.724 -34.195 1.00 67.04 7 LYS C O 1
ATOM 2758 N N . PHE C 1 8 ? 41.345 30.654 -32.400 1.00 66.64 8 PHE C N 1
ATOM 2759 C CA . PHE C 1 8 ? 40.081 30.595 -31.651 1.00 67.88 8 PHE C CA 1
ATOM 2760 C C . PHE C 1 8 ? 40.400 30.550 -30.144 1.00 68.88 8 PHE C C 1
ATOM 2761 O O . PHE C 1 8 ? 39.861 31.329 -29.343 1.00 67.99 8 PHE C O 1
ATOM 2769 N N . GLN C 1 9 ? 41.302 29.628 -29.797 1.00 70.16 9 GLN C N 1
ATOM 2770 C CA . GLN C 1 9 ? 41.748 29.361 -28.430 1.00 70.01 9 GLN C CA 1
ATOM 2771 C C . GLN C 1 9 ? 41.193 30.277 -27.346 1.00 70.44 9 GLN C C 1
ATOM 2772 O O . GLN C 1 9 ? 41.233 31.510 -27.461 1.00 71.21 9 GLN C O 1
ATOM 2778 N N . PRO C 1 10 ? 40.635 29.672 -26.283 1.00 69.92 10 PRO C N 1
ATOM 2779 C CA . PRO C 1 10 ? 40.075 30.410 -25.145 1.00 69.74 10 PRO C CA 1
ATOM 2780 C C . PRO C 1 10 ? 41.370 30.623 -24.394 1.00 69.05 10 PRO C C 1
ATOM 2781 O O . PRO C 1 10 ? 42.432 30.310 -24.935 1.00 69.37 10 PRO C O 1
ATOM 2785 N N . ASP C 1 11 ? 41.343 31.146 -23.178 1.00 68.26 11 ASP C N 1
ATOM 2786 C CA . ASP C 1 11 ? 42.623 31.264 -22.484 1.00 67.13 11 ASP C CA 1
ATOM 2787 C C . ASP C 1 11 ? 42.610 30.309 -21.294 1.00 65.74 11 ASP C C 1
ATOM 2788 O O . ASP C 1 11 ? 41.539 29.901 -20.836 1.00 64.46 11 ASP C O 1
ATOM 2793 N N . PRO C 1 12 ? 43.800 29.912 -20.806 1.00 64.53 12 PRO C N 1
ATOM 2794 C CA . PRO C 1 12 ? 43.936 28.984 -19.679 1.00 63.10 12 PRO C CA 1
ATOM 2795 C C . PRO C 1 12 ? 42.768 28.865 -18.707 1.00 60.26 12 PRO C C 1
ATOM 2796 O O . PRO C 1 12 ? 41.926 29.755 -18.575 1.00 59.88 12 PRO C O 1
ATOM 2800 N N . ILE C 1 13 ? 42.739 27.725 -18.042 1.00 57.27 13 ILE C N 1
ATOM 2801 C CA . ILE C 1 13 ? 41.732 27.414 -17.062 1.00 55.30 13 ILE C CA 1
ATOM 2802 C C . ILE C 1 13 ? 42.305 27.978 -15.759 1.00 55.21 13 ILE C C 1
ATOM 2803 O O . ILE C 1 13 ? 43.486 28.323 -15.702 1.00 53.84 13 ILE C O 1
ATOM 2808 N N . ASP C 1 14 ? 41.475 28.120 -14.734 1.00 56.16 14 ASP C N 1
ATOM 2809 C CA . ASP C 1 14 ? 41.952 28.639 -13.457 1.00 58.06 14 ASP C CA 1
ATOM 2810 C C . ASP C 1 14 ? 42.465 27.445 -12.673 1.00 58.40 14 ASP C C 1
ATOM 2811 O O . ASP C 1 14 ? 41.691 26.687 -12.059 1.00 58.39 14 ASP C O 1
ATOM 2816 N N . LYS C 1 15 ? 43.782 27.280 -12.700 1.00 57.54 15 LYS C N 1
ATOM 2817 C CA . LYS C 1 15 ? 44.434 26.171 -12.011 1.00 56.67 15 LYS C CA 1
ATOM 2818 C C . LYS C 1 15 ? 44.185 26.175 -10.500 1.00 56.52 15 LYS C C 1
ATOM 2819 O O . LYS C 1 15 ? 44.492 25.200 -9.807 1.00 56.90 15 LYS C O 1
ATOM 2825 N N . LYS C 1 16 ? 43.605 27.258 -9.994 1.00 56.04 16 LYS C N 1
ATOM 2826 C CA . LYS C 1 16 ? 43.345 27.350 -8.564 1.00 55.96 16 LYS C CA 1
ATOM 2827 C C . LYS C 1 16 ? 42.517 26.165 -8.080 1.00 54.56 16 LYS C C 1
ATOM 2828 O O . LYS C 1 16 ? 42.609 25.773 -6.920 1.00 53.20 16 LYS C O 1
ATOM 2834 N N . GLY C 1 17 ? 41.714 25.591 -8.967 1.00 53.61 17 GLY C N 1
ATOM 2835 C CA . GLY C 1 17 ? 40.914 24.447 -8.576 1.00 54.58 17 GLY C CA 1
ATOM 2836 C C . GLY C 1 17 ? 41.591 23.136 -8.945 1.00 55.58 17 GLY C C 1
ATOM 2837 O O . GLY C 1 17 ? 40.955 22.079 -8.953 1.00 55.81 17 GLY C O 1
ATOM 2838 N N . TRP C 1 18 ? 42.888 23.203 -9.246 1.00 54.64 18 TRP C N 1
ATOM 2839 C CA . TRP C 1 18 ? 43.662 22.022 -9.643 1.00 53.57 18 TRP C CA 1
ATOM 2840 C C . TRP C 1 18 ? 44.417 21.345 -8.505 1.00 53.06 18 TRP C C 1
ATOM 2841 O O . TRP C 1 18 ? 44.358 21.782 -7.357 1.00 54.39 18 TRP C O 1
ATOM 2852 N N . SER C 1 19 ? 45.126 20.269 -8.845 1.00 50.51 19 SER C N 1
ATOM 2853 C CA . SER C 1 19 ? 45.913 19.503 -7.884 1.00 47.23 19 SER C CA 1
ATOM 2854 C C . SER C 1 19 ? 46.543 18.273 -8.537 1.00 45.81 19 SER C C 1
ATOM 2855 O O . SER C 1 19 ? 45.852 17.481 -9.177 1.00 45.74 19 SER C O 1
ATOM 2858 N N . VAL C 1 20 ? 47.855 18.117 -8.388 1.00 43.99 20 VAL C N 1
ATOM 2859 C CA . VAL C 1 20 ? 48.512 16.960 -8.974 1.00 42.48 20 VAL C CA 1
ATOM 2860 C C . VAL C 1 20 ? 48.199 15.712 -8.157 1.00 42.18 20 VAL C C 1
ATOM 2861 O O . VAL C 1 20 ? 48.757 15.502 -7.081 1.00 41.01 20 VAL C O 1
ATOM 2865 N N . ILE C 1 21 ? 47.283 14.902 -8.692 1.00 42.96 21 ILE C N 1
ATOM 2866 C CA . ILE C 1 21 ? 46.822 13.671 -8.056 1.00 42.76 21 ILE C CA 1
ATOM 2867 C C . ILE C 1 21 ? 47.807 12.496 -8.152 1.00 42.03 21 ILE C C 1
ATOM 2868 O O . ILE C 1 21 ? 47.747 11.565 -7.344 1.00 43.28 21 ILE C O 1
ATOM 2873 N N . ASP C 1 22 ? 48.716 12.522 -9.121 1.00 38.70 22 ASP C N 1
ATOM 2874 C CA . ASP C 1 22 ? 49.684 11.440 -9.235 1.00 35.47 22 ASP C CA 1
ATOM 2875 C C . ASP C 1 22 ? 50.858 11.829 -10.081 1.00 33.19 22 ASP C C 1
ATOM 2876 O O . ASP C 1 22 ? 50.745 12.653 -10.985 1.00 34.97 22 ASP C O 1
ATOM 2881 N N . PHE C 1 23 ? 52.001 11.244 -9.763 1.00 29.84 23 PHE C N 1
ATOM 2882 C CA . PHE C 1 23 ? 53.207 11.480 -10.533 1.00 26.61 23 PHE C CA 1
ATOM 2883 C C . PHE C 1 23 ? 54.145 10.349 -10.187 1.00 24.38 23 PHE C C 1
ATOM 2884 O O . PHE C 1 23 ? 53.924 9.646 -9.201 1.00 23.46 23 PHE C O 1
ATOM 2892 N N . ASN C 1 24 ? 55.179 10.165 -11.004 1.00 22.43 24 ASN C N 1
ATOM 2893 C CA . ASN C 1 24 ? 56.136 9.103 -10.767 1.00 18.71 24 ASN C CA 1
ATOM 2894 C C . ASN C 1 24 ? 57.551 9.590 -10.603 1.00 18.72 24 ASN C C 1
ATOM 2895 O O . ASN C 1 24 ? 58.429 8.791 -10.361 1.00 20.91 24 ASN C O 1
ATOM 2900 N N . ASN C 1 25 ? 57.804 10.882 -10.730 1.00 19.47 25 ASN C N 1
ATOM 2901 C CA . ASN C 1 25 ? 59.180 11.312 -10.541 1.00 23.03 25 ASN C CA 1
ATOM 2902 C C . ASN C 1 25 ? 59.330 12.725 -9.993 1.00 26.36 25 ASN C C 1
ATOM 2903 O O . ASN C 1 25 ? 58.781 13.696 -10.529 1.00 27.36 25 ASN C O 1
ATOM 2908 N N . CYS C 1 26 ? 60.089 12.822 -8.908 1.00 28.39 26 CYS C N 1
ATOM 2909 C CA . CYS C 1 26 ? 60.331 14.098 -8.259 1.00 30.64 26 CYS C CA 1
ATOM 2910 C C . CYS C 1 26 ? 61.369 13.955 -7.142 1.00 31.34 26 CYS C C 1
ATOM 2911 O O . CYS C 1 26 ? 61.476 12.898 -6.514 1.00 33.33 26 CYS C O 1
ATOM 2914 N N . CYS C 1 27 ? 62.131 15.023 -6.902 1.00 29.94 27 CYS C N 1
ATOM 2915 C CA . CYS C 1 27 ? 63.155 15.021 -5.858 1.00 28.23 27 CYS C CA 1
ATOM 2916 C C . CYS C 1 27 ? 62.609 14.705 -4.465 1.00 28.67 27 CYS C C 1
ATOM 2917 O O . CYS C 1 27 ? 63.299 14.091 -3.654 1.00 28.96 27 CYS C O 1
ATOM 2920 N N . THR C 1 28 ? 61.368 15.094 -4.195 1.00 29.65 28 THR C N 1
ATOM 2921 C CA . THR C 1 28 ? 60.780 14.865 -2.883 1.00 31.16 28 THR C CA 1
ATOM 2922 C C . THR C 1 28 ? 60.858 13.421 -2.443 1.00 32.62 28 THR C C 1
ATOM 2923 O O . THR C 1 28 ? 60.766 13.120 -1.249 1.00 33.06 28 THR C O 1
ATOM 2927 N N . GLN C 1 29 ? 61.023 12.515 -3.397 1.00 35.79 29 GLN C N 1
ATOM 2928 C CA . GLN C 1 29 ? 61.095 11.094 -3.062 1.00 39.10 29 GLN C CA 1
ATOM 2929 C C . GLN C 1 29 ? 62.379 10.758 -2.301 1.00 41.83 29 GLN C C 1
ATOM 2930 O O . GLN C 1 29 ? 62.661 9.585 -2.044 1.00 43.14 29 GLN C O 1
ATOM 2936 N N . ASP C 1 30 ? 63.153 11.783 -1.945 1.00 42.85 30 ASP C N 1
ATOM 2937 C CA . ASP C 1 30 ? 64.405 11.574 -1.217 1.00 43.81 30 ASP C CA 1
ATOM 2938 C C . ASP C 1 30 ? 64.510 12.322 0.094 1.00 44.52 30 ASP C C 1
ATOM 2939 O O . ASP C 1 30 ? 63.536 12.508 0.822 1.00 44.25 30 ASP C O 1
ATOM 2944 N N . GLY C 1 31 ? 65.734 12.752 0.374 1.00 47.08 31 GLY C N 1
ATOM 2945 C CA . GLY C 1 31 ? 66.042 13.494 1.586 1.00 49.61 31 GLY C CA 1
ATOM 2946 C C . GLY C 1 31 ? 65.010 14.517 2.033 1.00 49.76 31 GLY C C 1
ATOM 2947 O O . GLY C 1 31 ? 64.184 14.999 1.251 1.00 49.48 31 GLY C O 1
ATOM 2948 N N . GLY C 1 32 ? 65.078 14.843 3.315 1.00 49.51 32 GLY C N 1
ATOM 2949 C CA . GLY C 1 32 ? 64.163 15.795 3.884 1.00 49.39 32 GLY C CA 1
ATOM 2950 C C . GLY C 1 32 ? 64.380 17.194 3.362 1.00 49.60 32 GLY C C 1
ATOM 2951 O O . GLY C 1 32 ? 63.414 17.884 3.034 1.00 50.35 32 GLY C O 1
ATOM 2952 N N . TRP C 1 33 ? 65.625 17.638 3.247 1.00 48.58 33 TRP C N 1
ATOM 2953 C CA . TRP C 1 33 ? 65.801 19.001 2.773 1.00 49.00 33 TRP C CA 1
ATOM 2954 C C . TRP C 1 33 ? 65.222 19.194 1.367 1.00 49.57 33 TRP C C 1
ATOM 2955 O O . TRP C 1 33 ? 65.091 20.327 0.897 1.00 51.51 33 TRP C O 1
ATOM 2966 N N . TYR C 1 34 ? 64.862 18.093 0.704 1.00 48.53 34 TYR C N 1
ATOM 2967 C CA . TYR C 1 34 ? 64.275 18.173 -0.636 1.00 46.62 34 TYR C CA 1
ATOM 2968 C C . TYR C 1 34 ? 62.797 18.452 -0.517 1.00 47.21 34 TYR C C 1
ATOM 2969 O O . TYR C 1 34 ? 62.231 19.212 -1.300 1.00 48.44 34 TYR C O 1
ATOM 2978 N N . LEU C 1 35 ? 62.169 17.835 0.472 1.00 48.25 35 LEU C N 1
ATOM 2979 C CA . LEU C 1 35 ? 60.749 18.038 0.662 1.00 49.79 35 LEU C CA 1
ATOM 2980 C C . LEU C 1 35 ? 60.375 19.381 1.296 1.00 51.27 35 LEU C C 1
ATOM 2981 O O . LEU C 1 35 ? 59.236 19.568 1.729 1.00 51.84 35 LEU C O 1
ATOM 2986 N N . ASN C 1 36 ? 61.320 20.324 1.336 1.00 52.21 36 ASN C N 1
ATOM 2987 C CA . ASN C 1 36 ? 61.055 21.656 1.910 1.00 52.17 36 ASN C CA 1
ATOM 2988 C C . ASN C 1 36 ? 61.548 22.705 0.932 1.00 51.35 36 ASN C C 1
ATOM 2989 O O . ASN C 1 36 ? 61.394 23.904 1.155 1.00 50.52 36 ASN C O 1
ATOM 3002 N N . GLY C 1 38 ? 60.387 23.199 -2.034 1.00 47.63 38 GLY C N 1
ATOM 3003 C CA . GLY C 1 38 ? 59.354 23.675 -2.935 1.00 45.83 38 GLY C CA 1
ATOM 3004 C C . GLY C 1 38 ? 59.616 23.313 -4.390 1.00 45.77 38 GLY C C 1
ATOM 3005 O O . GLY C 1 38 ? 59.288 24.069 -5.313 1.00 45.61 38 GLY C O 1
ATOM 3006 N N . TRP C 1 39 ? 60.223 22.152 -4.610 1.00 44.38 39 TRP C N 1
ATOM 3007 C CA . TRP C 1 39 ? 60.497 21.696 -5.972 1.00 42.43 39 TRP C CA 1
ATOM 3008 C C . TRP C 1 39 ? 59.526 20.581 -6.364 1.00 40.61 39 TRP C C 1
ATOM 3009 O O . TRP C 1 39 ? 59.690 19.913 -7.392 1.00 39.56 39 TRP C O 1
ATOM 3020 N N . GLY C 1 40 ? 58.521 20.393 -5.518 1.00 39.08 40 GLY C N 1
ATOM 3021 C CA . GLY C 1 40 ? 57.520 19.373 -5.749 1.00 39.14 40 GLY C CA 1
ATOM 3022 C C . GLY C 1 40 ? 56.630 19.632 -6.949 1.00 37.94 40 GLY C C 1
ATOM 3023 O O . GLY C 1 40 ? 56.815 20.608 -7.672 1.00 38.26 40 GLY C O 1
ATOM 3024 N N . VAL C 1 41 ? 55.661 18.748 -7.158 1.00 37.37 41 VAL C N 1
ATOM 3025 C CA . VAL C 1 41 ? 54.746 18.876 -8.279 1.00 39.11 41 VAL C CA 1
ATOM 3026 C C . VAL C 1 41 ? 53.806 20.058 -8.111 1.00 39.90 41 VAL C C 1
ATOM 3027 O O . VAL C 1 41 ? 53.200 20.520 -9.079 1.00 40.72 41 VAL C O 1
ATOM 3031 N N . GLU C 1 42 ? 53.687 20.551 -6.882 1.00 39.60 42 GLU C N 1
ATOM 3032 C CA . GLU C 1 42 ? 52.819 21.687 -6.609 1.00 38.35 42 GLU C CA 1
ATOM 3033 C C . GLU C 1 42 ? 53.333 22.857 -7.436 1.00 36.88 42 GLU C C 1
ATOM 3034 O O . GLU C 1 42 ? 52.586 23.766 -7.789 1.00 37.42 42 GLU C O 1
ATOM 3040 N N . SER C 1 43 ? 54.619 22.809 -7.756 1.00 35.97 43 SER C N 1
ATOM 3041 C CA . SER C 1 43 ? 55.272 23.873 -8.508 1.00 36.64 43 SER C CA 1
ATOM 3042 C C . SER C 1 43 ? 54.896 24.016 -9.986 1.00 36.26 43 SER C C 1
ATOM 3043 O O . SER C 1 43 ? 55.205 25.030 -10.613 1.00 34.54 43 SER C O 1
ATOM 3046 N N . LEU C 1 44 ? 54.232 23.009 -10.540 1.00 36.94 44 LEU C N 1
ATOM 3047 C CA . LEU C 1 44 ? 53.825 23.045 -11.944 1.00 39.76 44 LEU C CA 1
ATOM 3048 C C . LEU C 1 44 ? 52.536 23.829 -12.177 1.00 42.65 44 LEU C C 1
ATOM 3049 O O . LEU C 1 44 ? 52.256 24.246 -13.303 1.00 43.48 44 LEU C O 1
ATOM 3054 N N . ILE C 1 45 ? 51.750 24.008 -11.116 1.00 44.63 45 ILE C N 1
ATOM 3055 C CA . ILE C 1 45 ? 50.461 24.701 -11.206 1.00 45.67 45 ILE C CA 1
ATOM 3056 C C . ILE C 1 45 ? 50.250 25.938 -10.302 1.00 48.03 45 ILE C C 1
ATOM 3057 O O . ILE C 1 45 ? 49.110 26.387 -10.114 1.00 48.02 45 ILE C O 1
ATOM 3062 N N . ASP C 1 46 ? 51.338 26.491 -9.762 1.00 49.49 46 ASP C N 1
ATOM 3063 C CA . ASP C 1 46 ? 51.242 27.664 -8.897 1.00 51.41 46 ASP C CA 1
ATOM 3064 C C . ASP C 1 46 ? 51.183 28.972 -9.702 1.00 53.24 46 ASP C C 1
ATOM 3065 O O . ASP C 1 46 ? 51.319 30.075 -9.165 1.00 54.25 46 ASP C O 1
ATOM 3070 N N . ASN C 1 47 ? 50.970 28.826 -11.003 1.00 53.69 47 ASN C N 1
ATOM 3071 C CA . ASN C 1 47 ? 50.856 29.941 -11.928 1.00 53.62 47 ASN C CA 1
ATOM 3072 C C . ASN C 1 47 ? 52.116 30.625 -12.465 1.00 52.99 47 ASN C C 1
ATOM 3073 O O . ASN C 1 47 ? 52.025 31.312 -13.486 1.00 53.40 47 ASN C O 1
ATOM 3078 N N . ASN C 1 48 ? 53.278 30.487 -11.825 1.00 51.83 48 ASN C N 1
ATOM 3079 C CA . ASN C 1 48 ? 54.466 31.145 -12.401 1.00 52.51 48 ASN C CA 1
ATOM 3080 C C . ASN C 1 48 ? 55.659 30.237 -12.760 1.00 52.02 48 ASN C C 1
ATOM 3081 O O . ASN C 1 48 ? 56.037 29.353 -11.991 1.00 51.81 48 ASN C O 1
ATOM 3086 N N . PRO C 1 49 ? 56.241 30.433 -13.965 1.00 51.29 49 PRO C N 1
ATOM 3087 C CA . PRO C 1 49 ? 57.387 29.642 -14.439 1.00 50.72 49 PRO C CA 1
ATOM 3088 C C . PRO C 1 49 ? 58.646 29.859 -13.601 1.00 50.53 49 PRO C C 1
ATOM 3089 O O . PRO C 1 49 ? 59.672 29.216 -13.823 1.00 50.84 49 PRO C O 1
ATOM 3093 N N . GLY C 1 50 ? 58.569 30.793 -12.660 1.00 50.20 50 GLY C N 1
ATOM 3094 C CA . GLY C 1 50 ? 59.710 31.076 -11.809 1.00 49.07 50 GLY C CA 1
ATOM 3095 C C . GLY C 1 50 ? 59.990 29.898 -10.898 1.00 47.89 50 GLY C C 1
ATOM 3096 O O . GLY C 1 50 ? 61.148 29.564 -10.640 1.00 48.33 50 GLY C O 1
ATOM 3097 N N . THR C 1 51 ? 58.920 29.283 -10.397 1.00 44.82 51 THR C N 1
ATOM 3098 C CA . THR C 1 51 ? 59.037 28.116 -9.540 1.00 42.36 51 THR C CA 1
ATOM 3099 C C . THR C 1 51 ? 59.213 26.949 -10.504 1.00 41.15 51 THR C C 1
ATOM 3100 O O . THR C 1 51 ? 58.702 26.992 -11.623 1.00 42.59 51 THR C O 1
ATOM 3104 N N . GLN C 1 52 ? 59.925 25.909 -10.087 1.00 38.52 52 GLN C N 1
ATOM 3105 C CA . GLN C 1 52 ? 60.159 24.769 -10.966 1.00 33.97 52 GLN C CA 1
ATOM 3106 C C . GLN C 1 52 ? 59.976 23.461 -10.243 1.00 32.71 52 GLN C C 1
ATOM 3107 O O . GLN C 1 52 ? 60.032 23.400 -9.016 1.00 34.30 52 GLN C O 1
ATOM 3113 N N . TRP C 1 53 ? 59.774 22.414 -11.029 1.00 30.58 53 TRP C N 1
ATOM 3114 C CA . TRP C 1 53 ? 59.664 21.058 -10.506 1.00 28.63 53 TRP C CA 1
ATOM 3115 C C . TRP C 1 53 ? 61.041 20.458 -10.763 1.00 28.84 53 TRP C C 1
ATOM 3116 O O . TRP C 1 53 ? 61.688 20.790 -11.752 1.00 28.62 53 TRP C O 1
ATOM 3127 N N . LEU C 1 54 ? 61.492 19.574 -9.887 1.00 29.83 54 LEU C N 1
ATOM 3128 C CA . LEU C 1 54 ? 62.795 18.962 -10.075 1.00 30.57 54 LEU C CA 1
ATOM 3129 C C . LEU C 1 54 ? 62.716 17.444 -10.064 1.00 30.73 54 LEU C C 1
ATOM 3130 O O . LEU C 1 54 ? 62.146 16.845 -9.152 1.00 31.61 54 LEU C O 1
ATOM 3135 N N . CYS C 1 55 ? 63.287 16.817 -11.081 1.00 28.49 55 CYS C N 1
ATOM 3136 C CA . CYS C 1 55 ? 63.276 15.357 -11.163 1.00 27.86 55 CYS C CA 1
ATOM 3137 C C . CYS C 1 55 ? 64.125 14.769 -10.048 1.00 28.39 55 CYS C C 1
ATOM 3138 O O . CYS C 1 55 ? 65.017 15.438 -9.553 1.00 28.50 55 CYS C O 1
ATOM 3141 N N . ARG C 1 56 ? 63.864 13.517 -9.681 1.00 29.18 56 ARG C N 1
ATOM 3142 C CA . ARG C 1 56 ? 64.652 12.865 -8.648 1.00 30.58 56 ARG C CA 1
ATOM 3143 C C . ARG C 1 56 ? 66.114 13.121 -9.003 1.00 31.13 56 ARG C C 1
ATOM 3144 O O . ARG C 1 56 ? 66.546 12.847 -10.130 1.00 31.41 56 ARG C O 1
ATOM 3152 N N . TRP C 1 57 ? 66.864 13.644 -8.030 1.00 31.09 57 TRP C N 1
ATOM 3153 C CA . TRP C 1 57 ? 68.253 14.021 -8.236 1.00 30.46 57 TRP C CA 1
ATOM 3154 C C . TRP C 1 57 ? 69.278 13.113 -7.593 1.00 32.37 57 TRP C C 1
ATOM 3155 O O . TRP C 1 57 ? 70.316 12.813 -8.196 1.00 36.01 57 TRP C O 1
ATOM 3166 N N . ASP C 1 58 ? 69.017 12.664 -6.372 1.00 32.61 58 ASP C N 1
ATOM 3167 C CA . ASP C 1 58 ? 69.990 11.801 -5.702 1.00 29.77 58 ASP C CA 1
ATOM 3168 C C . ASP C 1 58 ? 70.116 10.472 -6.419 1.00 28.64 58 ASP C C 1
ATOM 3169 O O . ASP C 1 58 ? 71.194 9.878 -6.485 1.00 26.19 58 ASP C O 1
ATOM 3174 N N . VAL C 1 59 ? 68.992 10.028 -6.967 1.00 29.05 59 VAL C N 1
ATOM 3175 C CA . VAL C 1 59 ? 68.919 8.776 -7.702 1.00 28.59 59 VAL C CA 1
ATOM 3176 C C . VAL C 1 59 ? 68.252 9.071 -9.053 1.00 29.26 59 VAL C C 1
ATOM 3177 O O . VAL C 1 59 ? 67.015 9.137 -9.153 1.00 30.12 59 VAL C O 1
ATOM 3181 N N . LYS C 1 60 ? 69.071 9.265 -10.082 1.00 27.01 60 LYS C N 1
ATOM 3182 C CA . LYS C 1 60 ? 68.563 9.524 -11.427 1.00 28.04 60 LYS C CA 1
ATOM 3183 C C . LYS C 1 60 ? 67.673 8.343 -11.816 1.00 28.22 60 LYS C C 1
ATOM 3184 O O . LYS C 1 60 ? 68.134 7.202 -11.829 1.00 27.20 60 LYS C O 1
ATOM 3190 N N . GLU C 1 61 ? 66.406 8.610 -12.128 1.00 28.27 61 GLU C N 1
ATOM 3191 C CA . GLU C 1 61 ? 65.456 7.549 -12.506 1.00 27.80 61 GLU C CA 1
ATOM 3192 C C . GLU C 1 61 ? 65.245 7.475 -14.014 1.00 26.46 61 GLU C C 1
ATOM 3193 O O . GLU C 1 61 ? 65.275 8.487 -14.689 1.00 26.42 61 GLU C O 1
ATOM 3199 N N . PRO C 1 62 ? 65.004 6.274 -14.558 1.00 25.60 62 PRO C N 1
ATOM 3200 C CA . PRO C 1 62 ? 64.796 6.123 -16.000 1.00 24.57 62 PRO C CA 1
ATOM 3201 C C . PRO C 1 62 ? 63.453 6.661 -16.478 1.00 25.91 62 PRO C C 1
ATOM 3202 O O . PRO C 1 62 ? 62.473 6.693 -15.734 1.00 24.68 62 PRO C O 1
ATOM 3206 N N . LEU C 1 63 ? 63.411 7.084 -17.732 1.00 26.40 63 LEU C N 1
ATOM 3207 C CA . LEU C 1 63 ? 62.187 7.621 -18.290 1.00 27.87 63 LEU C CA 1
ATOM 3208 C C . LEU C 1 63 ? 61.186 6.493 -18.606 1.00 28.29 63 LEU C C 1
ATOM 3209 O O . LEU C 1 63 ? 61.529 5.312 -18.590 1.00 28.60 63 LEU C O 1
ATOM 3214 N N . PRO C 1 64 ? 59.920 6.839 -18.868 1.00 29.10 64 PRO C N 1
ATOM 3215 C CA . PRO C 1 64 ? 59.306 8.173 -18.904 1.00 28.48 64 PRO C CA 1
ATOM 3216 C C . PRO C 1 64 ? 58.788 8.669 -17.552 1.00 28.10 64 PRO C C 1
ATOM 3217 O O . PRO C 1 64 ? 58.539 7.879 -16.651 1.00 29.47 64 PRO C O 1
ATOM 3221 N N . TYR C 1 65 ? 58.643 9.982 -17.417 1.00 27.13 65 TYR C N 1
ATOM 3222 C CA . TYR C 1 65 ? 58.101 10.578 -16.204 1.00 25.15 65 TYR C CA 1
ATOM 3223 C C . TYR C 1 65 ? 56.688 10.992 -16.594 1.00 25.53 65 TYR C C 1
ATOM 3224 O O . TYR C 1 65 ? 56.404 11.181 -17.776 1.00 26.99 65 TYR C O 1
ATOM 3233 N N . TYR C 1 66 ? 55.803 11.165 -15.625 1.00 24.25 66 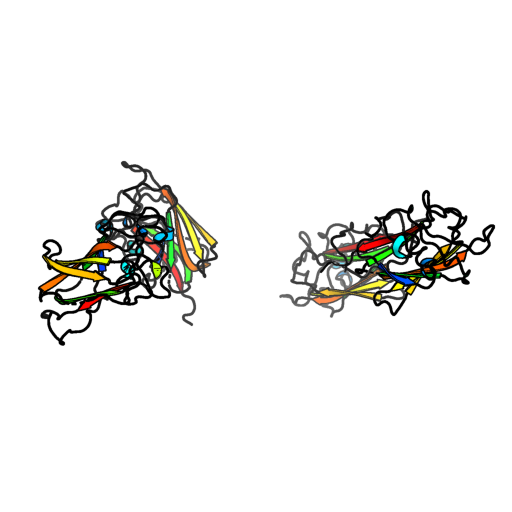TYR C N 1
ATOM 3234 C CA . TYR C 1 66 ? 54.449 11.575 -15.969 1.00 22.49 66 TYR C CA 1
ATOM 3235 C C . TYR C 1 66 ? 53.742 12.221 -14.784 1.00 24.41 66 TYR C C 1
ATOM 3236 O O . TYR C 1 66 ? 54.115 12.010 -13.630 1.00 26.79 66 TYR C O 1
ATOM 3245 N N . PHE C 1 67 ? 52.707 12.995 -15.068 1.00 25.44 67 PHE C N 1
ATOM 3246 C CA . PHE C 1 67 ? 51.967 13.659 -14.013 1.00 27.49 67 PHE C CA 1
ATOM 3247 C C . PHE C 1 67 ? 50.482 13.555 -14.343 1.00 28.63 67 PHE C C 1
ATOM 3248 O O . PHE C 1 67 ? 50.105 13.428 -15.507 1.00 28.64 67 PHE C O 1
ATOM 3256 N N . VAL C 1 68 ? 49.637 13.598 -13.326 1.00 30.42 68 VAL C N 1
ATOM 3257 C CA . VAL C 1 68 ? 48.203 13.559 -13.563 1.00 33.82 68 VAL C CA 1
ATOM 3258 C C . VAL C 1 68 ? 47.578 14.727 -12.806 1.00 36.27 68 VAL C C 1
ATOM 3259 O O . VAL C 1 68 ? 47.657 14.803 -11.579 1.00 36.68 68 VAL C O 1
ATOM 3263 N N . PHE C 1 69 ? 46.946 15.629 -13.544 1.00 39.01 69 PHE C N 1
ATOM 3264 C CA . PHE C 1 69 ? 46.317 16.800 -12.952 1.00 40.76 69 PHE C CA 1
ATOM 3265 C C . PHE C 1 69 ? 44.795 16.704 -12.902 1.00 42.27 69 PHE C C 1
ATOM 3266 O O . PHE C 1 69 ? 44.164 16.406 -13.909 1.00 43.55 69 PHE C O 1
ATOM 3274 N N . ASP C 1 70 ? 44.214 16.960 -11.731 1.00 44.13 70 ASP C N 1
ATOM 3275 C CA . ASP C 1 70 ? 42.760 16.958 -11.555 1.00 44.84 70 ASP C CA 1
ATOM 3276 C C . ASP C 1 70 ? 42.313 18.414 -11.631 1.00 46.90 70 ASP C C 1
ATOM 3277 O O . ASP C 1 70 ? 42.487 19.177 -10.674 1.00 46.40 70 ASP C O 1
ATOM 3290 N N . GLY C 1 72 ? 39.625 19.646 -11.285 1.00 50.09 72 GLY C N 1
ATOM 3291 C CA . GLY C 1 72 ? 38.448 19.884 -10.477 1.00 51.01 72 GLY C CA 1
ATOM 3292 C C . GLY C 1 72 ? 37.144 19.596 -11.211 1.00 52.11 72 GLY C C 1
ATOM 3293 O O . GLY C 1 72 ? 36.390 18.700 -10.835 1.00 52.17 72 GLY C O 1
ATOM 3294 N N . LYS C 1 73 ? 36.869 20.350 -12.265 1.00 51.40 73 LYS C N 1
ATOM 3295 C CA . LYS C 1 73 ? 35.645 20.165 -13.015 1.00 51.94 73 LYS C CA 1
ATOM 3296 C C . LYS C 1 73 ? 35.921 19.828 -14.479 1.00 51.39 73 LYS C C 1
ATOM 3297 O O . LYS C 1 73 ? 36.993 20.139 -14.996 1.00 52.25 73 LYS C O 1
ATOM 3303 N N . GLU C 1 74 ? 34.953 19.197 -15.144 1.00 49.86 74 GLU C N 1
ATOM 3304 C CA . GLU C 1 74 ? 35.095 18.797 -16.546 1.00 47.06 74 GLU C CA 1
ATOM 3305 C C . GLU C 1 74 ? 35.307 20.004 -17.450 1.00 44.63 74 GLU C C 1
ATOM 3306 O O . GLU C 1 74 ? 34.916 21.116 -17.118 1.00 43.81 74 GLU C O 1
ATOM 3312 N N . TYR C 1 75 ? 35.921 19.769 -18.599 1.00 42.91 75 TYR C N 1
ATOM 3313 C CA . TYR C 1 75 ? 36.216 20.831 -19.543 1.00 43.12 75 TYR C CA 1
ATOM 3314 C C . TYR C 1 75 ? 36.293 20.236 -20.924 1.00 43.29 75 TYR C C 1
ATOM 3315 O O . TYR C 1 75 ? 36.112 19.038 -21.108 1.00 42.14 75 TYR C O 1
ATOM 3324 N N . THR C 1 76 ? 36.592 21.080 -21.897 1.00 44.12 76 THR C N 1
ATOM 3325 C CA . THR C 1 76 ? 36.731 20.606 -23.259 1.00 46.47 76 THR C CA 1
ATOM 3326 C C . THR C 1 76 ? 38.057 21.116 -23.820 1.00 48.35 76 THR C C 1
ATOM 3327 O O . THR C 1 76 ? 38.091 22.015 -24.658 1.00 49.75 76 THR C O 1
ATOM 3331 N N . LEU C 1 77 ? 39.150 20.524 -23.346 1.00 48.99 77 LEU C N 1
ATOM 3332 C CA . LEU C 1 77 ? 40.505 20.891 -23.761 1.00 49.17 77 LEU C CA 1
ATOM 3333 C C . LEU C 1 77 ? 40.699 21.071 -25.279 1.00 49.34 77 LEU C C 1
ATOM 3334 O O . LEU C 1 77 ? 40.287 20.218 -26.067 1.00 49.54 77 LEU C O 1
ATOM 3339 N N . PHE C 1 78 ? 41.333 22.178 -25.671 1.00 49.08 78 PHE C N 1
ATOM 3340 C CA . PHE C 1 78 ? 41.629 22.475 -27.079 1.00 50.22 78 PHE C CA 1
ATOM 3341 C C . PHE C 1 78 ? 43.147 22.543 -27.261 1.00 50.06 78 PHE C C 1
ATOM 3342 O O . PHE C 1 78 ? 43.707 21.981 -28.207 1.00 49.34 78 PHE C O 1
ATOM 3350 N N . ARG C 1 79 ? 43.801 23.235 -26.331 1.00 50.30 79 ARG C N 1
ATOM 3351 C CA . ARG C 1 79 ? 45.257 23.399 -26.334 1.00 50.36 79 ARG C CA 1
ATOM 3352 C C . ARG C 1 79 ? 45.830 22.996 -24.990 1.00 49.00 79 ARG C C 1
ATOM 3353 O O . ARG C 1 79 ? 45.150 23.092 -23.967 1.00 48.32 79 ARG C O 1
ATOM 3361 N N . PHE C 1 80 ? 47.085 22.553 -25.007 1.00 47.93 80 PHE C N 1
ATOM 3362 C CA . PHE C 1 80 ? 47.798 22.153 -23.795 1.00 46.76 80 PHE C CA 1
ATOM 3363 C C . PHE C 1 80 ? 49.273 22.351 -24.018 1.00 46.95 80 PHE C C 1
ATOM 3364 O O . PHE C 1 80 ? 49.798 21.987 -25.066 1.00 48.13 80 PHE C O 1
ATOM 3372 N N . GLY C 1 81 ? 49.952 22.922 -23.035 1.00 46.33 81 GLY C N 1
ATOM 3373 C CA . GLY C 1 81 ? 51.375 23.137 -23.196 1.00 45.68 81 GLY C CA 1
ATOM 3374 C C . GLY C 1 81 ? 52.090 23.347 -21.887 1.00 44.99 81 GLY C C 1
ATOM 3375 O O . GLY C 1 81 ? 51.468 23.506 -20.838 1.00 43.46 81 GLY C O 1
ATOM 3376 N N . PHE C 1 82 ? 53.412 23.335 -21.952 1.00 44.60 82 PHE C N 1
ATOM 3377 C CA . PHE C 1 82 ? 54.215 23.549 -20.769 1.00 45.23 82 PHE C CA 1
ATOM 3378 C C . PHE C 1 82 ? 55.231 24.656 -21.035 1.00 45.58 82 PHE C C 1
ATOM 3379 O O . PHE C 1 82 ? 55.323 25.174 -22.156 1.00 45.62 82 PHE C O 1
ATOM 3387 N N . ALA C 1 83 ? 55.966 25.025 -19.986 1.00 46.10 83 ALA C N 1
ATOM 3388 C CA . ALA C 1 83 ? 57.010 26.047 -20.054 1.00 46.43 83 ALA C CA 1
ATOM 3389 C C . ALA C 1 83 ? 58.183 25.647 -19.150 1.00 46.09 83 ALA C C 1
ATOM 3390 O O . ALA C 1 83 ? 57.991 25.289 -17.990 1.00 45.44 83 ALA C O 1
ATOM 3392 N N . ASN C 1 84 ? 59.388 25.696 -19.712 1.00 45.47 84 ASN C N 1
ATOM 3393 C CA . ASN C 1 84 ? 60.607 25.370 -18.993 1.00 45.41 84 ASN C CA 1
ATOM 3394 C C . ASN C 1 84 ? 60.862 26.385 -17.898 1.00 47.52 84 ASN C C 1
ATOM 3395 O O . ASN C 1 84 ? 60.338 27.501 -17.938 1.00 47.89 84 ASN C O 1
ATOM 3400 N N . PRO C 1 85 ? 61.671 26.008 -16.893 1.00 48.96 85 PRO C N 1
ATOM 3401 C CA . PRO C 1 85 ? 61.981 26.912 -15.784 1.00 49.63 85 PRO C CA 1
ATOM 3402 C C . PRO C 1 85 ? 62.712 28.142 -16.296 1.00 48.73 85 PRO C C 1
ATOM 3403 O O . PRO C 1 85 ? 63.384 28.087 -17.328 1.00 48.62 85 PRO C O 1
ATOM 3407 N N . VAL C 1 86 ? 62.561 29.240 -15.557 1.00 48.68 86 VAL C N 1
ATOM 3408 C CA . VAL C 1 86 ? 63.164 30.545 -15.852 1.00 47.87 86 VAL C CA 1
ATOM 3409 C C . VAL C 1 86 ? 63.486 31.236 -14.518 1.00 48.29 86 VAL C C 1
ATOM 3410 O O . VAL C 1 86 ? 62.784 31.015 -13.527 1.00 49.58 86 VAL C O 1
ATOM 3414 N N . ALA C 1 87 ? 64.520 32.078 -14.501 1.00 46.92 87 ALA C N 1
ATOM 3415 C CA . ALA C 1 87 ? 64.929 32.812 -13.292 1.00 46.62 87 ALA C CA 1
ATOM 3416 C C . ALA C 1 87 ? 63.722 33.340 -12.528 1.00 46.50 87 ALA C C 1
ATOM 3417 O O . ALA C 1 87 ? 62.826 33.927 -13.127 1.00 46.94 87 ALA C O 1
ATOM 3419 N N . PRO C 1 88 ? 63.719 33.234 -11.185 1.00 45.84 88 PRO C N 1
ATOM 3420 C CA . PRO C 1 88 ? 64.698 32.670 -10.250 1.00 45.57 88 PRO C CA 1
ATOM 3421 C C . PRO C 1 88 ? 64.693 31.158 -10.009 1.00 45.97 88 PRO C C 1
ATOM 3422 O O . PRO C 1 88 ? 65.161 30.688 -8.967 1.00 45.45 88 PRO C O 1
ATOM 3426 N N . ALA C 1 89 ? 64.158 30.391 -10.944 1.00 47.20 89 ALA C N 1
ATOM 3427 C CA . ALA C 1 89 ? 64.111 28.945 -10.772 1.00 47.16 89 ALA C CA 1
ATOM 3428 C C . ALA C 1 89 ? 65.505 28.431 -10.480 1.00 46.40 89 ALA C C 1
ATOM 3429 O O . ALA C 1 89 ? 66.485 28.953 -11.010 1.00 47.07 89 ALA C O 1
ATOM 3431 N N . ALA C 1 90 ? 65.596 27.392 -9.660 1.00 45.05 90 ALA C N 1
ATOM 3432 C CA . ALA C 1 90 ? 66.894 26.823 -9.296 1.00 44.31 90 ALA C CA 1
ATOM 3433 C C . ALA C 1 90 ? 67.608 26.065 -10.421 1.00 43.80 90 ALA C C 1
ATOM 3434 O O . ALA C 1 90 ? 68.803 25.791 -10.309 1.00 43.25 90 ALA C O 1
ATOM 3436 N N . HIS C 1 91 ? 66.883 25.739 -11.494 1.00 43.57 91 HIS C N 1
ATOM 3437 C CA . HIS C 1 91 ? 67.453 24.987 -12.612 1.00 42.47 91 HIS C CA 1
ATOM 3438 C C . HIS C 1 91 ? 66.879 25.305 -13.989 1.00 41.83 91 HIS C C 1
ATOM 3439 O O . HIS C 1 91 ? 65.998 24.598 -14.463 1.00 42.20 91 HIS C O 1
ATOM 3446 N N . VAL C 1 92 ? 67.372 26.343 -14.646 1.00 41.32 92 VAL C N 1
ATOM 3447 C CA . VAL C 1 92 ? 66.847 26.660 -15.969 1.00 40.62 92 VAL C CA 1
ATOM 3448 C C . VAL C 1 92 ? 67.573 25.868 -17.045 1.00 40.85 92 VAL C C 1
ATOM 3449 O O . VAL C 1 92 ? 67.129 25.829 -18.198 1.00 41.35 92 VAL C O 1
ATOM 3453 N N . TRP C 1 93 ? 68.699 25.258 -16.658 1.00 40.72 93 TRP C N 1
ATOM 3454 C CA . TRP C 1 93 ? 69.530 24.442 -17.562 1.00 39.55 93 TRP C CA 1
ATOM 3455 C C . TRP C 1 93 ? 69.037 22.996 -17.564 1.00 39.65 93 TRP C C 1
ATOM 3456 O O . TRP C 1 93 ? 69.512 22.173 -18.345 1.00 38.93 93 TRP C O 1
ATOM 3467 N N . ALA C 1 94 ? 68.078 22.715 -16.685 1.00 39.35 94 ALA C N 1
ATOM 3468 C CA . ALA C 1 94 ? 67.512 21.390 -16.543 1.00 39.63 94 ALA C CA 1
ATOM 3469 C C . ALA C 1 94 ? 66.274 21.210 -17.405 1.00 40.49 94 ALA C C 1
ATOM 3470 O O . ALA C 1 94 ? 65.759 20.102 -17.534 1.00 40.23 94 ALA C O 1
ATOM 3472 N N . GLY C 1 95 ? 65.783 22.297 -17.989 1.00 39.98 95 GLY C N 1
ATOM 3473 C CA . GLY C 1 95 ? 64.615 22.181 -18.846 1.00 40.22 95 GLY C CA 1
ATOM 3474 C C . GLY C 1 95 ? 65.092 21.503 -20.113 1.00 40.55 95 GLY C C 1
ATOM 3475 O O . GLY C 1 95 ? 65.429 22.170 -21.086 1.00 41.87 95 GLY C O 1
ATOM 3476 N N . THR C 1 96 ? 65.123 20.172 -20.101 1.00 39.40 96 THR C N 1
ATOM 3477 C CA . THR C 1 96 ? 65.612 19.393 -21.240 1.00 35.75 96 THR C CA 1
ATOM 3478 C C . THR C 1 96 ? 64.569 18.524 -21.949 1.00 34.91 96 THR C C 1
ATOM 3479 O O . THR C 1 96 ? 64.917 17.681 -22.785 1.00 34.40 96 THR C O 1
ATOM 3483 N N . SER C 1 97 ? 63.298 18.731 -21.606 1.00 33.12 97 SER C N 1
ATOM 3484 C CA . SER C 1 97 ? 62.202 17.988 -22.215 1.00 33.16 97 SER C CA 1
ATOM 3485 C C . SER C 1 97 ? 62.348 18.024 -23.728 1.00 35.09 97 SER C C 1
ATOM 3486 O O . SER C 1 97 ? 62.485 19.096 -24.315 1.00 35.87 97 SER C O 1
ATOM 3489 N N . LYS C 1 98 ? 62.319 16.855 -24.355 1.00 36.68 98 LYS C N 1
ATOM 3490 C CA . LYS C 1 98 ? 62.463 16.789 -25.800 1.00 38.96 98 LYS C CA 1
ATOM 3491 C C . LYS C 1 98 ? 61.294 16.100 -26.514 1.00 40.40 98 LYS C C 1
ATOM 3492 O O . LYS C 1 98 ? 60.868 16.554 -27.578 1.00 42.21 98 LYS C O 1
ATOM 3498 N N . ALA C 1 99 ? 60.774 15.016 -25.939 1.00 39.76 99 ALA C N 1
ATOM 3499 C CA . ALA C 1 99 ? 59.658 14.282 -26.543 1.00 37.46 99 ALA C CA 1
ATOM 3500 C C . ALA C 1 99 ? 58.726 13.677 -25.508 1.00 36.77 99 ALA C C 1
ATOM 3501 O O . ALA C 1 99 ? 59.139 13.341 -24.404 1.00 38.05 99 ALA C O 1
ATOM 3503 N N . GLY C 1 100 ? 57.463 13.532 -25.880 1.00 36.19 100 GLY C N 1
ATOM 3504 C CA . GLY C 1 100 ? 56.487 12.955 -24.977 1.00 34.37 100 GLY C CA 1
ATOM 3505 C C . GLY C 1 100 ? 55.106 13.178 -25.559 1.00 32.78 100 GLY C C 1
ATOM 3506 O O . GLY C 1 100 ? 54.981 13.729 -26.645 1.00 33.42 100 GLY C O 1
ATOM 3507 N N . TYR C 1 101 ? 54.075 12.745 -24.853 1.00 30.11 101 TYR C N 1
ATOM 3508 C CA . TYR C 1 101 ? 52.729 12.929 -25.326 1.00 28.17 101 TYR C CA 1
ATOM 3509 C C . TYR C 1 101 ? 51.900 13.348 -24.146 1.00 29.82 101 TYR C C 1
ATOM 3510 O O . TYR C 1 101 ? 52.442 13.633 -23.076 1.00 29.11 101 TYR C O 1
ATOM 3519 N N . VAL C 1 102 ? 50.585 13.385 -24.348 1.00 31.47 102 VAL C N 1
ATOM 3520 C CA . VAL C 1 102 ? 49.637 13.778 -23.305 1.00 33.77 102 VAL C CA 1
ATOM 3521 C C . VAL C 1 102 ? 48.321 13.049 -23.510 1.00 34.16 102 VAL C C 1
ATOM 3522 O O . VAL C 1 102 ? 47.898 12.839 -24.635 1.00 35.54 102 VAL C O 1
ATOM 3526 N N . GLU C 1 103 ? 47.666 12.700 -22.416 1.00 34.54 103 GLU C N 1
ATOM 3527 C CA . GLU C 1 103 ? 46.415 11.980 -22.490 1.00 36.09 103 GLU C CA 1
ATOM 3528 C C . GLU C 1 103 ? 45.387 12.644 -21.584 1.00 37.96 103 GLU C C 1
ATOM 3529 O O . GLU C 1 103 ? 45.757 13.385 -20.673 1.00 40.45 103 GLU C O 1
ATOM 3535 N N . ALA C 1 104 ? 44.102 12.368 -21.819 1.00 37.95 104 ALA C N 1
ATOM 3536 C CA . ALA C 1 104 ? 43.031 12.954 -21.011 1.00 36.14 104 ALA C CA 1
ATOM 3537 C C . ALA C 1 104 ? 42.033 11.893 -20.611 1.00 36.24 104 ALA C C 1
ATOM 3538 O O . ALA C 1 104 ? 41.933 10.853 -21.251 1.00 36.91 104 ALA C O 1
ATOM 3540 N N . SER C 1 105 ? 41.316 12.169 -19.532 1.00 36.24 105 SER C N 1
ATOM 3541 C CA . SER C 1 105 ? 40.308 11.275 -19.008 1.00 37.85 105 SER C CA 1
ATOM 3542 C C . SER C 1 105 ? 39.250 12.149 -18.389 1.00 39.79 105 SER C C 1
ATOM 3543 O O . SER C 1 105 ? 39.457 13.340 -18.190 1.00 40.18 105 SER C O 1
ATOM 3546 N N . ILE C 1 106 ? 38.121 11.544 -18.063 1.00 41.67 106 ILE C N 1
ATOM 3547 C CA . ILE C 1 106 ? 37.021 12.272 -17.474 1.00 43.63 106 ILE C CA 1
ATOM 3548 C C . ILE C 1 106 ? 36.618 11.539 -16.190 1.00 46.29 106 ILE C C 1
ATOM 3549 O O . ILE C 1 106 ? 35.871 12.074 -15.364 1.00 47.47 106 ILE C O 1
ATOM 3554 N N . ASP C 1 107 ? 37.147 10.325 -16.006 1.00 47.52 107 ASP C N 1
ATOM 3555 C CA . ASP C 1 107 ? 36.830 9.509 -14.817 1.00 48.62 107 ASP C CA 1
ATOM 3556 C C . ASP C 1 107 ? 38.085 9.014 -14.121 1.00 46.60 107 ASP C C 1
ATOM 3557 O O . ASP C 1 107 ? 38.020 8.184 -13.211 1.00 45.81 107 ASP C O 1
ATOM 3562 N N . ASN C 1 108 ? 39.223 9.531 -14.571 1.00 45.01 108 ASN C N 1
ATOM 3563 C CA . ASN C 1 108 ? 40.519 9.174 -14.013 1.00 44.54 108 ASN C CA 1
ATOM 3564 C C . ASN C 1 108 ? 40.797 7.675 -14.056 1.00 44.18 108 ASN C C 1
ATOM 3565 O O . ASN C 1 108 ? 41.634 7.164 -13.308 1.00 43.00 108 ASN C O 1
ATOM 3570 N N . GLU C 1 109 ? 40.077 6.968 -14.919 1.00 44.21 109 GLU C N 1
ATOM 3571 C CA . GLU C 1 109 ? 40.291 5.538 -15.068 1.00 44.08 109 GLU C CA 1
ATOM 3572 C C . GLU C 1 109 ? 40.485 5.169 -16.541 1.00 42.75 109 GLU C C 1
ATOM 3573 O O . GLU C 1 109 ? 41.225 4.239 -16.871 1.00 40.79 109 GLU C O 1
ATOM 3579 N N . ASN C 1 110 ? 39.824 5.907 -17.426 1.00 41.36 110 ASN C N 1
ATOM 3580 C CA . ASN C 1 110 ? 39.955 5.648 -18.846 1.00 40.62 110 ASN C CA 1
ATOM 3581 C C . ASN C 1 110 ? 40.663 6.789 -19.525 1.00 38.60 110 ASN C C 1
ATOM 3582 O O . ASN C 1 110 ? 40.233 7.931 -19.430 1.00 39.26 110 ASN C O 1
ATOM 3587 N N . TRP C 1 111 ? 41.747 6.488 -20.223 1.00 35.64 111 TRP C N 1
ATOM 3588 C CA . TRP C 1 111 ? 42.494 7.543 -20.884 1.00 34.57 111 TRP C CA 1
ATOM 3589 C C . TRP C 1 111 ? 42.506 7.421 -22.395 1.00 34.23 111 TRP C C 1
ATOM 3590 O O . TRP C 1 111 ? 42.198 6.371 -22.946 1.00 32.93 111 TRP C O 1
ATOM 3601 N N . VAL C 1 112 ? 42.849 8.512 -23.064 1.00 35.07 112 VAL C N 1
ATOM 3602 C CA . VAL C 1 112 ? 42.926 8.509 -24.517 1.00 37.60 112 VAL C CA 1
ATOM 3603 C C . VAL C 1 112 ? 44.081 9.403 -24.954 1.00 40.49 112 VAL C C 1
ATOM 3604 O O . VAL C 1 112 ? 44.188 10.546 -24.513 1.00 41.29 112 VAL C O 1
ATOM 3608 N N . LYS C 1 113 ? 44.952 8.887 -25.816 1.00 41.50 113 LYS C N 1
ATOM 3609 C CA . LYS C 1 113 ? 46.100 9.674 -26.256 1.00 42.86 113 LYS C CA 1
ATOM 3610 C C . LYS C 1 113 ? 45.665 10.922 -27.032 1.00 43.72 113 LYS C C 1
ATOM 3611 O O . LYS C 1 113 ? 45.377 10.851 -28.220 1.00 44.13 113 LYS C O 1
ATOM 3617 N N . LEU C 1 114 ? 45.614 12.063 -26.345 1.00 44.83 114 LEU C N 1
ATOM 3618 C CA . LEU C 1 114 ? 45.229 13.327 -26.963 1.00 45.02 114 LEU C CA 1
ATOM 3619 C C . LEU C 1 114 ? 46.196 13.839 -28.006 1.00 46.24 114 LEU C C 1
ATOM 3620 O O . LEU C 1 114 ? 45.768 14.373 -29.021 1.00 48.59 114 LEU C O 1
ATOM 3625 N N . LYS C 1 115 ? 47.495 13.699 -27.768 1.00 46.67 115 LYS C N 1
ATOM 3626 C CA . LYS C 1 115 ? 48.467 14.198 -28.736 1.00 47.18 115 LYS C CA 1
ATOM 3627 C C . LYS C 1 115 ? 49.920 13.863 -28.362 1.00 46.15 115 LYS C C 1
ATOM 3628 O O . LYS C 1 115 ? 50.214 13.425 -27.244 1.00 45.20 115 LYS C O 1
ATOM 3634 N N . ASP C 1 116 ? 50.809 14.049 -29.333 1.00 45.28 116 ASP C N 1
ATOM 3635 C CA . ASP C 1 116 ? 52.237 13.833 -29.162 1.00 45.40 116 ASP C CA 1
ATOM 3636 C C . ASP C 1 116 ? 52.878 15.226 -29.296 1.00 46.76 116 ASP C C 1
ATOM 3637 O O . ASP C 1 116 ? 52.307 16.129 -29.930 1.00 49.08 116 ASP C O 1
ATOM 3642 N N . TRP C 1 117 ? 54.055 15.407 -28.698 1.00 45.85 117 TRP C N 1
ATOM 3643 C CA . TRP C 1 117 ? 54.742 16.698 -28.718 1.00 43.20 117 TRP C CA 1
ATOM 3644 C C . TRP C 1 117 ? 56.248 16.534 -28.690 1.00 41.73 117 TRP C C 1
ATOM 3645 O O . TRP C 1 117 ? 56.743 15.476 -28.339 1.00 42.74 117 TRP C O 1
ATOM 3656 N N . THR C 1 118 ? 56.967 17.583 -29.075 1.00 41.34 118 THR C N 1
ATOM 3657 C CA . THR C 1 118 ? 58.431 17.586 -29.057 1.00 40.69 118 THR C CA 1
ATOM 3658 C C . THR C 1 118 ? 58.909 19.023 -28.801 1.00 42.13 118 THR C C 1
ATOM 3659 O O . THR C 1 118 ? 58.236 19.982 -29.183 1.00 42.95 118 THR C O 1
ATOM 3663 N N . SER C 1 119 ? 60.058 19.168 -28.141 1.00 42.09 119 SER C N 1
ATOM 3664 C CA . SER C 1 119 ? 60.641 20.480 -27.848 1.00 40.56 119 SER C CA 1
ATOM 3665 C C . SER C 1 119 ? 61.877 20.606 -28.736 1.00 40.66 119 SER C C 1
ATOM 3666 O O . SER C 1 119 ? 62.596 19.629 -28.951 1.00 40.58 119 SER C O 1
ATOM 3669 N N . PRO C 1 120 ? 62.128 21.809 -29.275 1.00 40.75 120 PRO C N 1
ATOM 3670 C CA . PRO C 1 120 ? 63.263 22.114 -30.160 1.00 41.52 120 PRO C CA 1
ATOM 3671 C C . PRO C 1 120 ? 64.655 22.148 -29.528 1.00 42.12 120 PRO C C 1
ATOM 3672 O O . PRO C 1 120 ? 65.636 21.728 -30.149 1.00 43.38 120 PRO C O 1
ATOM 3676 N N . LYS C 1 121 ? 64.736 22.649 -28.299 1.00 42.57 121 LYS C N 1
ATOM 3677 C CA . LYS C 1 121 ? 66.004 22.768 -27.598 1.00 42.20 121 LYS C CA 1
ATOM 3678 C C . LYS C 1 121 ? 65.820 22.788 -26.087 1.00 41.48 121 LYS C C 1
ATOM 3679 O O . LYS C 1 121 ? 64.708 22.918 -25.566 1.00 41.15 121 LYS C O 1
ATOM 3685 N N . ILE C 1 122 ? 66.939 22.679 -25.390 1.00 39.71 122 ILE C N 1
ATOM 3686 C CA . ILE C 1 122 ? 66.937 22.712 -23.942 1.00 38.29 122 ILE C CA 1
ATOM 3687 C C . ILE C 1 122 ? 66.589 24.135 -23.559 1.00 37.87 122 ILE C C 1
ATOM 3688 O O . ILE C 1 122 ? 67.113 25.075 -24.145 1.00 38.99 122 ILE C O 1
ATOM 3693 N N . GLY C 1 123 ? 65.712 24.298 -22.577 1.00 38.86 123 GLY C N 1
ATOM 3694 C CA . GLY C 1 123 ? 65.333 25.633 -22.152 1.00 38.75 123 GLY C CA 1
ATOM 3695 C C . GLY C 1 123 ? 64.416 26.326 -23.143 1.00 39.21 123 GLY C C 1
ATOM 3696 O O . GLY C 1 123 ? 64.528 27.525 -23.371 1.00 38.64 123 GLY C O 1
ATOM 3697 N N . GLU C 1 124 ? 63.513 25.560 -23.744 1.00 41.60 124 GLU C N 1
ATOM 3698 C CA . GLU C 1 124 ? 62.555 26.107 -24.699 1.00 43.65 124 GLU C CA 1
ATOM 3699 C C . GLU C 1 124 ? 61.500 26.853 -23.891 1.00 44.18 124 GLU C C 1
ATOM 3700 O O . GLU C 1 124 ? 60.823 26.268 -23.047 1.00 43.25 124 GLU C O 1
ATOM 3706 N N . PRO C 1 125 ? 61.346 28.161 -24.149 1.00 45.65 125 PRO C N 1
ATOM 3707 C CA . PRO C 1 125 ? 60.376 29.000 -23.436 1.00 46.41 125 PRO C CA 1
ATOM 3708 C C . PRO C 1 125 ? 59.028 28.306 -23.205 1.00 47.18 125 PRO C C 1
ATOM 3709 O O . PRO C 1 125 ? 58.629 28.069 -22.060 1.00 46.23 125 PRO C O 1
ATOM 3713 N N . ASN C 1 126 ? 58.334 27.989 -24.295 1.00 48.09 126 ASN C N 1
ATOM 3714 C CA . ASN C 1 126 ? 57.049 27.300 -24.220 1.00 49.35 126 ASN C CA 1
ATOM 3715 C C . ASN C 1 126 ? 56.875 26.277 -25.338 1.00 50.15 126 ASN C C 1
ATOM 3716 O O . ASN C 1 126 ? 57.450 26.409 -26.422 1.00 50.39 126 ASN C O 1
ATOM 3721 N N . VAL C 1 127 ? 56.088 25.245 -25.049 1.00 50.55 127 VAL C N 1
ATOM 3722 C CA . VAL C 1 127 ? 55.791 24.187 -26.008 1.00 51.41 127 VAL C CA 1
ATOM 3723 C C . VAL C 1 127 ? 54.319 23.847 -25.843 1.00 52.63 127 VAL C C 1
ATOM 3724 O O . VAL C 1 127 ? 53.924 23.166 -24.892 1.00 52.28 127 VAL C O 1
ATOM 3728 N N . ASN C 1 128 ? 53.505 24.353 -26.763 1.00 54.15 128 ASN C N 1
ATOM 3729 C CA . ASN C 1 128 ? 52.077 24.094 -26.725 1.00 54.70 128 ASN C CA 1
ATOM 3730 C C . ASN C 1 128 ? 51.691 23.232 -27.923 1.00 56.02 128 ASN C C 1
ATOM 3731 O O . ASN C 1 128 ? 52.408 23.182 -28.927 1.00 55.13 128 ASN C O 1
ATOM 3744 N N . ASP C 1 130 ? 48.039 21.617 -30.190 1.00 60.40 130 ASP C N 1
ATOM 3745 C CA . ASP C 1 130 ? 46.608 21.640 -30.420 1.00 60.06 130 ASP C CA 1
ATOM 3746 C C . ASP C 1 130 ? 46.096 20.218 -30.205 1.00 59.83 130 ASP C C 1
ATOM 3747 O O . ASP C 1 130 ? 46.665 19.247 -30.721 1.00 58.14 130 ASP C O 1
ATOM 3752 N N . VAL C 1 131 ? 45.031 20.108 -29.419 1.00 59.21 131 VAL C N 1
ATOM 3753 C CA . VAL C 1 131 ? 44.433 18.822 -29.092 1.00 59.56 131 VAL C CA 1
ATOM 3754 C C . VAL C 1 131 ? 42.980 18.681 -29.560 1.00 59.20 131 VAL C C 1
ATOM 3755 O O . VAL C 1 131 ? 42.162 19.590 -29.376 1.00 60.43 131 VAL C O 1
ATOM 3759 N N . PRO C 1 132 ? 42.648 17.538 -30.185 1.00 57.66 132 PRO C N 1
ATOM 3760 C CA . PRO C 1 132 ? 41.298 17.261 -30.677 1.00 55.36 132 PRO C CA 1
ATOM 3761 C C . PRO C 1 132 ? 40.238 17.420 -29.590 1.00 53.43 132 PRO C C 1
ATOM 3762 O O . PRO C 1 132 ? 40.208 16.660 -28.621 1.00 51.91 132 PRO C O 1
ATOM 3766 N N . ALA C 1 133 ? 39.377 18.420 -29.772 1.00 52.29 133 ALA C N 1
ATOM 3767 C CA . ALA C 1 133 ? 38.306 18.722 -28.828 1.00 51.39 133 ALA C CA 1
ATOM 3768 C C . ALA C 1 133 ? 37.864 17.479 -28.082 1.00 50.46 133 ALA C C 1
ATOM 3769 O O . ALA C 1 133 ? 37.224 16.603 -28.655 1.00 50.75 133 ALA C O 1
ATOM 3771 N N . THR C 1 134 ? 38.219 17.396 -26.808 1.00 48.87 134 THR C N 1
ATOM 3772 C CA . THR C 1 134 ? 37.817 16.253 -26.012 1.00 48.66 134 THR C CA 1
ATOM 3773 C C . THR C 1 134 ? 37.348 16.658 -24.632 1.00 48.46 134 THR C C 1
ATOM 3774 O O . THR C 1 134 ? 37.821 17.646 -24.071 1.00 48.42 134 THR C O 1
ATOM 3778 N N . GLN C 1 135 ? 36.421 15.881 -24.082 1.00 48.49 135 GLN C N 1
ATOM 3779 C CA . GLN C 1 135 ? 35.878 16.156 -22.756 1.00 50.25 135 GLN C CA 1
ATOM 3780 C C . GLN C 1 135 ? 36.727 15.504 -21.651 1.00 49.74 135 GLN C C 1
ATOM 3781 O O . GLN C 1 135 ? 36.783 14.278 -21.517 1.00 48.42 135 GLN C O 1
ATOM 3787 N N . ALA C 1 136 ? 37.390 16.349 -20.863 1.00 49.45 136 ALA C N 1
ATOM 3788 C CA . ALA C 1 136 ? 38.243 15.880 -19.785 1.00 49.26 136 ALA C CA 1
ATOM 3789 C C . ALA C 1 136 ? 38.044 16.593 -18.457 1.00 49.32 136 ALA C C 1
ATOM 3790 O O . ALA C 1 136 ? 37.468 17.678 -18.384 1.00 50.93 136 ALA C O 1
ATOM 3792 N N . ARG C 1 137 ? 38.524 15.952 -17.403 1.00 49.20 137 ARG C N 1
ATOM 3793 C CA . ARG C 1 137 ? 38.455 16.488 -16.056 1.00 48.08 137 ARG C CA 1
ATOM 3794 C C . ARG C 1 137 ? 39.851 16.256 -15.474 1.00 48.57 137 ARG C C 1
ATOM 3795 O O . ARG C 1 137 ? 40.272 16.935 -14.529 1.00 49.56 137 ARG C O 1
ATOM 3803 N N . TYR C 1 138 ? 40.560 15.292 -16.069 1.00 46.23 138 TYR C N 1
ATOM 3804 C CA . TYR C 1 138 ? 41.913 14.912 -15.666 1.00 43.97 138 TYR C CA 1
ATOM 3805 C C . TYR C 1 138 ? 42.847 14.922 -16.867 1.00 43.04 138 TYR C C 1
ATOM 3806 O O . TYR C 1 138 ? 42.441 14.523 -17.947 1.00 44.76 138 TYR C O 1
ATOM 3815 N N . ILE C 1 139 ? 44.085 15.387 -16.685 1.00 41.82 139 ILE C N 1
ATOM 3816 C CA . ILE C 1 139 ? 45.083 15.423 -17.769 1.00 39.68 139 ILE C CA 1
ATOM 3817 C C . ILE C 1 139 ? 46.280 14.566 -17.360 1.00 39.11 139 ILE C C 1
ATOM 3818 O O . ILE C 1 139 ? 46.544 14.393 -16.165 1.00 41.32 139 ILE C O 1
ATOM 3823 N N . ARG C 1 140 ? 47.007 14.038 -18.342 1.00 35.41 140 ARG C N 1
ATOM 3824 C CA . ARG C 1 140 ? 48.187 13.236 -18.043 1.00 31.46 140 ARG C CA 1
ATOM 3825 C C . ARG C 1 140 ? 49.368 13.590 -18.930 1.00 31.11 140 ARG C C 1
ATOM 3826 O O . ARG C 1 140 ? 49.465 13.157 -20.079 1.00 31.85 140 ARG C O 1
ATOM 3834 N N . PHE C 1 141 ? 50.274 14.388 -18.384 1.00 29.06 141 PHE C N 1
ATOM 3835 C CA . PHE C 1 141 ? 51.445 14.798 -19.129 1.00 27.17 141 PHE C CA 1
ATOM 3836 C C . PHE C 1 141 ? 52.433 13.632 -19.005 1.00 24.95 141 PHE C C 1
ATOM 3837 O O . PHE C 1 141 ? 52.465 12.980 -17.971 1.00 24.74 141 PHE C O 1
ATOM 3845 N N . VAL C 1 142 ? 53.201 13.341 -20.055 1.00 23.49 142 VAL C N 1
ATOM 3846 C CA . VAL C 1 142 ? 54.154 12.223 -20.018 1.00 21.64 142 VAL C CA 1
ATOM 3847 C C . VAL C 1 142 ? 55.432 12.534 -20.806 1.00 22.38 142 VAL C C 1
ATOM 3848 O O . VAL C 1 142 ? 55.371 12.743 -22.015 1.00 23.78 142 VAL C O 1
ATOM 3852 N N . ILE C 1 143 ? 56.584 12.563 -20.137 1.00 21.02 143 ILE C N 1
ATOM 3853 C CA . ILE C 1 143 ? 57.836 12.840 -20.837 1.00 21.25 143 ILE C CA 1
ATOM 3854 C C . ILE C 1 143 ? 58.493 11.528 -21.252 1.00 23.52 143 ILE C C 1
ATOM 3855 O O . ILE C 1 143 ? 58.793 10.681 -20.415 1.00 23.61 143 ILE C O 1
ATOM 3860 N N . THR C 1 144 ? 58.713 11.356 -22.553 1.00 27.01 144 THR C N 1
ATOM 3861 C CA . THR C 1 144 ? 59.287 10.108 -23.045 1.00 28.83 144 THR C CA 1
ATOM 3862 C C . THR C 1 144 ? 60.773 10.170 -23.272 1.00 31.62 144 THR C C 1
ATOM 3863 O O . THR C 1 144 ? 61.507 9.270 -22.867 1.00 32.51 144 THR C O 1
ATOM 3867 N N . ASP C 1 145 ? 61.202 11.218 -23.969 1.00 35.03 145 ASP C N 1
ATOM 3868 C CA . ASP C 1 145 ? 62.608 11.415 -24.267 1.00 37.33 145 ASP C CA 1
ATOM 3869 C C . ASP C 1 145 ? 63.039 12.785 -23.736 1.00 38.69 145 ASP C C 1
ATOM 3870 O O . ASP C 1 145 ? 62.217 13.696 -23.576 1.00 38.28 145 ASP C O 1
ATOM 3875 N N . THR C 1 146 ? 64.338 12.918 -23.469 1.00 39.43 146 THR C N 1
ATOM 3876 C CA . THR C 1 146 ? 64.912 14.134 -22.889 1.00 38.20 146 THR C CA 1
ATOM 3877 C C . THR C 1 146 ? 66.250 14.475 -23.526 1.00 36.13 146 THR C C 1
ATOM 3878 O O . THR C 1 146 ? 66.904 13.613 -24.101 1.00 35.38 146 THR C O 1
ATOM 3882 N N . TYR C 1 147 ? 66.649 15.739 -23.424 1.00 35.40 147 TYR C N 1
ATOM 3883 C CA . TYR C 1 147 ? 67.937 16.174 -23.954 1.00 35.82 147 TYR C CA 1
ATOM 3884 C C . TYR C 1 147 ? 69.008 15.877 -22.904 1.00 34.94 147 TYR C C 1
ATOM 3885 O O . TYR C 1 147 ? 68.830 16.179 -21.722 1.00 35.00 147 TYR C O 1
ATOM 3894 N N . PRO C 1 148 ? 70.139 15.293 -23.322 1.00 32.86 148 PRO C N 1
ATOM 3895 C CA . PRO C 1 148 ? 71.224 14.962 -22.397 1.00 31.36 148 PRO C CA 1
ATOM 3896 C C . PRO C 1 148 ? 71.733 16.223 -21.730 1.00 28.69 148 PRO C C 1
ATOM 3897 O O . PRO C 1 148 ? 71.462 17.315 -22.214 1.00 29.15 148 PRO C O 1
ATOM 3901 N N . THR C 1 149 ? 72.462 16.064 -20.627 1.00 26.44 149 THR C N 1
ATOM 3902 C CA . THR C 1 149 ? 73.019 17.185 -19.861 1.00 25.28 149 THR C CA 1
ATOM 3903 C C . THR C 1 149 ? 74.467 16.883 -19.469 1.00 24.48 149 THR C C 1
ATOM 3904 O O . THR C 1 149 ? 74.837 15.721 -19.379 1.00 26.26 149 THR C O 1
ATOM 3908 N N . TYR C 1 150 ? 75.277 17.916 -19.229 1.00 24.59 150 TYR C N 1
ATOM 3909 C CA . TYR C 1 150 ? 76.680 17.711 -18.839 1.00 24.85 150 TYR C CA 1
ATOM 3910 C C . TYR C 1 150 ? 76.745 16.860 -17.600 1.00 26.08 150 TYR C C 1
ATOM 3911 O O . TYR C 1 150 ? 77.802 16.359 -17.233 1.00 26.99 150 TYR C O 1
ATOM 3920 N N . ASP C 1 151 ? 75.616 16.719 -16.927 1.00 26.99 151 ASP C N 1
ATOM 3921 C CA . ASP C 1 151 ? 75.595 15.909 -15.730 1.00 27.97 151 ASP C CA 1
ATOM 3922 C C . ASP C 1 151 ? 74.572 14.796 -15.859 1.00 28.06 151 ASP C C 1
ATOM 3923 O O . ASP C 1 151 ? 73.883 14.468 -14.898 1.00 30.62 151 ASP C O 1
ATOM 3928 N N . GLY C 1 152 ? 74.483 14.213 -17.054 1.00 25.54 152 GLY C N 1
ATOM 3929 C CA . GLY C 1 152 ? 73.540 13.132 -17.283 1.00 23.18 152 GLY C CA 1
ATOM 3930 C C . GLY C 1 152 ? 72.082 13.563 -17.306 1.00 22.12 152 GLY C C 1
ATOM 3931 O O . GLY C 1 152 ? 71.785 14.756 -17.356 1.00 21.07 152 GLY C O 1
ATOM 3932 N N . LEU C 1 153 ? 71.179 12.582 -17.256 1.00 21.31 153 LEU C N 1
ATOM 3933 C CA . LEU C 1 153 ? 69.733 12.808 -17.291 1.00 22.26 153 LEU C CA 1
ATOM 3934 C C . LEU C 1 153 ? 69.138 13.589 -16.132 1.00 24.01 153 LEU C C 1
ATOM 3935 O O . LEU C 1 153 ? 68.802 13.037 -15.080 1.00 23.01 153 LEU C O 1
ATOM 3940 N N . ARG C 1 154 ? 68.982 14.885 -16.354 1.00 26.57 154 ARG C N 1
ATOM 3941 C CA . ARG C 1 154 ? 68.413 15.774 -15.357 1.00 28.29 154 ARG C CA 1
ATOM 3942 C C . ARG C 1 154 ? 67.318 16.542 -16.065 1.00 27.78 154 ARG C C 1
ATOM 3943 O O . ARG C 1 154 ? 67.442 16.857 -17.245 1.00 28.82 154 ARG C O 1
ATOM 3951 N N . VAL C 1 155 ? 66.241 16.834 -15.358 1.00 26.40 155 VAL C N 1
ATOM 3952 C CA . VAL C 1 155 ? 65.170 17.583 -15.976 1.00 27.33 155 VAL C CA 1
ATOM 3953 C C . VAL C 1 155 ? 64.412 18.413 -14.939 1.00 28.02 155 VAL C C 1
ATOM 3954 O O . VAL C 1 155 ? 64.305 18.024 -13.779 1.00 28.45 155 VAL C O 1
ATOM 3958 N N . SER C 1 156 ? 63.951 19.589 -15.351 1.00 27.95 156 SER C N 1
ATOM 3959 C CA . SER C 1 156 ? 63.183 20.475 -14.479 1.00 29.49 156 SER C CA 1
ATOM 3960 C C . SER C 1 156 ? 62.028 20.990 -15.318 1.00 31.54 156 SER C C 1
ATOM 3961 O O . SER C 1 156 ? 62.093 20.955 -16.549 1.00 33.65 156 SER C O 1
ATOM 3964 N N . LEU C 1 157 ? 60.971 21.463 -14.667 1.00 32.75 157 LEU C N 1
ATOM 3965 C CA . LEU C 1 157 ? 59.806 21.961 -15.401 1.00 34.97 157 LEU C CA 1
ATOM 3966 C C . LEU C 1 157 ? 59.235 23.234 -14.799 1.00 35.59 157 LEU C C 1
ATOM 3967 O O . LEU C 1 157 ? 58.898 23.277 -13.617 1.00 35.38 157 LEU C O 1
ATOM 3972 N N . GLY C 1 158 ? 59.122 24.262 -15.630 1.00 36.32 158 GLY C N 1
ATOM 3973 C CA . GLY C 1 158 ? 58.599 25.532 -15.177 1.00 38.90 158 GLY C CA 1
ATOM 3974 C C . GLY C 1 158 ? 57.128 25.448 -14.842 1.00 41.66 158 GLY C C 1
ATOM 3975 O O . GLY C 1 158 ? 56.727 25.616 -13.690 1.00 41.28 158 GLY C O 1
ATOM 3976 N N . GLU C 1 159 ? 56.304 25.196 -15.846 1.00 43.22 159 GLU C N 1
ATOM 3977 C CA . GLU C 1 159 ? 54.893 25.077 -15.579 1.00 45.83 159 GLU C CA 1
ATOM 3978 C C . GLU C 1 159 ? 54.132 24.521 -16.745 1.00 47.50 159 GLU C C 1
ATOM 3979 O O . GLU C 1 159 ? 54.630 24.508 -17.868 1.00 47.45 159 GLU C O 1
ATOM 3985 N N . VAL C 1 160 ? 52.918 24.062 -16.460 1.00 49.33 160 VAL C N 1
ATOM 3986 C CA . VAL C 1 160 ? 52.036 23.499 -17.470 1.00 52.02 160 VAL C CA 1
ATOM 3987 C C . VAL C 1 160 ? 50.717 24.273 -17.537 1.00 52.59 160 VAL C C 1
ATOM 3988 O O . VAL C 1 160 ? 50.016 24.410 -16.535 1.00 52.00 160 VAL C O 1
ATOM 3992 N N . TYR C 1 161 ? 50.389 24.766 -18.733 1.00 54.81 161 TYR C N 1
ATOM 3993 C CA . TYR C 1 161 ? 49.166 25.542 -18.984 1.00 56.42 161 TYR C CA 1
ATOM 3994 C C . TYR C 1 161 ? 48.090 24.704 -19.705 1.00 58.34 161 TYR C C 1
ATOM 3995 O O . TYR C 1 161 ? 48.411 23.717 -20.373 1.00 60.25 161 TYR C O 1
ATOM 4004 N N . ALA C 1 162 ? 46.822 25.105 -19.578 1.00 59.08 162 ALA C N 1
ATOM 4005 C CA . ALA C 1 162 ? 45.704 24.414 -20.245 1.00 59.17 162 ALA C CA 1
ATOM 4006 C C . ALA C 1 162 ? 44.772 25.391 -21.002 1.00 60.02 162 ALA C C 1
ATOM 4007 O O . ALA C 1 162 ? 44.757 26.594 -20.738 1.00 60.72 162 ALA C O 1
ATOM 4009 N N . TRP C 1 163 ? 43.989 24.868 -21.939 1.00 60.15 163 TRP C N 1
ATOM 4010 C CA . TRP C 1 163 ? 43.078 25.700 -22.718 1.00 59.66 163 TRP C CA 1
ATOM 4011 C C . TRP C 1 163 ? 41.817 24.940 -23.054 1.00 60.71 163 TRP C C 1
ATOM 4012 O O . TRP C 1 163 ? 41.864 23.749 -23.361 1.00 61.35 163 TRP C O 1
ATOM 4023 N N . GLY C 1 164 ? 40.684 25.624 -23.014 1.00 61.60 164 GLY C N 1
ATOM 4024 C CA . GLY C 1 164 ? 39.448 24.944 -23.342 1.00 62.93 164 GLY C CA 1
ATOM 4025 C C . GLY C 1 164 ? 38.215 25.442 -22.621 1.00 63.37 164 GLY C C 1
ATOM 4026 O O . GLY C 1 164 ? 38.275 25.918 -21.486 1.00 63.24 164 GLY C O 1
ATOM 4027 N N . LEU C 1 165 ? 37.082 25.311 -23.297 1.00 63.33 165 LEU C N 1
ATOM 4028 C CA . LEU C 1 165 ? 35.799 25.732 -22.764 1.00 63.74 165 LEU C CA 1
ATOM 4029 C C . LEU C 1 165 ? 35.422 24.991 -21.492 1.00 64.32 165 LEU C C 1
ATOM 4030 O O . LEU C 1 165 ? 36.049 23.992 -21.117 1.00 64.55 165 LEU C O 1
ATOM 4035 N N . GLU C 1 166 ? 34.383 25.496 -20.836 1.00 64.05 166 GLU C N 1
ATOM 4036 C CA . GLU C 1 166 ? 33.883 24.897 -19.612 1.00 65.43 166 GLU C CA 1
ATOM 4037 C C . GLU C 1 166 ? 32.481 24.376 -19.846 1.00 66.76 166 GLU C C 1
ATOM 4038 O O . GLU C 1 166 ? 31.760 24.891 -20.697 1.00 66.81 166 GLU C O 1
ATOM 4044 N N . HIS C 1 167 ? 32.095 23.359 -19.083 1.00 68.48 167 HIS C N 1
ATOM 4045 C CA . HIS C 1 167 ? 30.770 22.760 -19.219 1.00 71.00 167 HIS C CA 1
ATOM 4046 C C . HIS C 1 167 ? 29.647 23.546 -18.484 1.00 73.22 167 HIS C C 1
ATOM 4047 O O . HIS C 1 167 ? 29.912 24.556 -17.819 1.00 73.85 167 HIS C O 1
ATOM 4054 N N . HIS C 1 168 ? 28.400 23.083 -18.639 1.00 75.39 168 HIS C N 1
ATOM 4055 C CA . HIS C 1 168 ? 27.198 23.685 -18.031 1.00 76.32 168 HIS C CA 1
ATOM 4056 C C . HIS C 1 168 ? 27.404 23.862 -16.523 1.00 76.38 168 HIS C C 1
ATOM 4057 O O . HIS C 1 168 ? 28.303 23.248 -15.938 1.00 75.99 168 HIS C O 1
ATOM 4064 N N . HIS C 1 169 ? 26.575 24.702 -15.902 1.00 76.87 169 HIS C N 1
ATOM 4065 C CA . HIS C 1 169 ? 26.661 24.932 -14.457 1.00 77.82 169 HIS C CA 1
ATOM 4066 C C . HIS C 1 169 ? 25.770 23.954 -13.662 1.00 78.42 169 HIS C C 1
ATOM 4067 O O . HIS C 1 169 ? 26.264 22.958 -13.114 1.00 77.95 169 HIS C O 1
ATOM 4074 N N . HIS C 1 170 ? 24.467 24.239 -13.607 1.00 78.07 170 HIS C N 1
ATOM 4075 C CA . HIS C 1 170 ? 23.487 23.411 -12.882 1.00 78.34 170 HIS C CA 1
ATOM 4076 C C . HIS C 1 170 ? 24.065 22.797 -11.601 1.00 78.23 170 HIS C C 1
ATOM 4077 O O . HIS C 1 170 ? 23.460 22.862 -10.528 1.00 77.28 170 HIS C O 1
ATOM 4084 N N . TYR D 1 4 ? 98.482 52.173 25.579 1.00 59.21 4 TYR D N 1
ATOM 4085 C CA . TYR D 1 4 ? 97.936 50.784 25.569 1.00 59.89 4 TYR D CA 1
ATOM 4086 C C . TYR D 1 4 ? 99.131 49.825 25.554 1.00 61.26 4 TYR D C 1
ATOM 4087 O O . TYR D 1 4 ? 100.267 50.262 25.366 1.00 62.25 4 TYR D O 1
ATOM 4096 N N . THR D 1 5 ? 98.861 48.530 25.746 1.00 61.30 5 THR D N 1
ATOM 4097 C CA . THR D 1 5 ? 99.876 47.463 25.777 1.00 60.55 5 THR D CA 1
ATOM 4098 C C . THR D 1 5 ? 99.215 46.167 25.266 1.00 61.18 5 THR D C 1
ATOM 4099 O O . THR D 1 5 ? 98.004 45.995 25.415 1.00 62.08 5 THR D O 1
ATOM 4103 N N . VAL D 1 6 ? 100.001 45.265 24.674 1.00 62.26 6 VAL D N 1
ATOM 4104 C CA . VAL D 1 6 ? 99.480 43.992 24.139 1.00 62.28 6 VAL D CA 1
ATOM 4105 C C . VAL D 1 6 ? 99.158 42.962 25.236 1.00 62.92 6 VAL D C 1
ATOM 4106 O O . VAL D 1 6 ? 99.062 43.303 26.416 1.00 63.86 6 VAL D O 1
ATOM 4110 N N . LYS D 1 7 ? 98.989 41.703 24.829 1.00 62.30 7 LYS D N 1
ATOM 4111 C CA . LYS D 1 7 ? 98.700 40.597 25.747 1.00 61.25 7 LYS D CA 1
ATOM 4112 C C . LYS D 1 7 ? 99.917 40.284 26.645 1.00 60.86 7 LYS D C 1
ATOM 4113 O O . LYS D 1 7 ? 100.448 39.168 26.621 1.00 59.50 7 LYS D O 1
ATOM 4119 N N . PHE D 1 8 ? 100.349 41.285 27.420 1.00 61.03 8 PHE D N 1
ATOM 4120 C CA . PHE D 1 8 ? 101.485 41.174 28.352 1.00 61.85 8 PHE D CA 1
ATOM 4121 C C . PHE D 1 8 ? 100.998 40.487 29.634 1.00 63.29 8 PHE D C 1
ATOM 4122 O O . PHE D 1 8 ? 101.583 39.493 30.093 1.00 63.51 8 PHE D O 1
ATOM 4130 N N . GLN D 1 9 ? 99.919 41.043 30.191 1.00 64.17 9 GLN D N 1
ATOM 4131 C CA . GLN D 1 9 ? 99.263 40.557 31.414 1.00 64.24 9 GLN D CA 1
ATOM 4132 C C . GLN D 1 9 ? 100.183 40.247 32.604 1.00 63.33 9 GLN D C 1
ATOM 4133 O O . GLN D 1 9 ? 100.544 39.089 32.828 1.00 62.60 9 GLN D O 1
ATOM 4139 N N . PRO D 1 10 ? 100.587 41.279 33.372 1.00 63.30 10 PRO D N 1
ATOM 4140 C CA . PRO D 1 10 ? 101.456 41.019 34.523 1.00 63.65 10 PRO D CA 1
ATOM 4141 C C . PRO D 1 10 ? 100.571 40.561 35.686 1.00 63.95 10 PRO D C 1
ATOM 4142 O O . PRO D 1 10 ? 99.354 40.371 35.519 1.00 63.15 10 PRO D O 1
ATOM 4146 N N . ASP D 1 11 ? 101.177 40.380 36.857 1.00 64.42 11 ASP D N 1
ATOM 4147 C CA . ASP D 1 11 ? 100.429 39.947 38.036 1.00 64.07 11 ASP D CA 1
ATOM 4148 C C . ASP D 1 11 ? 100.138 41.128 38.944 1.00 62.96 11 ASP D C 1
ATOM 4149 O O . ASP D 1 11 ? 100.991 41.988 39.162 1.00 62.86 11 ASP D O 1
ATOM 4154 N N . PRO D 1 12 ? 98.906 41.186 39.475 1.00 62.50 12 PRO D N 1
ATOM 4155 C CA . PRO D 1 12 ? 98.450 42.257 40.367 1.00 61.08 12 PRO D CA 1
ATOM 4156 C C . PRO D 1 12 ? 99.490 42.611 41.410 1.00 58.75 12 PRO D C 1
ATOM 4157 O O . PRO D 1 12 ? 100.195 41.739 41.922 1.00 58.44 12 PRO D O 1
ATOM 4161 N N . ILE D 1 13 ? 99.604 43.900 41.697 1.00 55.08 13 ILE D N 1
ATOM 4162 C CA . ILE D 1 13 ? 100.565 44.360 42.680 1.00 52.92 13 ILE D CA 1
ATOM 4163 C C . ILE D 1 13 ? 100.075 43.950 44.059 1.00 52.62 13 ILE D C 1
ATOM 4164 O O . ILE D 1 13 ? 98.871 43.943 44.314 1.00 52.14 13 ILE D O 1
ATOM 4169 N N . ASP D 1 14 ? 100.991 43.583 44.948 1.00 52.30 14 ASP D N 1
ATOM 4170 C CA . ASP D 1 14 ? 100.570 43.191 46.288 1.00 52.58 14 ASP D CA 1
ATOM 4171 C C . ASP D 1 14 ? 100.111 44.457 47.004 1.00 51.20 14 ASP D C 1
ATOM 4172 O O . ASP D 1 14 ? 100.801 45.480 46.983 1.00 50.25 14 ASP D O 1
ATOM 4177 N N . LYS D 1 15 ? 98.945 44.373 47.635 1.00 49.56 15 LYS D N 1
ATOM 4178 C CA . LYS D 1 15 ? 98.371 45.510 48.329 1.00 49.09 15 LYS D CA 1
ATOM 4179 C C . LYS D 1 15 ? 98.532 45.446 49.837 1.00 50.16 15 LYS D C 1
ATOM 4180 O O . LYS D 1 15 ? 97.647 45.880 50.579 1.00 51.12 15 LYS D O 1
ATOM 4186 N N . LYS D 1 16 ? 99.659 44.922 50.305 1.00 50.05 16 LYS D N 1
ATOM 4187 C CA . LYS D 1 16 ? 99.859 44.832 51.749 1.00 51.54 16 LYS D CA 1
ATOM 4188 C C . LYS D 1 16 ? 100.327 46.156 52.348 1.00 51.14 16 LYS D C 1
ATOM 4189 O O . LYS D 1 16 ? 99.836 46.583 53.402 1.00 50.64 16 LYS D O 1
ATOM 4195 N N . GLY D 1 17 ? 101.269 46.807 51.668 1.00 50.09 17 GLY D N 1
ATOM 4196 C CA . GLY D 1 17 ? 101.787 48.079 52.150 1.00 49.73 17 GLY D CA 1
ATOM 4197 C C . GLY D 1 17 ? 100.891 49.237 51.757 1.00 48.65 17 GLY D C 1
ATOM 4198 O O . GLY D 1 17 ? 101.215 50.414 51.958 1.00 49.54 17 GLY D O 1
ATOM 4199 N N . TRP D 1 18 ? 99.746 48.874 51.194 1.00 46.39 18 TRP D N 1
ATOM 4200 C CA . TRP D 1 18 ? 98.749 49.824 50.742 1.00 43.16 18 TRP D CA 1
ATOM 4201 C C . TRP D 1 18 ? 97.921 50.415 51.874 1.00 41.09 18 TRP D C 1
ATOM 4202 O O . TRP D 1 18 ? 97.910 49.905 52.992 1.00 40.12 18 TRP D O 1
ATOM 4213 N N . SER D 1 19 ? 97.229 51.502 51.561 1.00 39.67 19 SER D N 1
ATOM 4214 C CA . SER D 1 19 ? 96.364 52.185 52.513 1.00 38.69 19 SER D CA 1
ATOM 4215 C C . SER D 1 19 ? 95.681 53.372 51.832 1.00 37.72 19 SER D C 1
ATOM 4216 O O . SER D 1 19 ? 96.201 53.940 50.865 1.00 38.96 19 SER D O 1
ATOM 4219 N N . VAL D 1 20 ? 94.505 53.733 52.333 1.00 34.80 20 VAL D N 1
ATOM 4220 C CA . VAL D 1 20 ? 93.782 54.856 51.782 1.00 31.01 20 VAL D CA 1
ATOM 4221 C C . VAL D 1 20 ? 94.094 56.118 52.556 1.00 30.88 20 VAL D C 1
ATOM 4222 O O . VAL D 1 20 ? 93.609 56.287 53.665 1.00 30.93 20 VAL D O 1
ATOM 4226 N N . ILE D 1 21 ? 94.904 56.991 51.957 1.00 31.60 21 ILE D N 1
ATOM 4227 C CA . ILE D 1 21 ? 95.315 58.268 52.548 1.00 31.51 21 ILE D CA 1
ATOM 4228 C C . ILE D 1 21 ? 94.240 59.356 52.505 1.00 31.06 21 ILE D C 1
ATOM 4229 O O . ILE D 1 21 ? 94.238 60.264 53.344 1.00 31.64 21 ILE D O 1
ATOM 4234 N N . ASP D 1 22 ? 93.336 59.280 51.532 1.00 30.15 22 ASP D N 1
ATOM 4235 C CA . ASP D 1 22 ? 92.271 60.274 51.428 1.00 28.82 22 ASP D CA 1
ATOM 4236 C C . ASP D 1 22 ? 91.069 59.761 50.652 1.00 26.50 22 ASP D C 1
ATOM 4237 O O . ASP D 1 22 ? 91.181 58.899 49.783 1.00 25.92 22 ASP D O 1
ATOM 4242 N N . PHE D 1 23 ? 89.906 60.268 51.018 1.00 24.55 23 PHE D N 1
ATOM 4243 C CA . PHE D 1 23 ? 88.672 59.911 50.351 1.00 25.40 23 PHE D CA 1
ATOM 4244 C C . PHE D 1 23 ? 87.746 61.066 50.679 1.00 24.42 23 PHE D C 1
ATOM 4245 O O . PHE D 1 23 ? 87.972 61.799 51.649 1.00 23.67 23 PHE D O 1
ATOM 4253 N N . ASN D 1 24 ? 86.725 61.240 49.849 1.00 23.82 24 ASN D N 1
ATOM 4254 C CA . ASN D 1 24 ? 85.777 62.328 50.014 1.00 22.91 24 ASN D CA 1
ATOM 4255 C C . ASN D 1 24 ? 84.345 61.853 50.198 1.00 23.21 24 ASN D C 1
ATOM 4256 O O . ASN D 1 24 ? 83.437 62.658 50.367 1.00 24.35 24 ASN D O 1
ATOM 4261 N N . ASN D 1 25 ? 84.127 60.549 50.153 1.00 24.59 25 ASN D N 1
ATOM 4262 C CA . ASN D 1 25 ? 82.773 60.065 50.326 1.00 27.26 25 ASN D CA 1
ATOM 4263 C C . ASN D 1 25 ? 82.724 58.647 50.823 1.00 28.97 25 ASN D C 1
ATOM 4264 O O . ASN D 1 25 ? 83.352 57.756 50.254 1.00 31.23 25 ASN D O 1
ATOM 4269 N N . CYS D 1 26 ? 81.963 58.448 51.891 1.00 30.32 26 CYS D N 1
ATOM 4270 C CA . CYS D 1 26 ? 81.810 57.132 52.497 1.00 31.53 26 CYS D CA 1
ATOM 4271 C C . CYS D 1 26 ? 80.630 57.143 53.448 1.00 30.48 26 CYS D C 1
ATOM 4272 O O . CYS D 1 26 ? 80.182 58.208 53.863 1.00 32.94 26 CYS D O 1
ATOM 4275 N N . CYS D 1 27 ? 80.116 55.967 53.790 1.00 28.07 27 CYS D N 1
ATOM 4276 C CA . CYS D 1 27 ? 78.976 55.907 54.705 1.00 26.39 27 CYS D CA 1
ATOM 4277 C C . CYS D 1 27 ? 79.419 56.257 56.128 1.00 25.85 27 CYS D C 1
ATOM 4278 O O . CYS D 1 27 ? 78.670 56.853 56.900 1.00 25.11 27 CYS D O 1
ATOM 4281 N N . THR D 1 28 ? 80.658 55.909 56.445 1.00 27.76 28 THR D N 1
ATOM 4282 C CA . THR D 1 28 ? 81.238 56.176 57.748 1.00 28.40 28 THR D CA 1
ATOM 4283 C C . THR D 1 28 ? 81.229 57.666 58.051 1.00 29.07 28 THR D C 1
ATOM 4284 O O . THR D 1 28 ? 81.408 58.067 59.191 1.00 29.26 28 THR D O 1
ATOM 4288 N N . GLN D 1 29 ? 81.036 58.494 57.034 1.00 31.87 29 GLN D N 1
ATOM 4289 C CA . GLN D 1 29 ? 81.013 59.930 57.271 1.00 34.38 29 GLN D CA 1
ATOM 4290 C C . GLN D 1 29 ? 79.796 60.329 58.082 1.00 36.44 29 GLN D C 1
ATOM 4291 O O . GLN D 1 29 ? 79.635 61.501 58.438 1.00 36.78 29 GLN D O 1
ATOM 4297 N N . ASP D 1 30 ? 78.921 59.364 58.341 1.00 36.61 30 ASP D N 1
ATOM 4298 C CA . ASP D 1 30 ? 77.723 59.632 59.115 1.00 37.98 30 ASP D CA 1
ATOM 4299 C C . ASP D 1 30 ? 77.767 58.941 60.458 1.00 40.13 30 ASP D C 1
ATOM 4300 O O . ASP D 1 30 ? 78.819 58.806 61.087 1.00 40.83 30 ASP D O 1
ATOM 4305 N N . GLY D 1 31 ? 76.592 58.495 60.882 1.00 41.99 31 GLY D N 1
ATOM 4306 C CA . GLY D 1 31 ? 76.441 57.818 62.155 1.00 43.05 31 GLY D CA 1
ATOM 4307 C C . GLY D 1 31 ? 77.523 56.855 62.612 1.00 43.02 31 GLY D C 1
ATOM 4308 O O . GLY D 1 31 ? 78.588 56.697 62.006 1.00 40.32 31 GLY D O 1
ATOM 4309 N N . GLY D 1 32 ? 77.214 56.210 63.727 1.00 43.76 32 GLY D N 1
ATOM 4310 C CA . GLY D 1 32 ? 78.116 55.258 64.311 1.00 43.33 32 GLY D CA 1
ATOM 4311 C C . GLY D 1 32 ? 77.797 53.854 63.866 1.00 42.89 32 GLY D C 1
ATOM 4312 O O . GLY D 1 32 ? 78.722 53.059 63.714 1.00 44.74 32 GLY D O 1
ATOM 4313 N N . TRP D 1 33 ? 76.527 53.521 63.633 1.00 41.50 33 TRP D N 1
ATOM 4314 C CA . TRP D 1 33 ? 76.247 52.141 63.224 1.00 41.41 33 TRP D CA 1
ATOM 4315 C C . TRP D 1 33 ? 76.931 51.804 61.894 1.00 40.99 33 TRP D C 1
ATOM 4316 O O . TRP D 1 33 ? 77.141 50.635 61.593 1.00 41.51 33 TRP D O 1
ATOM 4327 N N . TYR D 1 34 ? 77.303 52.830 61.126 1.00 39.91 34 TYR D N 1
ATOM 4328 C CA . TYR D 1 34 ? 78.010 52.640 59.858 1.00 38.58 34 TYR D CA 1
ATOM 4329 C C . TYR D 1 34 ? 79.468 52.443 60.198 1.00 40.10 34 TYR D C 1
ATOM 4330 O O . TYR D 1 34 ? 80.203 51.742 59.510 1.00 40.67 34 TYR D O 1
ATOM 4339 N N . LEU D 1 35 ? 79.869 53.094 61.278 1.00 43.69 35 LEU D N 1
ATOM 4340 C CA . LEU D 1 35 ? 81.236 53.069 61.773 1.00 46.13 35 LEU D CA 1
ATOM 4341 C C . LEU D 1 35 ? 81.756 51.682 62.200 1.00 46.73 35 LEU D C 1
ATOM 4342 O O . LEU D 1 35 ? 82.966 51.475 62.329 1.00 46.67 35 LEU D O 1
ATOM 4347 N N . ASN D 1 36 ? 80.855 50.728 62.407 1.00 47.67 36 ASN D N 1
ATOM 4348 C CA . ASN D 1 36 ? 81.279 49.387 62.803 1.00 48.52 36 ASN D CA 1
ATOM 4349 C C . ASN D 1 36 ? 80.890 48.326 61.776 1.00 49.01 36 ASN D C 1
ATOM 4350 O O . ASN D 1 36 ? 81.007 47.121 62.020 1.00 48.09 36 ASN D O 1
ATOM 4363 N N . GLY D 1 38 ? 82.361 48.019 58.766 1.00 48.79 38 GLY D N 1
ATOM 4364 C CA . GLY D 1 38 ? 83.462 47.651 57.891 1.00 47.24 38 GLY D CA 1
ATOM 4365 C C . GLY D 1 38 ? 83.182 47.911 56.418 1.00 46.84 38 GLY D C 1
ATOM 4366 O O . GLY D 1 38 ? 83.574 47.137 55.536 1.00 46.36 38 GLY D O 1
ATOM 4367 N N . TRP D 1 39 ? 82.491 49.016 56.158 1.00 45.50 39 TRP D N 1
ATOM 4368 C CA . TRP D 1 39 ? 82.151 49.429 54.804 1.00 42.35 39 TRP D CA 1
ATOM 4369 C C . TRP D 1 39 ? 83.046 50.567 54.317 1.00 40.54 39 TRP D C 1
ATOM 4370 O O . TRP D 1 39 ? 82.904 51.040 53.189 1.00 40.49 39 TRP D O 1
ATOM 4381 N N . GLY D 1 40 ? 83.955 51.007 55.180 1.00 39.01 40 GLY D N 1
ATOM 4382 C CA . GLY D 1 40 ? 84.863 52.088 54.842 1.00 36.90 40 GLY D CA 1
ATOM 4383 C C . GLY D 1 40 ? 85.755 51.807 53.649 1.00 35.95 40 GLY D C 1
ATOM 4384 O O . GLY D 1 40 ? 85.694 50.737 53.044 1.00 35.97 40 GLY D O 1
ATOM 4385 N N . VAL D 1 41 ? 86.596 52.774 53.312 1.00 34.78 41 VAL D N 1
ATOM 4386 C CA . VAL D 1 41 ? 87.475 52.627 52.169 1.00 36.07 41 VAL D CA 1
ATOM 4387 C C . VAL D 1 41 ? 88.461 51.466 52.296 1.00 37.13 41 VAL D C 1
ATOM 4388 O O . VAL D 1 41 ? 88.780 50.800 51.304 1.00 37.48 41 VAL D O 1
ATOM 4392 N N . GLU D 1 42 ? 88.926 51.202 53.512 1.00 36.53 42 GLU D N 1
ATOM 4393 C CA . GLU D 1 42 ? 89.870 50.117 53.728 1.00 35.75 42 GLU D CA 1
ATOM 4394 C C . GLU D 1 42 ? 89.344 48.819 53.142 1.00 34.86 42 GLU D C 1
ATOM 4395 O O . GLU D 1 42 ? 90.043 47.807 53.125 1.00 35.44 42 GLU D O 1
ATOM 4401 N N . SER D 1 43 ? 88.113 48.843 52.654 1.00 33.42 43 SER D N 1
ATOM 4402 C CA . SER D 1 43 ? 87.538 47.651 52.067 1.00 32.61 43 SER D CA 1
ATOM 4403 C C . SER D 1 43 ? 87.956 47.511 50.604 1.00 31.93 43 SER D C 1
ATOM 4404 O O . SER D 1 43 ? 87.890 46.425 50.027 1.00 30.48 43 SER D O 1
ATOM 4407 N N . LEU D 1 44 ? 88.403 48.613 50.009 1.00 31.86 44 LEU D N 1
ATOM 4408 C CA . LEU D 1 44 ? 88.834 48.588 48.613 1.00 34.77 44 LEU D CA 1
ATOM 4409 C C . LEU D 1 44 ? 90.199 47.927 48.376 1.00 37.29 44 LEU D C 1
ATOM 4410 O O . LEU D 1 44 ? 90.529 47.579 47.234 1.00 38.03 44 LEU D O 1
ATOM 4415 N N . ILE D 1 45 ? 90.985 47.753 49.439 1.00 38.29 45 ILE D N 1
ATOM 4416 C CA . ILE D 1 45 ? 92.312 47.164 49.311 1.00 38.24 45 ILE D CA 1
ATOM 4417 C C . ILE D 1 45 ? 92.594 45.937 50.173 1.00 40.44 45 ILE D C 1
ATOM 4418 O O . ILE D 1 45 ? 93.713 45.763 50.666 1.00 41.81 45 ILE D O 1
ATOM 4423 N N . ASP D 1 46 ? 91.588 45.082 50.334 1.00 41.72 46 ASP D N 1
ATOM 4424 C CA . ASP D 1 46 ? 91.733 43.868 51.124 1.00 43.01 46 ASP D CA 1
ATOM 4425 C C . ASP D 1 46 ? 91.482 42.572 50.339 1.00 44.07 46 ASP D C 1
ATOM 4426 O O . ASP D 1 46 ? 90.535 41.847 50.623 1.00 44.20 46 ASP D O 1
ATOM 4431 N N . ASN D 1 47 ? 92.319 42.285 49.347 1.00 45.86 47 ASN D N 1
ATOM 4432 C CA . ASN D 1 47 ? 92.187 41.052 48.563 1.00 48.82 47 ASN D CA 1
ATOM 4433 C C . ASN D 1 47 ? 90.848 40.757 47.875 1.00 49.92 47 ASN D C 1
ATOM 4434 O O . ASN D 1 47 ? 90.648 41.123 46.711 1.00 50.57 47 ASN D O 1
ATOM 4439 N N . ASN D 1 48 ? 89.946 40.073 48.588 1.00 50.74 48 ASN D N 1
ATOM 4440 C CA . ASN D 1 48 ? 88.638 39.670 48.035 1.00 50.85 48 ASN D CA 1
ATOM 4441 C C . ASN D 1 48 ? 87.609 40.797 47.855 1.00 50.42 48 ASN D C 1
ATOM 4442 O O . ASN D 1 48 ? 87.522 41.713 48.683 1.00 49.83 48 ASN D O 1
ATOM 4447 N N . PRO D 1 49 ? 86.847 40.754 46.736 1.00 49.62 49 PRO D N 1
ATOM 4448 C CA . PRO D 1 49 ? 85.818 41.744 46.401 1.00 49.16 49 PRO D CA 1
ATOM 4449 C C . PRO D 1 49 ? 84.573 41.567 47.263 1.00 49.05 49 PRO D C 1
ATOM 4450 O O . PRO D 1 49 ? 83.633 42.355 47.183 1.00 49.88 49 PRO D O 1
ATOM 4454 N N . GLY D 1 50 ? 84.566 40.509 48.066 1.00 47.72 50 GLY D N 1
ATOM 4455 C CA . GLY D 1 50 ? 83.432 40.252 48.934 1.00 45.27 50 GLY D CA 1
ATOM 4456 C C . GLY D 1 50 ? 83.129 41.435 49.834 1.00 42.59 50 GLY D C 1
ATOM 4457 O O . GLY D 1 50 ? 81.967 41.787 50.040 1.00 41.82 50 GLY D O 1
ATOM 4458 N N . THR D 1 51 ? 84.180 42.032 50.386 1.00 40.01 51 THR D N 1
ATOM 4459 C CA . THR D 1 51 ? 84.030 43.191 51.245 1.00 39.42 51 THR D CA 1
ATOM 4460 C C . THR D 1 51 ? 83.783 44.359 50.319 1.00 39.03 51 THR D C 1
ATOM 4461 O O . THR D 1 51 ? 84.309 44.387 49.205 1.00 39.24 51 THR D O 1
ATOM 4465 N N . GLN D 1 52 ? 83.015 45.339 50.783 1.00 36.89 52 GLN D N 1
ATOM 4466 C CA . GLN D 1 52 ? 82.708 46.488 49.946 1.00 35.01 52 GLN D CA 1
ATOM 4467 C C . GLN D 1 52 ? 82.857 47.830 50.635 1.00 34.27 52 GLN D C 1
ATOM 4468 O O . GLN D 1 52 ? 83.050 47.904 51.842 1.00 36.08 52 GLN D O 1
ATOM 4474 N N . TRP D 1 53 ? 82.783 48.888 49.833 1.00 32.36 53 TRP D N 1
ATOM 4475 C CA . TRP D 1 53 ? 82.832 50.268 50.311 1.00 29.47 53 TRP D CA 1
ATOM 4476 C C . TRP D 1 53 ? 81.454 50.830 49.941 1.00 28.96 53 TRP D C 1
ATOM 4477 O O . TRP D 1 53 ? 80.897 50.488 48.893 1.00 27.19 53 TRP D O 1
ATOM 4488 N N . LEU D 1 54 ? 80.915 51.684 50.805 1.00 27.90 54 LEU D N 1
ATOM 4489 C CA . LEU D 1 54 ? 79.619 52.300 50.576 1.00 28.18 54 LEU D CA 1
ATOM 4490 C C . LEU D 1 54 ? 79.726 53.818 50.614 1.00 28.46 54 LEU D C 1
ATOM 4491 O O . LEU D 1 54 ? 80.438 54.371 51.450 1.00 30.48 54 LEU D O 1
ATOM 4496 N N . CYS D 1 55 ? 79.027 54.489 49.704 1.00 26.58 55 CYS D N 1
ATOM 4497 C CA . CYS D 1 55 ? 79.018 55.956 49.637 1.00 25.85 55 CYS D CA 1
ATOM 4498 C C . CYS D 1 55 ? 78.215 56.494 50.805 1.00 26.89 55 CYS D C 1
ATOM 4499 O O . CYS D 1 55 ? 77.732 55.721 51.617 1.00 30.05 55 CYS D O 1
ATOM 4502 N N . ARG D 1 56 ? 78.075 57.810 50.908 1.00 27.03 56 ARG D N 1
ATOM 4503 C CA . ARG D 1 56 ? 77.274 58.352 51.987 1.00 27.36 56 ARG D CA 1
ATOM 4504 C C . ARG D 1 56 ? 75.840 57.968 51.655 1.00 28.97 56 ARG D C 1
ATOM 4505 O O . ARG D 1 56 ? 75.352 58.229 50.546 1.00 29.85 56 ARG D O 1
ATOM 4513 N N . TRP D 1 57 ? 75.166 57.351 52.620 1.00 28.45 57 TRP D N 1
ATOM 4514 C CA . TRP D 1 57 ? 73.811 56.880 52.403 1.00 28.44 57 TRP D CA 1
ATOM 4515 C C . TRP D 1 57 ? 72.752 57.745 53.067 1.00 29.27 57 TRP D C 1
ATOM 4516 O O . TRP D 1 57 ? 71.680 57.954 52.508 1.00 31.16 57 TRP D O 1
ATOM 4527 N N . ASP D 1 58 ? 73.030 58.257 54.254 1.00 29.58 58 ASP D N 1
ATOM 4528 C CA . ASP D 1 58 ? 72.024 59.063 54.902 1.00 27.91 58 ASP D CA 1
ATOM 4529 C C . ASP D 1 58 ? 71.998 60.426 54.275 1.00 25.68 58 ASP D C 1
ATOM 4530 O O . ASP D 1 58 ? 71.005 61.139 54.351 1.00 24.60 58 ASP D O 1
ATOM 4535 N N . VAL D 1 59 ? 73.093 60.784 53.628 1.00 25.48 59 VAL D N 1
ATOM 4536 C CA . VAL D 1 59 ? 73.154 62.064 52.938 1.00 25.81 59 VAL D CA 1
ATOM 4537 C C . VAL D 1 59 ? 73.764 61.786 51.554 1.00 26.64 59 VAL D C 1
ATOM 4538 O O . VAL D 1 59 ? 74.975 61.580 51.414 1.00 27.72 59 VAL D O 1
ATOM 4542 N N . LYS D 1 60 ? 72.904 61.769 50.540 1.00 24.40 60 LYS D N 1
ATOM 4543 C CA . LYS D 1 60 ? 73.324 61.506 49.168 1.00 24.41 60 LYS D CA 1
ATOM 4544 C C . LYS D 1 60 ? 74.214 62.621 48.619 1.00 25.70 60 LYS D C 1
ATOM 4545 O O . LYS D 1 60 ? 73.712 63.646 48.149 1.00 26.35 60 LYS D O 1
ATOM 4551 N N . GLU D 1 61 ? 75.535 62.416 48.660 1.00 25.38 61 GLU D N 1
ATOM 4552 C CA . GLU D 1 61 ? 76.493 63.429 48.191 1.00 23.87 61 GLU D CA 1
ATOM 4553 C C . GLU D 1 61 ? 76.710 63.461 46.680 1.00 22.31 61 GLU D C 1
ATOM 4554 O O . GLU D 1 61 ? 76.857 62.423 46.044 1.00 21.78 61 GLU D O 1
ATOM 4560 N N . PRO D 1 62 ? 76.745 64.663 46.086 1.00 21.78 62 PRO D N 1
ATOM 4561 C CA . PRO D 1 62 ? 76.956 64.815 44.645 1.00 21.67 62 PRO D CA 1
ATOM 4562 C C . PRO D 1 62 ? 78.361 64.409 44.206 1.00 22.56 62 PRO D C 1
ATOM 4563 O O . PRO D 1 62 ? 79.337 64.614 44.928 1.00 23.26 62 PRO D O 1
ATOM 4567 N N . LEU D 1 63 ? 78.455 63.846 43.005 1.00 20.48 63 LEU D N 1
ATOM 4568 C CA . LEU D 1 63 ? 79.729 63.433 42.457 1.00 18.46 63 LEU D CA 1
ATOM 4569 C C . LEU D 1 63 ? 80.557 64.696 42.193 1.00 19.92 63 LEU D C 1
ATOM 4570 O O . LEU D 1 63 ? 80.010 65.800 42.128 1.00 20.06 63 LEU D O 1
ATOM 4575 N N . PRO D 1 64 ? 81.881 64.555 42.004 1.00 21.38 64 PRO D N 1
ATOM 4576 C CA . PRO D 1 64 ? 82.667 63.312 42.004 1.00 23.20 64 PRO D CA 1
ATOM 4577 C C . PRO D 1 64 ? 83.235 62.823 43.341 1.00 23.03 64 PRO D C 1
ATOM 4578 O O . PRO D 1 64 ? 83.511 63.616 44.243 1.00 23.47 64 PRO D O 1
ATOM 4582 N N . TYR D 1 65 ? 83.385 61.501 43.453 1.00 22.43 65 TYR D N 1
ATOM 4583 C CA . TYR D 1 65 ? 83.970 60.849 44.633 1.00 21.26 65 TYR D CA 1
ATOM 4584 C C . TYR D 1 65 ? 85.383 60.475 44.213 1.00 20.95 65 TYR D C 1
ATOM 4585 O O . TYR D 1 65 ? 85.625 60.207 43.036 1.00 21.16 65 TYR D O 1
ATOM 4594 N N . TYR D 1 66 ? 86.307 60.420 45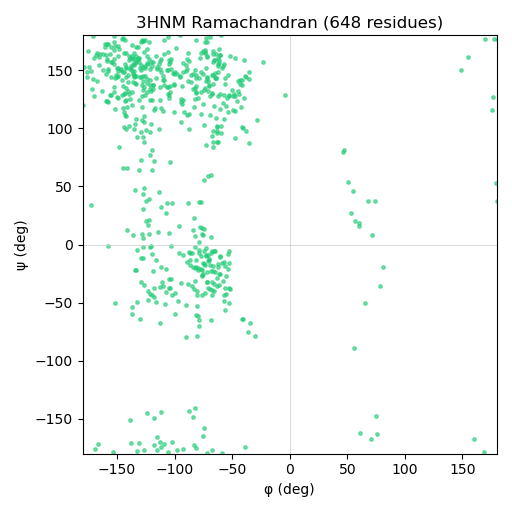.166 1.00 22.02 66 TYR D N 1
ATOM 4595 C CA . TYR D 1 66 ? 87.687 60.080 44.835 1.00 21.31 66 TYR D CA 1
ATOM 4596 C C . TYR D 1 66 ? 88.405 59.440 46.008 1.00 22.40 66 TYR D C 1
ATOM 4597 O O . TYR D 1 66 ? 88.049 59.658 47.159 1.00 24.07 66 TYR D O 1
ATOM 4606 N N . PHE D 1 67 ? 89.429 58.663 45.701 1.00 23.84 67 PHE D N 1
ATOM 4607 C CA . PHE D 1 67 ? 90.200 57.995 46.721 1.00 26.20 67 PHE D CA 1
ATOM 4608 C C . PHE D 1 67 ? 91.670 58.193 46.390 1.00 27.45 67 PHE D C 1
ATOM 4609 O O . PHE D 1 67 ? 92.018 58.421 45.235 1.00 28.62 67 PHE D O 1
ATOM 4617 N N . VAL D 1 68 ? 92.530 58.107 47.399 1.00 27.49 68 VAL D N 1
ATOM 4618 C CA . VAL D 1 68 ? 93.966 58.249 47.190 1.00 28.28 68 VAL D CA 1
ATOM 4619 C C . VAL D 1 68 ? 94.670 57.062 47.829 1.00 29.86 68 VAL D C 1
ATOM 4620 O O . VAL D 1 68 ? 94.776 56.973 49.047 1.00 30.00 68 VAL D O 1
ATOM 4624 N N . PHE D 1 69 ? 95.155 56.159 46.986 1.00 31.71 69 PHE D N 1
ATOM 4625 C CA . PHE D 1 69 ? 95.833 54.956 47.429 1.00 32.32 69 PHE D CA 1
ATOM 4626 C C . PHE D 1 69 ? 97.338 55.081 47.500 1.00 34.51 69 PHE D C 1
ATOM 4627 O O . PHE D 1 69 ? 97.992 55.378 46.502 1.00 34.51 69 PHE D O 1
ATOM 4635 N N . ASP D 1 70 ? 97.885 54.838 48.687 1.00 37.51 70 ASP D N 1
ATOM 4636 C CA . ASP D 1 70 ? 99.327 54.890 48.909 1.00 39.90 70 ASP D CA 1
ATOM 4637 C C . ASP D 1 70 ? 99.824 53.474 48.690 1.00 42.75 70 ASP D C 1
ATOM 4638 O O . ASP D 1 70 ? 99.535 52.595 49.499 1.00 43.57 70 ASP D O 1
ATOM 4651 N N . GLY D 1 72 ? 102.715 52.404 49.070 1.00 46.06 72 GLY D N 1
ATOM 4652 C CA . GLY D 1 72 ? 103.842 52.127 49.939 1.00 47.27 72 GLY D CA 1
ATOM 4653 C C . GLY D 1 72 ? 105.211 52.484 49.402 1.00 48.19 72 GLY D C 1
ATOM 4654 O O . GLY D 1 72 ? 105.969 53.192 50.064 1.00 47.74 72 GLY D O 1
ATOM 4655 N N . LYS D 1 73 ? 105.535 51.986 48.210 1.00 49.70 73 LYS D N 1
ATOM 4656 C CA . LYS D 1 73 ? 106.829 52.246 47.572 1.00 50.78 73 LYS D CA 1
ATOM 4657 C C . LYS D 1 73 ? 106.647 52.584 46.085 1.00 51.08 73 LYS D C 1
ATOM 4658 O O . LYS D 1 73 ? 105.587 52.336 45.519 1.00 52.11 73 LYS D O 1
ATOM 4664 N N . GLU D 1 74 ? 107.670 53.146 45.448 1.00 50.92 74 GLU D N 1
ATOM 4665 C CA . GLU D 1 74 ? 107.561 53.530 44.039 1.00 49.81 74 GLU D CA 1
ATOM 4666 C C . GLU D 1 74 ? 107.179 52.370 43.131 1.00 49.68 74 GLU D C 1
ATOM 4667 O O . GLU D 1 74 ? 107.425 51.208 43.444 1.00 49.65 74 GLU D O 1
A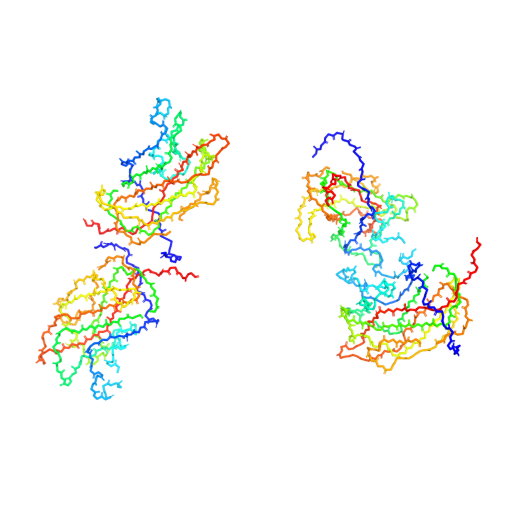TOM 4673 N N . TYR D 1 75 ? 106.584 52.701 41.994 1.00 49.51 75 TYR D N 1
ATOM 4674 C CA . TYR D 1 75 ? 106.146 51.700 41.033 1.00 49.55 75 TYR D CA 1
ATOM 4675 C C . TYR D 1 75 ? 105.973 52.329 39.660 1.00 50.81 75 TYR D C 1
ATOM 4676 O O . TYR D 1 75 ? 105.851 53.550 39.508 1.00 50.67 75 TYR D O 1
ATOM 4685 N N . THR D 1 76 ? 105.928 51.485 38.648 1.00 51.24 76 THR D N 1
ATOM 4686 C CA . THR D 1 76 ? 105.736 51.989 37.306 1.00 52.18 76 THR D CA 1
ATOM 4687 C C . THR D 1 76 ? 104.474 51.272 36.867 1.00 52.92 76 THR D C 1
ATOM 4688 O O . THR D 1 76 ? 104.517 50.112 36.456 1.00 54.18 76 THR D O 1
ATOM 4692 N N . LEU D 1 77 ? 103.344 51.966 37.014 1.00 53.15 77 LEU D N 1
ATOM 4693 C CA . LEU D 1 77 ? 102.021 51.435 36.669 1.00 51.98 77 LEU D CA 1
ATOM 4694 C C . LEU D 1 77 ? 101.843 51.205 35.180 1.00 52.92 77 LEU D C 1
ATOM 4695 O O . LEU D 1 77 ? 102.252 52.040 34.372 1.00 53.22 77 LEU D O 1
ATOM 4700 N N . PHE D 1 78 ? 101.225 50.076 34.828 1.00 53.18 78 PHE D N 1
ATOM 4701 C CA . PHE D 1 78 ? 100.945 49.724 33.427 1.00 54.65 78 PHE D CA 1
ATOM 4702 C C . PHE D 1 78 ? 99.433 49.662 33.232 1.00 53.99 78 PHE D C 1
ATOM 4703 O O . PHE D 1 78 ? 98.882 50.240 32.292 1.00 52.88 78 PHE D O 1
ATOM 4711 N N . ARG D 1 79 ? 98.775 48.945 34.138 1.00 53.26 79 ARG D N 1
ATOM 4712 C CA . ARG D 1 79 ? 97.332 48.759 34.088 1.00 52.45 79 ARG D CA 1
ATOM 4713 C C . ARG D 1 79 ? 96.711 49.055 35.457 1.00 51.66 79 ARG D C 1
ATOM 4714 O O . ARG D 1 79 ? 97.400 48.986 36.473 1.00 51.50 79 ARG D O 1
ATOM 4722 N N . PHE D 1 80 ? 95.417 49.385 35.473 1.00 51.61 80 PHE D N 1
ATOM 4723 C CA . PHE D 1 80 ? 94.674 49.693 36.709 1.00 49.65 80 PHE D CA 1
ATOM 4724 C C . PHE D 1 80 ? 93.203 49.317 36.556 1.00 47.64 80 PHE D C 1
ATOM 4725 O O . PHE D 1 80 ? 92.627 49.457 35.480 1.00 47.17 80 PHE D O 1
ATOM 4733 N N . GLY D 1 81 ? 92.595 48.845 37.633 1.00 46.15 81 GLY D N 1
ATOM 4734 C CA . GLY D 1 81 ? 91.200 48.471 37.545 1.00 45.17 81 GLY D CA 1
ATOM 4735 C C . GLY D 1 81 ? 90.518 48.294 38.882 1.00 43.84 81 GLY D C 1
ATOM 4736 O O . GLY D 1 81 ? 91.176 48.182 39.918 1.00 44.41 81 GLY D O 1
ATOM 4737 N N . PHE D 1 82 ? 89.187 48.276 38.848 1.00 41.02 82 PHE D N 1
ATOM 4738 C CA . PHE D 1 82 ? 88.376 48.107 40.040 1.00 35.78 82 PHE D CA 1
ATOM 4739 C C . PHE D 1 82 ? 87.408 46.975 39.816 1.00 34.33 82 PHE D C 1
ATOM 4740 O O . PHE D 1 82 ? 87.330 46.415 38.718 1.00 33.69 82 PHE D O 1
ATOM 4748 N N . ALA D 1 83 ? 86.674 46.635 40.867 1.00 33.98 83 ALA D N 1
ATOM 4749 C CA . ALA D 1 83 ? 85.712 45.543 40.805 1.00 33.80 83 ALA D CA 1
ATOM 4750 C C . ALA D 1 83 ? 84.434 45.837 41.589 1.00 32.69 83 ALA D C 1
ATOM 4751 O O . ALA D 1 83 ? 84.484 46.126 42.773 1.00 31.92 83 ALA D O 1
ATOM 4753 N N . ASN D 1 84 ? 83.294 45.752 40.914 1.00 32.07 84 ASN D N 1
ATOM 4754 C CA . ASN D 1 84 ? 82.005 45.969 41.550 1.00 32.66 84 ASN D CA 1
ATOM 4755 C C . ASN D 1 84 ? 81.772 44.929 42.629 1.00 34.62 84 ASN D C 1
ATOM 4756 O O . ASN D 1 84 ? 82.221 43.796 42.515 1.00 35.17 84 ASN D O 1
ATOM 4761 N N . PRO D 1 85 ? 81.051 45.301 43.697 1.00 36.33 85 PRO D N 1
ATOM 4762 C CA . PRO D 1 85 ? 80.779 44.375 44.798 1.00 36.80 85 PRO D CA 1
ATOM 4763 C C . PRO D 1 85 ? 80.105 43.082 44.378 1.00 36.97 85 PRO D C 1
ATOM 4764 O O . PRO D 1 85 ? 79.255 43.064 43.482 1.00 37.56 85 PRO D O 1
ATOM 4768 N N . VAL D 1 86 ? 80.511 42.005 45.046 1.00 37.25 86 VAL D N 1
ATOM 4769 C CA . VAL D 1 86 ? 80.002 40.656 44.810 1.00 37.68 86 VAL D CA 1
ATOM 4770 C C . VAL D 1 86 ? 79.589 39.976 46.111 1.00 37.07 86 VAL D C 1
ATOM 4771 O O . VAL D 1 86 ? 80.232 40.159 47.144 1.00 36.97 86 VAL D O 1
ATOM 4775 N N . ALA D 1 87 ? 78.527 39.178 46.043 1.00 37.12 87 ALA D N 1
ATOM 4776 C CA . ALA D 1 87 ? 78.023 38.444 47.201 1.00 37.10 87 ALA D CA 1
ATOM 4777 C C . ALA D 1 87 ? 79.186 37.861 47.998 1.00 37.43 87 ALA D C 1
ATOM 4778 O O . ALA D 1 87 ? 80.143 37.349 47.417 1.00 37.47 87 ALA D O 1
ATOM 4780 N N . PRO D 1 88 ? 79.096 37.869 49.338 1.00 37.54 88 PRO D N 1
ATOM 4781 C CA . PRO D 1 88 ? 78.032 38.348 50.226 1.00 37.93 88 PRO D CA 1
ATOM 4782 C C . PRO D 1 88 ? 77.900 39.856 50.413 1.00 37.62 88 PRO D C 1
ATOM 4783 O O . PRO D 1 88 ? 77.139 40.299 51.273 1.00 37.85 88 PRO D O 1
ATOM 4787 N N . ALA D 1 89 ? 78.641 40.641 49.639 1.00 37.45 89 ALA D N 1
ATOM 4788 C CA . ALA D 1 89 ? 78.567 42.089 49.765 1.00 37.04 89 ALA D CA 1
ATOM 4789 C C . ALA D 1 89 ? 77.119 42.564 49.883 1.00 36.97 89 ALA D C 1
ATOM 4790 O O . ALA D 1 89 ? 76.253 42.200 49.083 1.00 37.01 89 ALA D O 1
ATOM 4792 N N . ALA D 1 90 ? 76.872 43.390 50.893 1.00 37.12 90 ALA D N 1
ATOM 4793 C CA . ALA D 1 90 ? 75.541 43.925 51.173 1.00 38.20 90 ALA D CA 1
ATOM 4794 C C . ALA D 1 90 ? 74.886 44.681 50.020 1.00 39.63 90 ALA D C 1
ATOM 4795 O O . ALA D 1 90 ? 73.673 44.601 49.838 1.00 39.74 90 ALA D O 1
ATOM 4797 N N . HIS D 1 91 ? 75.687 45.429 49.261 1.00 40.52 91 HIS D N 1
ATOM 4798 C CA . HIS D 1 91 ? 75.175 46.227 48.150 1.00 41.41 91 HIS D CA 1
ATOM 4799 C C . HIS D 1 91 ? 75.760 45.912 46.769 1.00 42.61 91 HIS D C 1
ATOM 4800 O O . HIS D 1 91 ? 76.601 46.655 46.256 1.00 43.51 91 HIS D O 1
ATOM 4807 N N . VAL D 1 92 ? 75.314 44.828 46.155 1.00 41.30 92 VAL D N 1
ATOM 4808 C CA . VAL D 1 92 ? 75.823 44.495 44.843 1.00 40.15 92 VAL D CA 1
ATOM 4809 C C . VAL D 1 92 ? 75.006 45.205 43.778 1.00 39.60 92 VAL D C 1
ATOM 4810 O O . VAL D 1 92 ? 75.340 45.157 42.595 1.00 40.49 92 VAL D O 1
ATOM 4814 N N . TRP D 1 93 ? 73.926 45.861 44.186 1.00 38.54 93 TRP D N 1
ATOM 4815 C CA . TRP D 1 93 ? 73.103 46.588 43.219 1.00 38.06 93 TRP D CA 1
ATOM 4816 C C . TRP D 1 93 ? 73.544 48.042 43.239 1.00 37.74 93 TRP D C 1
ATOM 4817 O O . TRP D 1 93 ? 73.103 48.841 42.421 1.00 37.56 93 TRP D O 1
ATOM 4828 N N . ALA D 1 94 ? 74.418 48.381 44.178 1.00 35.88 94 ALA D N 1
ATOM 4829 C CA . ALA D 1 94 ? 74.893 49.742 44.268 1.00 35.26 94 ALA D CA 1
ATOM 4830 C C . ALA D 1 94 ? 76.097 49.953 43.362 1.00 35.13 94 ALA D C 1
ATOM 4831 O O . ALA D 1 94 ? 76.427 51.090 43.042 1.00 35.15 94 ALA D O 1
ATOM 4833 N N . GLY D 1 95 ? 76.742 48.863 42.941 1.00 34.02 95 GLY D N 1
ATOM 4834 C CA . GLY D 1 95 ? 77.899 48.978 42.060 1.00 33.58 95 GLY D CA 1
ATOM 4835 C C . GLY D 1 95 ? 77.455 49.600 40.750 1.00 33.81 95 GLY D C 1
ATOM 4836 O O . GLY D 1 95 ? 77.114 48.894 39.808 1.00 34.30 95 GLY D O 1
ATOM 4837 N N . THR D 1 96 ? 77.477 50.924 40.677 1.00 33.13 96 THR D N 1
ATOM 4838 C CA . THR D 1 96 ? 76.998 51.606 39.490 1.00 32.12 96 THR D CA 1
ATOM 4839 C C . THR D 1 96 ? 77.956 52.598 38.884 1.00 32.75 96 THR D C 1
ATOM 4840 O O . THR D 1 96 ? 77.519 53.591 38.303 1.00 34.26 96 THR D O 1
ATOM 4844 N N . SER D 1 97 ? 79.255 52.360 39.021 1.00 32.17 97 SER D N 1
ATOM 4845 C CA . SER D 1 97 ? 80.232 53.279 38.442 1.00 32.08 97 SER D CA 1
ATOM 4846 C C . SER D 1 97 ? 80.018 53.269 36.925 1.00 32.59 97 SER D C 1
ATOM 4847 O O . SER D 1 97 ? 79.984 52.201 36.312 1.00 31.87 97 SER D O 1
ATOM 4850 N N . LYS D 1 98 ? 79.858 54.454 36.331 1.00 34.03 98 LYS D N 1
ATOM 4851 C CA . LYS D 1 98 ? 79.617 54.582 34.890 1.00 33.62 98 LYS D CA 1
ATOM 4852 C C . LYS D 1 98 ? 80.756 55.246 34.138 1.00 34.09 98 LYS D C 1
ATOM 4853 O O . LYS D 1 98 ? 81.055 54.879 33.002 1.00 34.80 98 LYS D O 1
ATOM 4859 N N . ALA D 1 99 ? 81.390 56.229 34.764 1.00 32.96 99 ALA D N 1
ATOM 4860 C CA . ALA D 1 99 ? 82.471 56.920 34.099 1.00 31.65 99 ALA D CA 1
ATOM 4861 C C . ALA D 1 99 ? 83.284 57.790 35.020 1.00 30.51 99 ALA D C 1
ATOM 4862 O O . ALA D 1 99 ? 82.750 58.463 35.904 1.00 30.90 99 ALA D O 1
ATOM 4864 N N . GLY D 1 100 ? 84.589 57.775 34.792 1.00 30.42 100 GLY D N 1
ATOM 4865 C CA . GLY D 1 100 ? 85.497 58.584 35.586 1.00 30.12 100 GLY D CA 1
ATOM 4866 C C . GLY D 1 100 ? 86.930 58.344 35.163 1.00 28.28 100 GLY D C 1
ATOM 4867 O O . GLY D 1 100 ? 87.182 57.509 34.308 1.00 28.57 100 GLY D O 1
ATOM 4868 N N . TYR D 1 101 ? 87.869 59.062 35.759 1.00 27.15 101 TYR D N 1
ATOM 4869 C CA . TYR D 1 101 ? 89.263 58.896 35.408 1.00 27.76 101 TYR D CA 1
ATOM 4870 C C . TYR D 1 101 ? 90.124 58.350 36.558 1.00 29.34 101 TYR D C 1
ATOM 4871 O O . TYR D 1 101 ? 89.588 57.835 37.536 1.00 29.95 101 TYR D O 1
ATOM 4880 N N . VAL D 1 102 ? 91.452 58.453 36.420 1.00 30.95 102 VAL D N 1
ATOM 4881 C CA . VAL D 1 102 ? 92.419 57.971 37.425 1.00 32.32 102 VAL D CA 1
ATOM 4882 C C . VAL D 1 102 ? 93.766 58.648 37.259 1.00 33.40 102 VAL D C 1
ATOM 4883 O O . VAL D 1 102 ? 94.370 58.577 36.198 1.00 34.36 102 VAL D O 1
ATOM 4887 N N . GLU D 1 103 ? 94.233 59.280 38.329 1.00 35.72 103 GLU D N 1
ATOM 4888 C CA . GLU D 1 103 ? 95.502 59.986 38.330 1.00 36.85 103 GLU D CA 1
ATOM 4889 C C . GLU D 1 103 ? 96.534 59.260 39.173 1.00 38.52 103 GLU D C 1
ATOM 4890 O O . GLU D 1 103 ? 96.182 58.399 39.972 1.00 41.09 103 GLU D O 1
ATOM 4896 N N . ALA D 1 104 ? 97.807 59.604 38.991 1.00 39.50 104 ALA D N 1
ATOM 4897 C CA . ALA D 1 104 ? 98.893 58.970 39.736 1.00 39.69 104 ALA D CA 1
ATOM 4898 C C . ALA D 1 104 ? 99.921 60.033 40.048 1.00 40.43 104 ALA D C 1
ATOM 4899 O O . ALA D 1 104 ? 100.129 60.932 39.244 1.00 41.68 104 ALA D O 1
ATOM 4901 N N . SER D 1 105 ? 100.541 59.942 41.220 1.00 39.73 105 SER D N 1
ATOM 4902 C CA . SER D 1 105 ? 101.554 60.905 41.625 1.00 39.21 105 SER D CA 1
ATOM 4903 C C . SER D 1 105 ? 102.748 60.152 42.126 1.00 41.11 105 SER D C 1
ATOM 4904 O O . SER D 1 105 ? 102.689 58.940 42.313 1.00 41.96 105 SER D O 1
ATOM 4907 N N . ILE D 1 106 ? 103.838 60.875 42.346 1.00 42.44 106 ILE D N 1
ATOM 4908 C CA . ILE D 1 106 ? 105.066 60.251 42.816 1.00 43.89 106 ILE D CA 1
ATOM 4909 C C . ILE D 1 106 ? 105.442 60.766 44.202 1.00 43.17 106 ILE D C 1
ATOM 4910 O O . ILE D 1 106 ? 106.288 60.180 44.878 1.00 43.05 106 ILE D O 1
ATOM 4915 N N . ASP D 1 107 ? 104.794 61.853 44.617 1.00 42.37 107 ASP D N 1
ATOM 4916 C CA . ASP D 1 107 ? 105.070 62.461 45.914 1.00 42.21 107 ASP D CA 1
ATOM 4917 C C . ASP D 1 107 ? 103.809 62.971 46.602 1.00 41.89 107 ASP D C 1
ATOM 4918 O O . ASP D 1 107 ? 103.884 63.706 47.591 1.00 41.09 107 ASP D O 1
ATOM 4923 N N . ASN D 1 108 ? 102.652 62.571 46.074 1.00 41.99 108 ASN D N 1
ATOM 4924 C CA . ASN D 1 108 ? 101.347 62.975 46.613 1.00 41.81 108 ASN D CA 1
ATOM 4925 C C . ASN D 1 108 ? 101.230 64.491 46.735 1.00 40.81 108 ASN D C 1
ATOM 4926 O O . ASN D 1 108 ? 100.501 64.998 47.583 1.00 38.54 108 ASN D O 1
ATOM 4931 N N . GLU D 1 109 ? 101.976 65.200 45.891 1.00 42.10 109 GLU D N 1
ATOM 4932 C CA . GLU D 1 109 ? 101.976 66.663 45.857 1.00 43.13 109 GLU D CA 1
ATOM 4933 C C . GLU D 1 109 ? 101.558 67.084 44.457 1.00 41.65 109 GLU D C 1
ATOM 4934 O O . GLU D 1 109 ? 100.770 68.015 44.289 1.00 40.72 109 GLU D O 1
ATOM 4940 N N . ASN D 1 110 ? 102.102 66.401 43.452 1.00 39.69 110 ASN D N 1
ATOM 4941 C CA . ASN D 1 110 ? 101.764 66.718 42.070 1.00 38.72 110 ASN D CA 1
ATOM 4942 C C . ASN D 1 110 ? 101.243 65.483 41.377 1.00 36.62 110 ASN D C 1
ATOM 4943 O O . ASN D 1 110 ? 101.722 64.379 41.615 1.00 35.95 110 ASN D O 1
ATOM 4948 N N . TRP D 1 111 ? 100.256 65.673 40.516 1.00 34.69 111 TRP D N 1
ATOM 4949 C CA . TRP D 1 111 ? 99.668 64.542 39.835 1.00 33.99 111 TRP D CA 1
ATOM 4950 C C . TRP D 1 111 ? 99.722 64.615 38.329 1.00 32.73 111 TRP D C 1
ATOM 4951 O O . TRP D 1 111 ? 100.135 65.610 37.745 1.00 32.66 111 TRP D O 1
ATOM 4962 N N . VAL D 1 112 ? 99.288 63.534 37.708 1.00 32.28 112 VAL D N 1
ATOM 4963 C CA . VAL D 1 112 ? 99.279 63.449 36.272 1.00 32.44 112 VAL D CA 1
ATOM 4964 C C . VAL D 1 112 ? 98.158 62.510 35.878 1.00 33.41 112 VAL D C 1
ATOM 4965 O O . VAL D 1 112 ? 98.187 61.334 36.226 1.00 32.64 112 VAL D O 1
ATOM 4969 N N . LYS D 1 113 ? 97.165 63.038 35.165 1.00 35.82 113 LYS D N 1
ATOM 4970 C CA . LYS D 1 113 ? 96.003 62.253 34.730 1.00 37.20 113 LYS D CA 1
ATOM 4971 C C . LYS D 1 113 ? 96.481 61.116 33.836 1.00 36.76 113 LYS D C 1
ATOM 4972 O O . LYS D 1 113 ? 97.026 61.354 32.772 1.00 37.78 113 LYS D O 1
ATOM 4978 N N . LEU D 1 114 ? 96.277 59.884 34.279 1.00 36.98 114 LEU D N 1
ATOM 4979 C CA . LEU D 1 114 ? 96.711 58.726 33.519 1.00 37.51 114 LEU D CA 1
ATOM 4980 C C . LEU D 1 114 ? 95.790 58.274 32.384 1.00 38.49 114 LEU D C 1
ATOM 4981 O O . LEU D 1 114 ? 96.203 58.257 31.224 1.00 39.38 114 LEU D O 1
ATOM 4986 N N . LYS D 1 115 ? 94.549 57.914 32.707 1.00 39.81 115 LYS D N 1
ATOM 4987 C CA . LYS D 1 115 ? 93.605 57.417 31.702 1.00 40.07 115 LYS D CA 1
ATOM 4988 C C . LYS D 1 115 ? 92.166 57.648 32.149 1.00 39.59 115 LYS D C 1
ATOM 4989 O O . LYS D 1 115 ? 91.879 57.576 33.336 1.00 39.81 115 LYS D O 1
ATOM 4995 N N . ASP D 1 116 ? 91.274 57.951 31.206 1.00 39.88 116 ASP D N 1
ATOM 4996 C CA . ASP D 1 116 ? 89.859 58.150 31.528 1.00 39.33 116 ASP D CA 1
ATOM 4997 C C . ASP D 1 116 ? 89.194 56.822 31.264 1.00 40.55 116 ASP D C 1
ATOM 4998 O O . ASP D 1 116 ? 89.589 56.106 30.343 1.00 41.44 116 ASP D O 1
ATOM 5003 N N . TRP D 1 117 ? 88.189 56.474 32.061 1.00 40.89 117 TRP D N 1
ATOM 5004 C CA . TRP D 1 117 ? 87.494 55.198 31.867 1.00 40.80 117 TRP D CA 1
ATOM 5005 C C . TRP D 1 117 ? 85.987 55.330 31.792 1.00 39.25 117 TRP D C 1
ATOM 5006 O O . TRP D 1 117 ? 85.430 56.410 31.973 1.00 37.87 117 TRP D O 1
ATOM 5017 N N . THR D 1 118 ? 85.339 54.212 31.495 1.00 38.99 118 THR D N 1
ATOM 5018 C CA . THR D 1 118 ? 83.884 54.153 31.427 1.00 40.12 118 THR D CA 1
ATOM 5019 C C . THR D 1 118 ? 83.455 52.726 31.845 1.00 41.74 118 THR D C 1
ATOM 5020 O O . THR D 1 118 ? 84.311 51.854 32.039 1.00 41.73 118 THR D O 1
ATOM 5024 N N . SER D 1 119 ? 82.154 52.502 32.039 1.00 42.62 119 SER D N 1
ATOM 5025 C CA . SER D 1 119 ? 81.651 51.177 32.409 1.00 42.53 119 SER D CA 1
ATOM 5026 C C . SER D 1 119 ? 80.424 50.836 31.580 1.00 42.95 119 SER D C 1
ATOM 5027 O O . SER D 1 119 ? 79.653 51.713 31.194 1.00 43.87 119 SER D O 1
ATOM 5030 N N . PRO D 1 120 ? 80.223 49.546 31.301 1.00 42.96 120 PRO D N 1
ATOM 5031 C CA . PRO D 1 120 ? 79.088 49.088 30.501 1.00 43.17 120 PRO D CA 1
ATOM 5032 C C . PRO D 1 120 ? 77.728 49.047 31.191 1.00 43.57 120 PRO D C 1
ATOM 5033 O O . PRO D 1 120 ? 76.713 49.456 30.617 1.00 44.70 120 PRO D O 1
ATOM 5037 N N . LYS D 1 121 ? 77.712 48.558 32.423 1.00 42.51 121 LYS D N 1
ATOM 5038 C CA . LYS D 1 121 ? 76.468 48.414 33.149 1.00 39.94 121 LYS D CA 1
ATOM 5039 C C . LYS D 1 121 ? 76.659 48.368 34.651 1.00 38.12 121 LYS D C 1
ATOM 5040 O O . LYS D 1 121 ? 77.778 48.299 35.159 1.00 38.47 121 LYS D O 1
ATOM 5046 N N . ILE D 1 122 ? 75.540 48.384 35.356 1.00 35.80 122 ILE D N 1
ATOM 5047 C CA . ILE D 1 122 ? 75.560 48.315 36.800 1.00 33.47 122 ILE D CA 1
ATOM 5048 C C . ILE D 1 122 ? 75.985 46.900 37.135 1.00 33.52 122 ILE D C 1
ATOM 5049 O O . ILE D 1 122 ? 75.578 45.955 36.464 1.00 34.03 122 ILE D O 1
ATOM 5054 N N . GLY D 1 123 ? 76.817 46.752 38.157 1.00 34.78 123 GLY D N 1
ATOM 5055 C CA . GLY D 1 123 ? 77.266 45.426 38.540 1.00 37.18 123 GLY D CA 1
ATOM 5056 C C . GLY D 1 123 ? 78.182 44.751 37.528 1.00 38.45 123 GLY D C 1
ATOM 5057 O O . GLY D 1 123 ? 78.104 43.542 37.327 1.00 38.61 123 GLY D O 1
ATOM 5058 N N . GLU D 1 124 ? 79.049 45.537 36.895 1.00 39.82 124 GLU D N 1
ATOM 5059 C CA . GLU D 1 124 ? 80.007 45.041 35.909 1.00 40.69 124 GLU D CA 1
ATOM 5060 C C . GLU D 1 124 ? 81.155 44.369 36.676 1.00 39.60 124 GLU D C 1
ATOM 5061 O O . GLU D 1 124 ? 81.919 45.042 37.357 1.00 40.24 124 GLU D O 1
ATOM 5067 N N . PRO D 1 125 ? 81.302 43.035 36.558 1.00 39.04 125 PRO D N 1
ATOM 5068 C CA . PRO D 1 125 ? 82.361 42.307 37.267 1.00 38.56 125 PRO D CA 1
ATOM 5069 C C . PRO D 1 125 ? 83.686 43.058 37.434 1.00 39.42 125 PRO D C 1
ATOM 5070 O O . PRO D 1 125 ? 84.070 43.414 38.552 1.00 38.26 125 PRO D O 1
ATOM 5074 N N . ASN D 1 126 ? 84.388 43.291 36.328 1.00 40.64 126 ASN D N 1
ATOM 5075 C CA . ASN D 1 126 ? 85.668 44.003 36.377 1.00 40.93 126 ASN D CA 1
ATOM 5076 C C . ASN D 1 126 ? 85.809 45.073 35.301 1.00 40.81 126 ASN D C 1
ATOM 5077 O O . ASN D 1 126 ? 85.307 44.925 34.180 1.00 41.55 126 ASN D O 1
ATOM 5082 N N . VAL D 1 127 ? 86.494 46.153 35.672 1.00 40.16 127 VAL D N 1
ATOM 5083 C CA . VAL D 1 127 ? 86.773 47.269 34.771 1.00 40.68 127 VAL D CA 1
ATOM 5084 C C . VAL D 1 127 ? 88.246 47.628 34.887 1.00 42.33 127 VAL D C 1
ATOM 5085 O O . VAL D 1 127 ? 88.646 48.420 35.740 1.00 41.15 127 VAL D O 1
ATOM 5089 N N . ASN D 1 128 ? 89.046 47.027 34.018 1.00 45.10 128 ASN D N 1
ATOM 5090 C CA . ASN D 1 128 ? 90.478 47.254 33.986 1.00 48.36 128 ASN D CA 1
ATOM 5091 C C . ASN D 1 128 ? 90.789 48.207 32.827 1.00 50.21 128 ASN D C 1
ATOM 5092 O O . ASN D 1 128 ? 90.021 48.299 31.871 1.00 49.35 128 ASN D O 1
ATOM 5105 N N . ASP D 1 130 ? 94.334 49.867 30.541 1.00 57.54 130 ASP D N 1
ATOM 5106 C CA . ASP D 1 130 ? 95.779 50.012 30.363 1.00 56.34 130 ASP D CA 1
ATOM 5107 C C . ASP D 1 130 ? 96.122 51.507 30.466 1.00 54.69 130 ASP D C 1
ATOM 5108 O O . ASP D 1 130 ? 95.411 52.366 29.936 1.00 52.52 130 ASP D O 1
ATOM 5113 N N . VAL D 1 131 ? 97.208 51.801 31.174 1.00 53.94 131 VAL D N 1
ATOM 5114 C CA . VAL D 1 131 ? 97.665 53.174 31.394 1.00 53.75 131 VAL D CA 1
ATOM 5115 C C . VAL D 1 131 ? 99.146 53.396 31.014 1.00 54.21 131 VAL D C 1
ATOM 5116 O O . VAL D 1 131 ? 99.981 52.496 31.171 1.00 53.64 131 VAL D O 1
ATOM 5120 N N . PRO D 1 132 ? 99.479 54.596 30.491 1.00 55.02 132 PRO D N 1
ATOM 5121 C CA . PRO D 1 132 ? 100.842 54.964 30.086 1.00 54.30 132 PRO D CA 1
ATOM 5122 C C . PRO D 1 132 ? 101.867 54.652 31.176 1.00 54.90 132 PRO D C 1
ATOM 5123 O O . PRO D 1 132 ? 101.827 55.247 32.257 1.00 54.09 132 PRO D O 1
ATOM 5127 N N . ALA D 1 133 ? 102.785 53.731 30.888 1.00 54.49 133 ALA D N 1
ATOM 5128 C CA . ALA D 1 133 ? 103.811 53.364 31.861 1.00 54.23 133 ALA D CA 1
ATOM 5129 C C . ALA D 1 133 ? 104.346 54.613 32.567 1.00 53.90 133 ALA D C 1
ATOM 5130 O O . ALA D 1 133 ? 105.152 55.360 32.005 1.00 53.62 133 ALA D O 1
ATOM 5132 N N . THR D 1 134 ? 103.876 54.845 33.792 1.00 53.28 134 THR D N 1
ATOM 5133 C CA . THR D 1 134 ? 104.316 55.997 34.578 1.00 52.92 134 THR D CA 1
ATOM 5134 C C . THR D 1 134 ? 104.768 55.601 35.978 1.00 52.73 134 THR D C 1
ATOM 5135 O O . THR D 1 134 ? 104.353 54.571 36.511 1.00 52.24 134 THR D O 1
ATOM 5139 N N . GLN D 1 135 ? 105.643 56.425 36.546 1.00 53.37 135 GLN D N 1
ATOM 5140 C CA . GLN D 1 135 ? 106.208 56.195 37.869 1.00 54.45 135 GLN D CA 1
ATOM 5141 C C . GLN D 1 135 ? 105.371 56.879 38.944 1.00 52.65 135 GLN D C 1
ATOM 5142 O O . GLN D 1 135 ? 105.305 58.112 39.012 1.00 51.83 135 GLN D O 1
ATOM 5148 N N . ALA D 1 136 ? 104.742 56.078 39.795 1.00 50.72 136 ALA D N 1
ATOM 5149 C CA . ALA D 1 136 ? 103.915 56.635 40.848 1.00 48.26 136 ALA D CA 1
ATOM 5150 C C . ALA D 1 136 ? 104.009 55.881 42.152 1.00 46.76 136 ALA D C 1
ATOM 5151 O O . ALA D 1 136 ? 104.299 54.689 42.179 1.00 47.01 136 ALA D O 1
ATOM 5153 N N . ARG D 1 137 ? 103.773 56.602 43.238 1.00 45.63 137 ARG D N 1
ATOM 5154 C CA . ARG D 1 137 ? 103.778 56.013 44.565 1.00 44.45 137 ARG D CA 1
ATOM 5155 C C . ARG D 1 137 ? 102.342 56.063 45.076 1.00 42.93 137 ARG D C 1
ATOM 5156 O O . ARG D 1 137 ? 101.981 55.333 45.993 1.00 43.53 137 ARG D O 1
ATOM 5164 N N . TYR D 1 138 ? 101.529 56.923 44.464 1.00 40.65 138 TYR D N 1
ATOM 5165 C CA . TYR D 1 138 ? 100.124 57.080 44.842 1.00 39.32 138 TYR D CA 1
ATOM 5166 C C . TYR D 1 138 ? 99.171 57.003 43.643 1.00 38.01 138 TYR D C 1
ATOM 5167 O O . TYR D 1 138 ? 99.547 57.351 42.522 1.00 38.72 138 TYR D O 1
ATOM 5176 N N . ILE D 1 139 ? 97.939 56.555 43.888 1.00 35.66 139 ILE D N 1
ATOM 5177 C CA . ILE D 1 139 ? 96.916 56.447 42.839 1.00 32.82 139 ILE D CA 1
ATOM 5178 C C . ILE D 1 139 ? 95.648 57.145 43.296 1.00 31.57 139 ILE D C 1
ATOM 5179 O O . ILE D 1 139 ? 95.142 56.854 44.380 1.00 33.54 139 ILE D O 1
ATOM 5184 N N . ARG D 1 140 ? 95.128 58.051 42.473 1.00 27.68 140 ARG D N 1
ATOM 5185 C CA . ARG D 1 140 ? 93.904 58.748 42.829 1.00 24.80 140 ARG D CA 1
ATOM 5186 C C . ARG D 1 140 ? 92.763 58.383 41.899 1.00 24.91 140 ARG D C 1
ATOM 5187 O O . ARG D 1 140 ? 92.659 58.902 40.794 1.00 25.15 140 ARG D O 1
ATOM 5195 N N . PHE D 1 141 ? 91.907 57.481 42.362 1.00 24.85 141 PHE D N 1
ATOM 5196 C CA . PHE D 1 141 ? 90.764 57.032 41.591 1.00 24.82 141 PHE D CA 1
ATOM 5197 C C . PHE D 1 141 ? 89.655 58.075 41.754 1.00 24.69 141 PHE D C 1
ATOM 5198 O O . PHE D 1 141 ? 89.548 58.697 42.812 1.00 25.97 141 PHE D O 1
ATOM 5206 N N . VAL D 1 142 ? 88.853 58.287 40.710 1.00 22.91 142 VAL D N 1
ATOM 5207 C CA . VAL D 1 142 ? 87.775 59.286 40.751 1.00 21.49 142 VAL D CA 1
ATOM 5208 C C . VAL D 1 142 ? 86.540 58.877 39.942 1.00 21.41 142 VAL D C 1
ATOM 5209 O O . VAL D 1 142 ? 86.642 58.519 38.778 1.00 22.26 142 VAL D O 1
ATOM 5213 N N . ILE D 1 143 ? 85.370 58.940 40.553 1.00 20.74 143 ILE D N 1
ATOM 5214 C CA . ILE D 1 143 ? 84.165 58.575 39.840 1.00 21.45 143 ILE D CA 1
ATOM 5215 C C . ILE D 1 143 ? 83.428 59.856 39.478 1.00 23.25 143 ILE D C 1
ATOM 5216 O O . ILE D 1 143 ? 83.243 60.722 40.332 1.00 24.36 143 ILE D O 1
ATOM 5221 N N . THR D 1 144 ? 83.017 60.005 38.224 1.00 24.01 144 THR D N 1
ATOM 5222 C CA . THR D 1 144 ? 82.331 61.234 37.885 1.00 26.07 144 THR D CA 1
ATOM 5223 C C . THR D 1 144 ? 80.941 60.984 37.409 1.00 29.22 144 THR D C 1
ATOM 5224 O O . THR D 1 144 ? 80.097 61.876 37.465 1.00 31.23 144 THR D O 1
ATOM 5228 N N . ASP D 1 145 ? 80.708 59.770 36.928 1.00 31.79 145 ASP D N 1
ATOM 5229 C CA . ASP D 1 145 ? 79.396 59.376 36.437 1.00 34.25 145 ASP D CA 1
ATOM 5230 C C . ASP D 1 145 ? 79.062 58.001 36.953 1.00 35.00 145 ASP D C 1
ATOM 5231 O O . ASP D 1 145 ? 79.916 57.117 36.980 1.00 35.06 145 ASP D O 1
ATOM 5236 N N . THR D 1 146 ? 77.806 57.822 37.343 1.00 34.79 146 THR D N 1
ATOM 5237 C CA . THR D 1 146 ? 77.321 56.552 37.855 1.00 34.13 146 THR D CA 1
ATOM 5238 C C . THR D 1 146 ? 75.938 56.287 37.291 1.00 33.21 146 THR D C 1
ATOM 5239 O O . THR D 1 146 ? 75.201 57.222 36.998 1.00 32.73 146 THR D O 1
ATOM 5243 N N . TYR D 1 147 ? 75.590 55.013 37.133 1.00 33.64 147 TYR D N 1
ATOM 5244 C CA . TYR D 1 147 ? 74.271 54.648 36.625 1.00 33.77 147 TYR D CA 1
ATOM 5245 C C . TYR D 1 147 ? 73.246 54.894 37.717 1.00 33.23 147 TYR D C 1
ATOM 5246 O O . TYR D 1 147 ? 73.457 54.514 38.873 1.00 33.24 147 TYR D O 1
ATOM 5255 N N . PRO D 1 148 ? 72.114 55.523 37.361 1.00 31.42 148 PRO D N 1
ATOM 5256 C CA . PRO D 1 148 ? 71.041 55.831 38.306 1.00 30.84 148 PRO D CA 1
ATOM 5257 C C . PRO D 1 148 ? 70.456 54.553 38.889 1.00 29.02 148 PRO D C 1
ATOM 5258 O O . PRO D 1 148 ? 70.613 53.482 38.313 1.00 29.38 148 PRO D O 1
ATOM 5262 N N . THR D 1 149 ? 69.775 54.679 40.026 1.00 27.72 149 THR D N 1
ATOM 5263 C CA . THR D 1 149 ? 69.165 53.546 40.725 1.00 25.84 149 THR D CA 1
ATOM 5264 C C . THR D 1 149 ? 67.676 53.772 41.013 1.00 26.02 149 THR D C 1
ATOM 5265 O O . THR D 1 149 ? 67.170 54.896 40.911 1.00 26.80 149 THR D O 1
ATOM 5269 N N . TYR D 1 150 ? 66.966 52.704 41.364 1.00 25.62 150 TYR D N 1
ATOM 5270 C CA . TYR D 1 150 ? 65.551 52.844 41.684 1.00 24.92 150 TYR D CA 1
ATOM 5271 C C . TYR D 1 150 ? 65.479 53.728 42.909 1.00 25.00 150 TYR D C 1
ATOM 5272 O O . TYR D 1 150 ? 64.507 54.442 43.103 1.00 26.81 150 TYR D O 1
ATOM 5281 N N . ASP D 1 151 ? 66.518 53.691 43.730 1.00 23.45 151 ASP D N 1
ATOM 5282 C CA . ASP D 1 151 ? 66.533 54.507 44.921 1.00 22.64 151 ASP D CA 1
ATOM 5283 C C . ASP D 1 151 ? 67.504 55.682 44.771 1.00 22.51 151 ASP D C 1
ATOM 5284 O O . ASP D 1 151 ? 68.155 56.096 45.727 1.00 25.44 151 ASP D O 1
ATOM 5289 N N . GLY D 1 152 ? 67.592 56.221 43.562 1.00 20.61 152 GLY D N 1
ATOM 5290 C CA . GLY D 1 152 ? 68.465 57.354 43.324 1.00 18.89 152 GLY D CA 1
ATOM 5291 C C . GLY D 1 152 ? 69.944 57.039 43.240 1.00 17.61 152 GLY D C 1
ATOM 5292 O O . GLY D 1 152 ? 70.323 55.880 43.073 1.00 17.01 152 GLY D O 1
ATOM 5293 N N . LEU D 1 153 ? 70.768 58.082 43.371 1.00 16.02 153 LEU D N 1
ATOM 5294 C CA . LEU D 1 153 ? 72.229 57.980 43.295 1.00 15.34 153 LEU D CA 1
ATOM 5295 C C . LEU D 1 153 ? 72.914 57.203 44.406 1.00 16.87 153 LEU D C 1
ATOM 5296 O O . LEU D 1 153 ? 73.419 57.771 45.378 1.00 16.02 153 LEU D O 1
ATOM 5301 N N . ARG D 1 154 ? 72.952 55.892 44.235 1.00 19.47 154 ARG D N 1
ATOM 5302 C CA . ARG D 1 154 ? 73.605 55.035 45.194 1.00 22.73 154 ARG D CA 1
ATOM 5303 C C . ARG D 1 154 ? 74.823 54.474 44.498 1.00 23.98 154 ARG D C 1
ATOM 5304 O O . ARG D 1 154 ? 74.890 54.489 43.273 1.00 25.86 154 ARG D O 1
ATOM 5312 N N . VAL D 1 155 ? 75.796 54.009 45.276 1.00 25.21 155 VAL D N 1
ATOM 5313 C CA . VAL D 1 155 ? 77.012 53.437 44.710 1.00 25.96 155 VAL D CA 1
ATOM 5314 C C . VAL D 1 155 ? 77.903 52.732 45.747 1.00 26.37 155 VAL D C 1
ATOM 5315 O O . VAL D 1 155 ? 78.226 53.295 46.793 1.00 26.07 155 VAL D O 1
ATOM 5319 N N . SER D 1 156 ? 78.265 51.478 45.453 1.00 26.30 156 SER D N 1
ATOM 5320 C CA . SER D 1 156 ? 79.139 50.668 46.319 1.00 27.47 156 SER D CA 1
ATOM 5321 C C . SER D 1 156 ? 80.331 50.214 45.491 1.00 29.84 156 SER D C 1
ATOM 5322 O O . SER D 1 156 ? 80.274 50.262 44.273 1.00 30.76 156 SER D O 1
ATOM 5325 N N . LEU D 1 157 ? 81.415 49.791 46.136 1.00 32.67 157 LEU D N 1
ATOM 5326 C CA . LEU D 1 157 ? 82.598 49.350 45.392 1.00 35.40 157 LEU D CA 1
ATOM 5327 C C . LEU D 1 157 ? 83.278 48.154 46.053 1.00 37.92 157 LEU D C 1
ATOM 5328 O O . LEU D 1 157 ? 83.481 48.134 47.268 1.00 39.50 157 LEU D O 1
ATOM 5333 N N . GLY D 1 158 ? 83.645 47.163 45.251 1.00 40.07 158 GLY D N 1
ATOM 5334 C CA . GLY D 1 158 ? 84.278 45.978 45.804 1.00 42.89 158 GLY D CA 1
ATOM 5335 C C . GLY D 1 158 ? 85.759 46.084 46.119 1.00 44.86 158 GLY D C 1
ATOM 5336 O O . GLY D 1 158 ? 86.162 46.265 47.269 1.00 45.60 158 GLY D O 1
ATOM 5337 N N . GLU D 1 159 ? 86.580 45.976 45.087 1.00 46.12 159 GLU D N 1
ATOM 5338 C CA . GLU D 1 159 ? 88.018 46.023 45.269 1.00 48.21 159 GLU D CA 1
ATOM 5339 C C . GLU D 1 159 ? 88.649 46.779 44.118 1.00 49.24 159 GLU D C 1
ATOM 5340 O O . GLU D 1 159 ? 88.011 46.992 43.085 1.00 49.78 159 GLU D O 1
ATOM 5346 N N . VAL D 1 160 ? 89.904 47.182 44.294 1.00 49.66 160 VAL D N 1
ATOM 5347 C CA . VAL D 1 160 ? 90.626 47.892 43.244 1.00 50.28 160 VAL D CA 1
ATOM 5348 C C . VAL D 1 160 ? 92.061 47.361 43.120 1.00 50.53 160 VAL D C 1
ATOM 5349 O O . VAL D 1 160 ? 92.845 47.410 44.066 1.00 50.46 160 VAL D O 1
ATOM 5353 N N . TYR D 1 161 ? 92.387 46.847 41.937 1.00 51.39 161 TYR D N 1
ATOM 5354 C CA . TYR D 1 161 ? 93.700 46.268 41.668 1.00 52.41 161 TYR D CA 1
ATOM 5355 C C . TYR D 1 161 ? 94.595 47.158 40.799 1.00 53.49 161 TYR D C 1
ATOM 5356 O O . TYR D 1 161 ? 94.106 47.916 39.953 1.00 53.40 161 TYR D O 1
ATOM 5365 N N . ALA D 1 162 ? 95.908 47.044 41.005 1.00 54.25 162 ALA D N 1
ATOM 5366 C CA . ALA D 1 162 ? 96.891 47.799 40.225 1.00 54.96 162 ALA D CA 1
ATOM 5367 C C . ALA D 1 162 ? 97.898 46.850 39.565 1.00 55.80 162 ALA D C 1
ATOM 5368 O O . ALA D 1 162 ? 98.115 45.722 40.022 1.00 56.45 162 ALA D O 1
ATOM 5370 N N . TRP D 1 163 ? 98.513 47.316 38.485 1.00 56.45 163 TRP D N 1
ATOM 5371 C CA . TRP D 1 163 ? 99.489 46.517 37.751 1.00 57.16 163 TRP D CA 1
ATOM 5372 C C . TRP D 1 163 ? 100.650 47.384 37.277 1.00 57.42 163 TRP D C 1
ATOM 5373 O O . TRP D 1 163 ? 100.475 48.321 36.494 1.00 57.10 163 TRP D O 1
ATOM 5384 N N . GLY D 1 164 ? 101.845 47.067 37.746 1.00 58.20 164 GLY D N 1
ATOM 5385 C CA . GLY D 1 164 ? 102.990 47.853 37.343 1.00 59.92 164 GLY D CA 1
ATOM 5386 C C . GLY D 1 164 ? 104.290 47.313 37.890 1.00 61.11 164 GLY D C 1
ATOM 5387 O O . GLY D 1 164 ? 104.353 46.797 39.004 1.00 60.86 164 GLY D O 1
ATOM 5388 N N . LEU D 1 165 ? 105.337 47.432 37.089 1.00 62.37 165 LEU D N 1
ATOM 5389 C CA . LEU D 1 165 ? 106.646 46.963 37.486 1.00 63.36 165 LEU D CA 1
ATOM 5390 C C . LEU D 1 165 ? 107.164 47.756 38.680 1.00 63.69 165 LEU D C 1
ATOM 5391 O O . LEU D 1 165 ? 106.873 48.952 38.821 1.00 64.71 165 LEU D O 1
ATOM 5396 N N . GLU D 1 166 ? 107.933 47.088 39.538 1.00 61.87 166 GLU D N 1
ATOM 5397 C CA . GLU D 1 166 ? 108.475 47.737 40.728 1.00 60.98 166 GLU D CA 1
ATOM 5398 C C . GLU D 1 166 ? 109.813 48.410 40.491 1.00 61.74 166 GLU D C 1
ATOM 5399 O O . GLU D 1 166 ? 110.668 47.875 39.794 1.00 61.23 166 GLU D O 1
ATOM 5405 N N . HIS D 1 167 ? 109.995 49.583 41.089 1.00 63.56 167 HIS D N 1
ATOM 5406 C CA . HIS D 1 167 ? 111.247 50.323 40.942 1.00 65.75 167 HIS D CA 1
ATOM 5407 C C . HIS D 1 167 ? 112.385 49.674 41.740 1.00 67.07 167 HIS D C 1
ATOM 5408 O O . HIS D 1 167 ? 112.150 48.709 42.480 1.00 66.79 167 HIS D O 1
ATOM 5415 N N . HIS D 1 168 ? 113.608 50.200 41.578 1.00 69.24 168 HIS D N 1
ATOM 5416 C CA . HIS D 1 168 ? 114.801 49.680 42.263 1.00 70.15 168 HIS D CA 1
ATOM 5417 C C . HIS D 1 168 ? 114.553 49.498 43.752 1.00 70.64 168 HIS D C 1
ATOM 5418 O O . HIS D 1 168 ? 114.078 50.414 44.431 1.00 70.52 168 HIS D O 1
ATOM 5425 N N . HIS D 1 169 ? 114.878 48.305 44.248 1.00 71.45 169 HIS D N 1
ATOM 5426 C CA . HIS D 1 169 ? 114.700 47.961 45.659 1.00 72.77 169 HIS D CA 1
ATOM 5427 C C . HIS D 1 169 ? 115.809 48.529 46.573 1.00 73.73 169 HIS D C 1
ATOM 5428 O O . HIS D 1 169 ? 115.561 49.448 47.365 1.00 74.07 169 HIS D O 1
ATOM 5435 N N . HIS D 1 170 ? 117.021 47.986 46.447 1.00 73.37 170 HIS D N 1
ATOM 5436 C CA . HIS D 1 170 ? 118.193 48.403 47.235 1.00 72.90 170 HIS D CA 1
ATOM 5437 C C . HIS D 1 170 ? 117.908 48.793 48.688 1.00 72.47 170 HIS D C 1
ATOM 5438 O O . HIS D 1 170 ? 118.462 48.206 49.623 1.00 71.21 170 HIS D O 1
#

B-factor: mean 42.08, std 12.57, range [8.38, 81.68]

Sequence (656 aa):
YTVKFQPDPIDKKGWSVIDFNNCCTQDGGWYLNGWGVESLIDNNPGTQWLCRWDVKEPLPYYFVFDGKEYTLFRFGFANPVAPAAHVWAGTSKAGYVEASIDNENWVKLKDWTSPKIGEPNVNDVPATQARYIRFVITDTYPTYDGLRVSLGEVYAWGLEHHHHYTVKFQPDPIDKKGWSVIDFNNCCTQDGGWYLNGWGVESLIDNNPGTQWLCRWDVKEPLPYYFVFDGKEYTLFRFGFANPVAPAAHVWAGTSKAGYVEASIDNENWVKLKDWTSPKIGEPNVNDVPATQARYIRFVITDTYPTYDGLRVSLGEVYAWGLEHHHHYTVKFQPDPIDKKGWSVIDFNNCCTQDGGWYLNGWGVESLIDNNPGTQWLCRWDVKEPLPYYFVFDGKEYTLFRFGFANPVAPAAHVWAGTSKAGYVEASIDNENWVKLKDWTSPKIGEPNVNDVPATQARYIRFVITDTYPTYDGLRVSLGEVYAWGLEHHHHYTVKFQPDPIDKKGWSVIDFNNCCTQDGGWYLNGWGVESLIDNNPGTQWLCRWDVKEPLPYYFVFDGKEYTLFRFGFANPVAPAAHVWAGTSKAGYVEASIDNENWVKLKDWTSPKIGEPNVNDVPATQARYIRFVITDTYPTYDGLRVSLGEVYAWGLEHHHH

Secondary structure (DSSP, 8-state):
---S-------TTS--EEEES--GGGS-HHHH---SGGGGSSS-TTS-EE---SS-PPSPEEEEE----EEEEEEEEE---SS-TTSTT--EEEEEEEEESSSS-EEEEE--B-SSTT-S-B-----EEESEEEEEEEEE---TTSS--EE-EEEEEEEEP---/---TT------TTS----EES--GGGS-HHHH---SGGGGGSS-SSS-EE---SS-PPSPEEEEE----EEEEEEEEE---TT-TTTTT--EEEEEEEEESSSSSEEEEEEEE-SSTT-SEE-----EEESEEEEEEEEE--BTTBS--EE-EEEEEEEE----/---TT------GGG--EEEES--GGGS-GGG----SGGGGSSS-TTS-EE---SSPPPSPEEEEE----EEEEEEEEE---TTSS-SS---EEEEEEEEESSSS--EEEEEEE-SSTT-SEE-----EEESEEEEEEEEE---TTSS--EE-EEEEEEEE----/---TT-------SS--EEEES--GGGS-STTT---SGGGTTSSSTTS-EE--SSS-PPSPEEEEE----EEEEEEEEE---TT-S-SS---EEEEEEEEESSSSSEEEEEEEE-SSTT-SEE-----EEESEEEEEE-EE---TTSS--EE-EEEEEEEE----

Radius of gyration: 43.04 Å; Cα contacts (8 Å, |Δi|>4): 1745; chains: 4; bounding box: 124×72×100 Å

Solvent-accessible surface area: 31263 Å² total

InterPro domains:
  IPR000421 Coagulation factor 5/8, C-terminal domain [PF00754] (333-443)
  IPR000421 Coagulation factor 5/8, C-terminal domain [PS50022] (343-457)
  IPR008979 Galactose-binding-like domain superfamily [SSF49785] (334-444)
  IPR013728 BT_3987-like, N-terminal domain [PF08522] (45-149)
  IPR013728 BT_3987-like, N-terminal domain [PF08522] (189-290)

Organism: Bacteroides thetaiotaomicron (strain ATCC 29148 / DSM 2079 / JCM 5827 / CCUG 10774 / NCTC 10582 / VPI-5482 / E50) (NCBI:txid226186)

Nearest PDB structures (foldseek):
  3hnm-assembly4_D  TM=9.995E-01  e=2.168E-30  Bacteroides thetaiotaomicron
  3f2z-assembly1_A  TM=8.495E-01  e=9.184E-11  Bacteroides fragilis NCTC 9343
  2kd7-assembly1_A  TM=8.004E-01  e=5.982E-10  Bacteroides thetaiotaomicron VPI-5482
  7jfs-assembly1_A  TM=7.418E-01  e=5.323E-06  Clostridium perfringens ATCC 13124
  2xqx-assembly2_B  TM=7.395E-01  e=1.891E-05  Streptococcus pneumoniae TIGR4

CATH classification: 2.60.120.260